Protein AF-A0A542SZQ2-F1 (afdb_monomer)

Structure (mmCIF, N/CA/C/O backbone):
data_AF-A0A542SZQ2-F1
#
_entry.id   AF-A0A542SZQ2-F1
#
loop_
_atom_site.group_PDB
_atom_site.id
_atom_site.type_symbol
_atom_site.label_atom_id
_atom_site.label_alt_id
_atom_site.label_comp_id
_atom_site.label_asym_id
_atom_site.label_entity_id
_atom_site.label_seq_id
_atom_site.pdbx_PDB_ins_code
_atom_site.Cartn_x
_atom_site.Cartn_y
_atom_site.Cartn_z
_atom_site.occupancy
_atom_site.B_iso_or_equiv
_atom_site.auth_seq_id
_atom_site.auth_comp_id
_atom_site.auth_asym_id
_atom_site.auth_atom_id
_atom_site.pdbx_PDB_model_num
ATOM 1 N N . MET A 1 1 ? 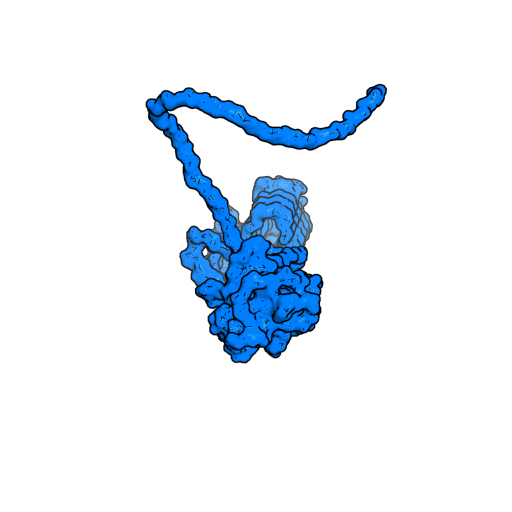-44.880 -13.845 -55.051 1.00 38.53 1 MET A N 1
ATOM 2 C CA . MET A 1 1 ? -44.495 -14.170 -56.440 1.00 38.53 1 MET A CA 1
ATOM 3 C C . MET A 1 1 ? -43.151 -13.508 -56.718 1.00 38.53 1 MET A C 1
ATOM 5 O O . MET A 1 1 ? -43.032 -12.314 -56.490 1.00 38.53 1 MET A O 1
ATOM 9 N N . LEU A 1 2 ? -42.146 -14.308 -57.087 1.00 32.78 2 LEU A N 1
ATOM 10 C CA . LEU A 1 2 ? -40.826 -13.904 -57.617 1.00 32.78 2 LEU A CA 1
ATOM 11 C C . LEU A 1 2 ? -40.968 -13.056 -58.918 1.00 32.78 2 LEU A C 1
ATOM 13 O O . LEU A 1 2 ? -42.071 -13.092 -59.466 1.00 32.78 2 LEU A O 1
ATOM 17 N N . PRO A 1 3 ? -39.916 -12.400 -59.487 1.00 48.53 3 PRO A N 1
ATOM 18 C CA . PRO A 1 3 ? -38.486 -12.743 -59.366 1.00 48.53 3 PRO A CA 1
ATOM 19 C C . PRO A 1 3 ? -37.447 -11.593 -59.285 1.00 48.53 3 PRO A C 1
ATOM 21 O O . PRO A 1 3 ? -37.710 -10.418 -59.518 1.00 48.53 3 PRO A O 1
ATOM 24 N N . LEU A 1 4 ? -36.215 -12.030 -58.990 1.00 40.31 4 LEU A N 1
ATOM 25 C CA . LEU A 1 4 ? -34.919 -11.368 -59.177 1.00 40.31 4 LEU A CA 1
ATOM 26 C C . LEU A 1 4 ? -34.579 -11.088 -60.660 1.00 40.31 4 LEU A C 1
ATOM 28 O O . LEU A 1 4 ? -34.921 -11.901 -61.512 1.00 40.31 4 LEU A O 1
ATOM 32 N N . SER A 1 5 ? -33.722 -10.088 -60.925 1.00 35.62 5 SER A N 1
ATOM 33 C CA . SER A 1 5 ? -32.544 -10.187 -61.831 1.00 35.62 5 SER A CA 1
ATOM 34 C C . SER A 1 5 ? -31.713 -8.888 -61.745 1.00 35.62 5 SER A C 1
ATOM 36 O O . SER A 1 5 ? -32.246 -7.817 -61.989 1.00 35.62 5 SER A O 1
ATOM 38 N N . ARG A 1 6 ? -30.503 -8.849 -61.167 1.00 37.34 6 ARG A N 1
ATOM 39 C CA . ARG A 1 6 ? -29.156 -9.174 -61.703 1.00 37.34 6 ARG A CA 1
ATOM 40 C C . ARG A 1 6 ? -28.668 -8.352 -62.921 1.00 37.34 6 ARG A C 1
ATOM 42 O O . ARG A 1 6 ? -29.218 -8.481 -64.006 1.00 37.34 6 ARG A O 1
ATOM 49 N N . ARG A 1 7 ? -27.478 -7.751 -62.699 1.00 35.38 7 ARG A N 1
ATOM 50 C CA . ARG A 1 7 ? -26.350 -7.391 -63.603 1.00 35.38 7 ARG A CA 1
ATOM 51 C C . ARG A 1 7 ? -26.268 -5.947 -64.139 1.00 35.38 7 ARG A C 1
ATOM 53 O O . ARG A 1 7 ? -27.170 -5.472 -64.810 1.00 35.38 7 ARG A O 1
ATOM 60 N N . GLY A 1 8 ? -25.122 -5.306 -63.855 1.00 35.41 8 GLY A N 1
ATOM 61 C CA . GLY A 1 8 ? -24.629 -4.077 -64.505 1.00 35.41 8 GLY A CA 1
ATOM 62 C C . GLY A 1 8 ? -24.222 -4.304 -65.971 1.00 35.41 8 GLY A C 1
ATOM 63 O O . GLY A 1 8 ? -24.360 -5.430 -66.458 1.00 35.41 8 GLY A O 1
ATOM 64 N N . PRO A 1 9 ? -23.702 -3.280 -66.678 1.00 43.28 9 PRO A N 1
ATOM 65 C CA . PRO A 1 9 ? -22.270 -2.990 -66.570 1.00 43.28 9 PRO A CA 1
ATOM 66 C C . PRO A 1 9 ? -21.851 -1.508 -66.753 1.00 43.28 9 PRO A C 1
ATOM 68 O O . PRO A 1 9 ? -22.635 -0.594 -66.972 1.00 43.28 9 PRO A O 1
ATOM 71 N N . THR A 1 10 ? -20.541 -1.371 -66.611 1.00 35.06 10 THR A N 1
ATOM 72 C CA . THR A 1 10 ? -19.540 -0.319 -66.795 1.00 35.06 10 THR A CA 1
ATOM 73 C C . THR A 1 10 ? -19.637 0.632 -68.009 1.00 35.06 10 THR A C 1
ATOM 75 O O . THR A 1 10 ? -19.842 0.193 -69.134 1.00 35.06 10 THR A O 1
ATOM 78 N N . ALA A 1 11 ? -19.219 1.883 -67.742 1.00 32.72 11 ALA A N 1
ATOM 79 C CA . ALA A 1 11 ? -18.136 2.638 -68.409 1.00 32.72 11 ALA A CA 1
ATOM 80 C C . ALA A 1 11 ? -18.440 3.810 -69.378 1.00 32.72 11 ALA A C 1
ATOM 82 O O . ALA A 1 11 ? -19.375 3.787 -70.168 1.00 32.72 11 ALA A O 1
ATOM 83 N N . VAL A 1 12 ? -17.459 4.738 -69.352 1.00 31.06 12 VAL A N 1
ATOM 84 C CA . VAL A 1 12 ? -17.029 5.736 -70.364 1.00 31.06 12 VAL A CA 1
ATOM 85 C C . VAL A 1 12 ? -17.805 7.074 -70.299 1.00 31.06 12 VAL A C 1
ATOM 87 O O . VAL A 1 12 ? -18.996 7.113 -70.561 1.00 31.06 12 VAL A O 1
ATOM 90 N N . ALA A 1 13 ? -17.263 8.167 -69.723 1.00 28.91 13 ALA A N 1
ATOM 91 C CA . ALA A 1 13 ? -16.266 9.116 -70.280 1.00 28.91 13 ALA A CA 1
ATOM 92 C C . ALA A 1 13 ? -16.723 9.696 -71.649 1.00 28.91 13 ALA A C 1
ATOM 94 O O . ALA A 1 13 ? -17.223 8.958 -72.474 1.00 28.91 13 ALA A O 1
ATOM 95 N N . LEU A 1 14 ? -16.627 10.968 -72.038 1.00 26.72 14 LEU A N 1
ATOM 96 C CA . LEU A 1 14 ? -15.780 12.102 -71.688 1.00 26.72 14 LEU A CA 1
ATOM 97 C C . LEU A 1 14 ? -16.407 13.353 -72.394 1.00 26.72 14 LEU A C 1
ATOM 99 O O . LEU A 1 14 ? -16.914 13.217 -73.500 1.00 26.72 14 LEU A O 1
ATOM 103 N N . VAL A 1 15 ? -16.297 14.544 -71.781 1.00 27.64 15 VAL A N 1
ATOM 104 C CA . VAL A 1 15 ? -15.906 15.857 -72.385 1.00 27.64 15 VAL A CA 1
ATOM 105 C C . VAL A 1 15 ? -16.758 16.535 -73.491 1.00 27.64 15 VAL A C 1
ATOM 107 O O . VAL A 1 15 ? -16.860 16.035 -74.602 1.00 27.64 15 VAL A O 1
ATOM 110 N N . ALA A 1 16 ? -17.220 17.779 -73.244 1.00 28.81 16 ALA A N 1
ATOM 111 C CA . ALA A 1 16 ? -16.615 19.029 -73.777 1.00 28.81 16 ALA A CA 1
ATOM 112 C C . ALA A 1 16 ? -17.532 20.279 -73.758 1.00 28.81 16 ALA A C 1
ATOM 114 O O . ALA A 1 16 ? -18.736 20.175 -73.950 1.00 28.81 16 ALA A O 1
ATOM 115 N N . ALA A 1 17 ? -16.855 21.440 -73.712 1.00 30.30 17 ALA A N 1
ATOM 116 C CA . ALA A 1 17 ? -17.241 22.812 -74.100 1.00 30.30 17 ALA A CA 1
ATOM 117 C C . ALA A 1 17 ? -18.127 23.604 -73.108 1.00 30.30 17 ALA A C 1
ATOM 119 O O . ALA A 1 17 ? -19.258 23.221 -72.858 1.00 30.30 17 ALA A O 1
ATOM 120 N N . ALA A 1 18 ? -17.687 24.656 -72.399 1.00 31.22 18 ALA A N 1
ATOM 121 C CA . ALA A 1 18 ? -16.838 25.842 -72.650 1.00 31.22 18 ALA A CA 1
ATOM 122 C C . ALA A 1 18 ? -17.610 27.115 -73.069 1.00 31.22 18 ALA A C 1
ATOM 124 O O . ALA A 1 18 ? -18.547 27.052 -73.857 1.00 31.22 18 ALA A O 1
ATOM 125 N N . ALA A 1 19 ? -17.077 28.248 -72.574 1.00 31.77 19 ALA A N 1
ATOM 126 C CA . ALA A 1 19 ? -17.430 29.669 -72.754 1.00 31.77 19 ALA A CA 1
ATOM 127 C C . ALA A 1 19 ? -18.549 30.232 -71.850 1.00 31.77 19 ALA A C 1
ATOM 129 O O . ALA A 1 19 ? -19.549 29.571 -71.624 1.00 31.77 19 ALA A O 1
ATOM 130 N N . ALA A 1 20 ? -18.542 31.479 -71.370 1.00 33.00 20 ALA A N 1
ATOM 131 C CA . ALA A 1 20 ? -17.545 32.519 -71.076 1.00 33.00 20 ALA A CA 1
ATOM 132 C C . ALA A 1 20 ? -18.355 33.719 -70.523 1.00 33.00 20 ALA A C 1
ATOM 134 O O . ALA A 1 20 ? -19.389 34.020 -71.109 1.00 33.00 20 ALA A O 1
ATOM 135 N N . ALA A 1 21 ? -17.909 34.398 -69.455 1.00 31.83 21 ALA A N 1
ATOM 136 C CA . ALA A 1 21 ? -18.008 35.863 -69.262 1.00 31.83 21 ALA A CA 1
ATOM 137 C C . ALA A 1 21 ? -17.678 36.280 -67.814 1.00 31.83 21 ALA A C 1
ATOM 139 O O . ALA A 1 21 ? -18.213 35.739 -66.851 1.00 31.83 21 ALA A O 1
ATOM 140 N N . LEU A 1 22 ? -16.787 37.266 -67.701 1.00 39.47 22 LEU A N 1
ATOM 141 C CA . LEU A 1 22 ? -16.315 37.917 -66.478 1.00 39.47 22 LEU A CA 1
ATOM 142 C C . LEU A 1 22 ? -17.396 38.791 -65.828 1.00 39.47 22 LEU A C 1
ATOM 144 O O . LEU A 1 22 ? -18.044 39.553 -66.535 1.00 39.47 22 LEU A O 1
ATOM 148 N N . LEU A 1 23 ? -17.433 38.821 -64.491 1.00 32.06 23 LEU A N 1
ATOM 149 C CA . LEU A 1 23 ? -17.648 40.041 -63.701 1.00 32.06 23 LEU A CA 1
ATOM 150 C C . LEU A 1 23 ? -17.108 39.837 -62.278 1.00 32.06 23 LEU A C 1
ATOM 152 O O . LEU A 1 23 ? -17.519 38.946 -61.541 1.00 32.06 23 LEU A O 1
ATOM 156 N N . THR A 1 24 ? -16.135 40.666 -61.920 1.00 41.41 24 THR A N 1
ATOM 157 C CA . THR A 1 24 ? -15.522 40.772 -60.597 1.00 41.41 24 THR A CA 1
ATOM 158 C C . THR A 1 24 ? -16.375 41.649 -59.683 1.00 41.41 24 THR A C 1
ATOM 160 O O . THR A 1 24 ? -16.621 42.784 -60.072 1.00 41.41 24 THR A O 1
ATOM 163 N N . THR A 1 25 ? -16.705 41.195 -58.465 1.00 33.03 25 THR A N 1
ATOM 164 C CA . THR A 1 25 ? -16.676 42.019 -57.232 1.00 33.03 25 THR A CA 1
ATOM 165 C C . THR A 1 25 ? -16.873 41.183 -55.958 1.00 33.03 25 THR A C 1
ATOM 167 O O . THR A 1 25 ? -17.886 40.510 -55.811 1.00 33.03 25 THR A O 1
ATOM 170 N N . ALA A 1 26 ? -15.924 41.383 -55.034 1.00 37.91 26 ALA A N 1
ATOM 171 C CA . ALA A 1 26 ? -15.974 41.323 -53.565 1.00 37.91 26 ALA A CA 1
ATOM 172 C C . ALA A 1 26 ? -16.156 39.966 -52.830 1.00 37.91 26 ALA A C 1
ATOM 174 O O . ALA A 1 26 ? -17.085 39.214 -53.113 1.00 37.91 26 ALA A O 1
ATOM 175 N N . PRO A 1 27 ? -15.299 39.671 -51.826 1.00 35.81 27 PRO A N 1
ATOM 176 C CA . PRO A 1 27 ? -15.350 38.432 -51.062 1.00 35.81 27 PRO A CA 1
ATOM 177 C C . PRO A 1 27 ? -16.394 38.514 -49.941 1.00 35.81 27 PRO A C 1
ATOM 179 O O . PRO A 1 27 ? -16.379 39.424 -49.114 1.00 35.81 27 PRO A O 1
ATOM 182 N N . THR A 1 28 ? -17.264 37.513 -49.859 1.00 38.88 28 THR A N 1
ATOM 183 C CA . THR A 1 28 ? -17.921 37.135 -48.602 1.00 38.88 28 THR A CA 1
ATOM 184 C C . THR A 1 28 ? -16.865 36.613 -47.624 1.00 38.88 28 THR A C 1
ATOM 186 O O . THR A 1 28 ? -16.056 35.772 -48.029 1.00 38.88 28 THR A O 1
ATOM 189 N N . PRO A 1 29 ? -16.848 37.046 -46.350 1.00 33.41 29 PRO A N 1
ATOM 190 C CA . PRO A 1 29 ? -15.938 36.480 -45.372 1.00 33.41 29 PRO A CA 1
ATOM 191 C C . PRO A 1 29 ? -16.381 35.042 -45.090 1.00 33.41 29 PRO A C 1
ATOM 193 O O . PRO A 1 29 ? -17.404 34.798 -44.452 1.00 33.41 29 PRO A O 1
ATOM 196 N N . LEU A 1 30 ? -15.608 34.078 -45.586 1.00 38.09 30 LEU A N 1
ATOM 197 C CA . LEU A 1 30 ? -15.582 32.746 -45.001 1.00 38.09 30 LEU A CA 1
ATOM 198 C C . LEU A 1 30 ? -15.093 32.929 -43.567 1.00 38.09 30 LEU A C 1
ATOM 200 O O . LEU A 1 30 ? -13.954 33.340 -43.343 1.00 38.09 30 LEU A O 1
ATOM 204 N N . LEU A 1 31 ? -15.979 32.663 -42.606 1.00 39.75 31 LEU A N 1
ATOM 205 C CA . LEU A 1 31 ? -15.589 32.392 -41.230 1.00 39.75 31 LEU A CA 1
ATOM 206 C C . LEU A 1 31 ? -14.434 31.396 -41.293 1.00 39.75 31 LEU A C 1
ATOM 208 O O . LEU A 1 31 ? -14.594 30.289 -41.811 1.00 39.75 31 LEU A O 1
ATOM 212 N N . GLY A 1 32 ? -13.258 31.845 -40.856 1.00 31.97 32 GLY A N 1
ATOM 213 C CA . GLY A 1 32 ? -12.065 31.025 -40.846 1.00 31.97 32 GLY A CA 1
ATOM 214 C C . GLY A 1 32 ? -12.379 29.725 -40.125 1.00 31.97 32 GLY A C 1
ATOM 215 O O . GLY A 1 32 ? -12.781 29.737 -38.962 1.00 31.97 32 GLY A O 1
ATOM 216 N N . ALA A 1 33 ? -12.188 28.606 -40.819 1.00 41.66 33 ALA A N 1
ATOM 217 C CA . ALA A 1 33 ? -11.873 27.373 -40.134 1.00 41.66 33 ALA A CA 1
ATOM 218 C C . ALA A 1 33 ? -10.630 27.693 -39.301 1.00 41.66 33 ALA A C 1
ATOM 220 O O . ALA A 1 33 ? -9.541 27.895 -39.844 1.00 41.66 33 ALA A O 1
ATOM 221 N N . GLY A 1 34 ? -10.822 27.848 -37.988 1.00 39.03 34 GLY A N 1
ATOM 222 C CA . GLY A 1 34 ? -9.713 27.895 -37.051 1.00 39.03 34 GLY A CA 1
ATOM 223 C C . GLY A 1 34 ? -8.808 26.691 -37.310 1.00 39.03 34 GLY A C 1
ATOM 224 O O . GLY A 1 34 ? -9.294 25.681 -37.834 1.00 39.03 34 GLY A O 1
ATOM 225 N N . PRO A 1 35 ? -7.506 26.784 -36.993 1.00 37.25 35 PRO A N 1
ATOM 226 C CA . PRO A 1 35 ? -6.609 25.655 -37.164 1.00 37.25 35 PRO A CA 1
ATOM 227 C C . PRO A 1 35 ? -7.283 24.440 -36.536 1.00 37.25 35 PRO A C 1
ATOM 229 O O . PRO A 1 35 ? -7.657 24.467 -35.356 1.00 37.25 35 PRO A O 1
ATOM 232 N N . ALA A 1 36 ? -7.519 23.418 -37.365 1.00 38.00 36 ALA A N 1
ATOM 233 C CA . ALA A 1 36 ? -7.912 22.114 -36.880 1.00 38.00 36 ALA A CA 1
ATOM 234 C C . ALA A 1 36 ? -6.909 21.800 -35.778 1.00 38.00 36 ALA A C 1
ATOM 236 O O . ALA A 1 36 ? -5.706 21.746 -36.041 1.00 38.00 36 ALA A O 1
ATOM 237 N N . HIS A 1 37 ? -7.390 21.726 -34.537 1.00 33.22 37 HIS A N 1
ATOM 238 C CA . HIS A 1 37 ? -6.570 21.242 -33.449 1.00 33.22 37 HIS A CA 1
ATOM 239 C C . HIS A 1 37 ? -6.187 19.838 -33.883 1.00 33.22 37 HIS A C 1
ATOM 241 O O . HIS A 1 37 ? -7.025 18.936 -33.885 1.00 33.22 37 HIS A O 1
ATOM 247 N N . ALA A 1 38 ? -4.951 19.692 -34.363 1.00 33.44 38 ALA A N 1
ATOM 248 C CA . ALA A 1 38 ? -4.333 18.400 -34.504 1.00 33.44 38 ALA A CA 1
ATOM 249 C C . ALA A 1 38 ? -4.513 17.763 -33.133 1.00 33.44 38 ALA A C 1
ATOM 251 O O . ALA A 1 38 ? -3.979 18.268 -32.144 1.00 33.44 38 ALA A O 1
ATOM 252 N N . ALA A 1 39 ? -5.363 16.740 -33.063 1.00 32.38 39 ALA A N 1
ATOM 253 C CA . ALA A 1 39 ? -5.436 15.903 -31.891 1.00 32.38 39 ALA A CA 1
ATOM 254 C C . ALA A 1 39 ? -4.001 15.437 -31.672 1.00 32.38 39 ALA A C 1
ATOM 256 O O . ALA A 1 39 ? -3.447 14.709 -32.497 1.00 32.38 39 ALA A O 1
ATOM 257 N N . THR A 1 40 ? -3.356 15.960 -30.635 1.00 30.31 40 THR A N 1
ATOM 258 C CA . THR A 1 40 ? -2.051 15.484 -30.219 1.00 30.31 40 THR A CA 1
ATOM 259 C C . THR A 1 40 ? -2.263 14.020 -29.887 1.00 30.31 40 THR A C 1
ATOM 261 O O . THR A 1 40 ? -2.892 13.707 -28.876 1.00 30.31 40 THR A O 1
ATOM 264 N N . ALA A 1 41 ? -1.812 13.124 -30.766 1.00 37.47 41 ALA A N 1
ATOM 265 C CA . ALA A 1 41 ? -1.606 11.740 -30.393 1.00 37.47 41 ALA A CA 1
ATOM 266 C C . ALA A 1 41 ? -0.649 11.796 -29.205 1.00 37.47 41 ALA A C 1
ATOM 268 O O . ALA A 1 41 ? 0.507 12.196 -29.339 1.00 37.47 41 ALA A O 1
ATOM 269 N N . GLN A 1 42 ? -1.193 11.537 -28.024 1.00 32.91 42 GLN A N 1
ATOM 270 C CA . GLN A 1 42 ? -0.446 11.491 -26.785 1.00 32.91 42 GLN A CA 1
ATOM 271 C C . GLN A 1 42 ? 0.693 10.490 -27.003 1.00 32.91 42 GLN A C 1
ATOM 273 O O . GLN A 1 42 ? 0.438 9.356 -27.409 1.00 32.91 42 GLN A O 1
ATOM 278 N N . ALA A 1 43 ? 1.945 10.930 -26.848 1.00 35.16 43 ALA A N 1
ATOM 279 C CA . ALA A 1 43 ? 3.089 10.037 -26.957 1.00 35.16 43 ALA A CA 1
ATOM 280 C C . ALA A 1 43 ? 2.883 8.909 -25.942 1.00 35.16 43 ALA A C 1
ATOM 282 O O . ALA A 1 43 ? 2.718 9.184 -24.752 1.00 35.16 43 ALA A O 1
ATOM 283 N N . ALA A 1 44 ? 2.822 7.661 -26.405 1.00 49.00 44 ALA A N 1
ATOM 284 C CA . ALA A 1 44 ? 2.796 6.536 -25.489 1.00 49.00 44 ALA A CA 1
ATOM 285 C C . ALA A 1 44 ? 4.139 6.544 -24.749 1.00 49.00 44 ALA A C 1
ATOM 287 O O . ALA A 1 44 ? 5.188 6.338 -25.358 1.00 49.00 44 ALA A O 1
ATOM 288 N N . ALA A 1 45 ? 4.115 6.864 -23.457 1.00 71.62 45 ALA A N 1
ATOM 289 C CA . ALA A 1 45 ? 5.248 6.604 -22.584 1.00 71.62 45 ALA A CA 1
ATOM 290 C C . ALA A 1 45 ? 5.440 5.083 -22.478 1.00 71.62 45 ALA A C 1
ATOM 292 O O . ALA A 1 45 ? 4.483 4.322 -22.659 1.00 71.62 45 ALA A O 1
ATOM 293 N N . LEU A 1 46 ? 6.665 4.634 -22.192 1.00 83.44 46 LEU A 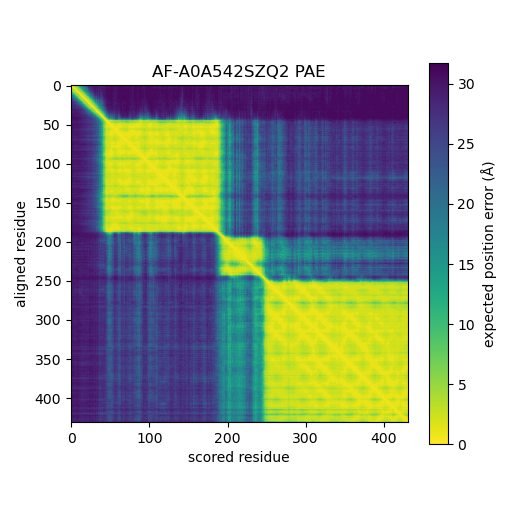N 1
ATOM 294 C CA . LEU A 1 46 ? 6.884 3.230 -21.841 1.00 83.44 46 LEU A CA 1
ATOM 295 C C . LEU A 1 46 ? 5.979 2.847 -20.651 1.00 83.44 46 LEU A C 1
ATOM 297 O O . LEU A 1 46 ? 5.692 3.704 -19.809 1.00 83.44 46 LEU A O 1
ATOM 301 N N . PRO A 1 47 ? 5.516 1.589 -20.565 1.00 80.56 47 PRO A N 1
ATOM 302 C CA . PRO A 1 47 ? 4.666 1.152 -19.462 1.00 80.56 47 PRO A CA 1
ATOM 303 C C . PRO A 1 47 ? 5.368 1.290 -18.104 1.00 80.56 47 PRO A C 1
ATOM 305 O O . PRO A 1 47 ? 6.570 1.069 -17.996 1.00 80.56 47 PRO A O 1
ATOM 308 N N . THR A 1 48 ? 4.599 1.603 -17.059 1.00 72.62 48 THR A N 1
ATOM 309 C CA . THR A 1 48 ? 5.081 1.718 -15.668 1.00 72.62 48 THR A CA 1
ATOM 310 C C . THR A 1 48 ? 5.204 0.372 -14.944 1.00 72.62 48 THR A C 1
ATOM 312 O O . THR A 1 48 ? 5.706 0.326 -13.826 1.00 72.62 48 THR A O 1
ATOM 315 N N . GLY A 1 49 ? 4.746 -0.718 -15.566 1.00 79.50 49 GLY A N 1
ATOM 316 C CA . GLY A 1 49 ? 4.870 -2.092 -15.076 1.00 79.50 49 GLY A CA 1
ATOM 317 C C . GLY A 1 49 ? 5.660 -2.976 -16.041 1.00 79.50 49 GLY A C 1
ATOM 318 O O . GLY A 1 49 ? 6.255 -2.492 -17.004 1.00 79.50 49 GLY A O 1
ATOM 319 N N . PHE A 1 50 ? 5.645 -4.289 -15.804 1.00 87.56 50 PHE A N 1
ATOM 320 C CA . PHE A 1 50 ? 6.293 -5.230 -16.714 1.00 87.56 50 PHE A CA 1
ATOM 321 C C . PHE A 1 50 ? 5.634 -5.219 -18.092 1.00 87.56 50 PHE A C 1
ATOM 323 O O . PHE A 1 50 ? 4.410 -5.182 -18.231 1.00 87.56 50 PHE A O 1
ATOM 330 N N . ALA A 1 51 ? 6.462 -5.309 -19.120 1.00 92.44 51 ALA A N 1
ATOM 331 C CA . ALA A 1 51 ? 6.040 -5.403 -20.500 1.00 92.44 51 ALA A CA 1
ATOM 332 C C . ALA A 1 51 ? 6.802 -6.515 -21.212 1.00 92.44 51 ALA A C 1
ATOM 334 O O . ALA A 1 51 ? 7.931 -6.866 -20.868 1.00 92.44 51 ALA A O 1
ATOM 335 N N . THR A 1 52 ? 6.179 -7.040 -22.250 1.00 95.62 52 THR A N 1
ATOM 336 C CA . THR A 1 52 ? 6.827 -7.898 -23.224 1.00 95.62 52 THR A CA 1
ATOM 337 C C . THR A 1 52 ? 7.317 -7.042 -24.388 1.00 95.62 52 THR A C 1
ATOM 339 O O . THR A 1 52 ? 6.590 -6.189 -24.894 1.00 95.62 52 THR A O 1
ATOM 342 N N . VAL A 1 53 ? 8.558 -7.270 -24.819 1.00 98.00 53 VAL A N 1
ATOM 343 C CA . VAL A 1 53 ? 9.198 -6.532 -25.917 1.00 98.00 53 VAL A CA 1
ATOM 344 C C . VAL A 1 53 ? 9.252 -7.441 -27.140 1.00 98.00 53 VAL A C 1
ATOM 346 O O . VAL A 1 53 ? 10.020 -8.399 -27.165 1.00 98.00 53 VAL A O 1
ATOM 349 N N . VAL A 1 54 ? 8.408 -7.179 -28.137 1.00 98.00 54 VAL A N 1
ATOM 350 C CA . VAL A 1 54 ? 8.216 -8.042 -29.312 1.00 98.00 54 VAL A CA 1
ATOM 351 C C . VAL A 1 54 ? 8.888 -7.424 -30.529 1.00 98.00 54 VAL A C 1
ATOM 353 O O . VAL A 1 54 ? 8.518 -6.332 -30.952 1.00 98.00 54 VAL A O 1
ATOM 356 N N . ASN A 1 55 ? 9.855 -8.114 -31.126 1.00 98.12 55 ASN A N 1
ATOM 357 C CA . ASN A 1 55 ? 10.526 -7.651 -32.334 1.00 98.12 55 ASN A CA 1
ATOM 358 C C . ASN A 1 55 ? 9.566 -7.641 -33.538 1.00 98.12 55 ASN A C 1
ATOM 360 O O . ASN A 1 55 ? 8.852 -8.613 -33.791 1.00 98.12 55 ASN A O 1
ATOM 364 N N . ALA A 1 56 ? 9.557 -6.548 -34.300 1.00 94.88 56 ALA A N 1
ATOM 365 C CA . ALA A 1 56 ? 8.630 -6.348 -35.409 1.00 94.88 56 ALA A CA 1
ATOM 366 C C . ALA A 1 56 ? 8.978 -7.172 -36.660 1.00 94.88 56 ALA A C 1
ATOM 368 O O . ALA A 1 56 ? 8.084 -7.417 -37.469 1.00 94.88 56 ALA A O 1
ATOM 369 N N . ALA A 1 57 ? 10.237 -7.590 -36.844 1.00 94.19 57 ALA A N 1
ATOM 370 C CA . ALA A 1 57 ? 10.628 -8.450 -37.963 1.00 94.19 57 ALA A CA 1
ATOM 371 C C . ALA A 1 57 ? 10.227 -9.909 -37.722 1.00 94.19 57 ALA A C 1
ATOM 373 O O . ALA A 1 57 ? 9.671 -10.551 -38.613 1.00 94.19 57 ALA A O 1
ATOM 374 N N . SER A 1 58 ? 10.497 -10.431 -36.524 1.00 96.88 58 SER A N 1
ATOM 375 C CA . SER A 1 58 ? 10.341 -11.859 -36.236 1.00 96.88 58 SER A CA 1
ATOM 376 C C . SER A 1 58 ? 9.050 -12.227 -35.501 1.00 96.88 58 SER A C 1
ATOM 378 O O . SER A 1 58 ? 8.689 -13.407 -35.469 1.00 96.88 58 SER A O 1
ATOM 380 N N . GLY A 1 59 ? 8.372 -11.252 -34.885 1.00 96.50 59 GLY A N 1
ATOM 381 C CA . GLY A 1 59 ? 7.225 -11.476 -34.000 1.00 96.50 59 GLY A CA 1
ATOM 382 C C . GLY A 1 59 ? 7.582 -12.179 -32.685 1.00 96.50 59 GLY A C 1
ATOM 383 O O . GLY A 1 59 ? 6.683 -12.600 -31.959 1.00 96.50 59 GLY A O 1
ATOM 384 N N . LYS A 1 60 ? 8.878 -12.343 -32.387 1.00 98.06 60 LYS A N 1
ATOM 385 C CA . LYS A 1 60 ? 9.380 -13.000 -31.176 1.00 98.06 60 LYS A CA 1
ATOM 386 C C . LYS A 1 60 ? 9.718 -12.004 -30.084 1.00 98.06 60 LYS A C 1
ATOM 388 O O . LYS A 1 60 ? 9.930 -10.819 -30.331 1.00 98.06 60 LYS A O 1
ATOM 393 N N . CYS A 1 61 ? 9.782 -12.522 -28.871 1.00 98.44 61 CYS A N 1
ATOM 394 C CA . CYS A 1 61 ? 9.986 -11.748 -27.669 1.00 98.44 61 CYS A CA 1
ATOM 395 C C . CYS A 1 61 ? 11.470 -11.655 -27.309 1.00 98.44 61 CYS A C 1
ATOM 397 O O . CYS A 1 61 ? 12.217 -12.619 -27.488 1.00 98.44 61 CYS A O 1
ATOM 399 N N . LEU A 1 62 ? 11.868 -10.501 -26.773 1.00 98.75 62 LEU A N 1
ATOM 400 C CA . LEU A 1 62 ? 13.113 -10.317 -26.033 1.00 98.75 62 LEU A CA 1
ATOM 401 C C . LEU A 1 62 ? 13.091 -11.237 -24.805 1.00 98.75 62 LEU A C 1
ATOM 403 O O . LEU A 1 62 ? 12.158 -11.165 -24.003 1.00 98.75 62 LEU A O 1
ATOM 407 N N . ASP A 1 63 ? 14.093 -12.099 -24.675 1.00 98.69 63 ASP A N 1
ATOM 408 C CA . ASP A 1 63 ? 14.101 -13.244 -23.763 1.00 98.69 63 ASP A CA 1
ATOM 409 C C . ASP A 1 63 ? 15.453 -13.352 -23.043 1.00 98.69 63 ASP A C 1
ATOM 411 O O . ASP A 1 63 ? 16.510 -13.386 -23.677 1.00 98.69 63 ASP A O 1
ATOM 415 N N . ALA A 1 64 ? 15.429 -13.409 -21.712 1.00 98.31 64 ALA A N 1
ATOM 416 C CA . ALA A 1 64 ? 16.586 -13.784 -20.912 1.00 98.31 64 ALA A CA 1
ATOM 417 C C . ALA A 1 64 ? 16.779 -15.300 -21.008 1.00 98.31 64 ALA A C 1
ATOM 419 O O . ALA A 1 64 ? 15.968 -16.073 -20.483 1.00 98.31 64 ALA A O 1
ATOM 420 N N . LYS A 1 65 ? 17.854 -15.736 -21.674 1.00 97.38 65 LYS A N 1
ATOM 421 C CA . LYS A 1 65 ? 18.057 -17.148 -22.011 1.00 97.38 65 LYS A CA 1
ATOM 422 C C . LYS A 1 65 ? 17.904 -18.056 -20.790 1.00 97.38 65 LYS A C 1
ATOM 424 O O . LYS A 1 65 ? 18.595 -17.901 -19.785 1.00 97.38 65 LYS A O 1
ATOM 429 N N . ALA A 1 66 ? 17.019 -19.046 -20.923 1.00 88.56 66 ALA A N 1
ATOM 430 C CA . ALA A 1 66 ? 16.709 -20.031 -19.885 1.00 88.56 66 ALA A CA 1
ATOM 431 C C . ALA A 1 66 ? 16.240 -19.418 -18.549 1.00 88.56 66 ALA A C 1
ATOM 433 O O . ALA A 1 66 ? 16.430 -20.030 -17.500 1.00 88.56 66 ALA A O 1
ATOM 434 N N . ALA A 1 67 ? 15.638 -18.222 -18.586 1.00 86.06 67 ALA A N 1
ATOM 435 C CA . ALA A 1 67 ? 15.202 -17.470 -17.409 1.00 86.06 67 ALA A CA 1
ATOM 436 C C . ALA A 1 67 ? 16.334 -17.131 -16.414 1.00 86.06 67 ALA A C 1
ATOM 438 O O . ALA A 1 67 ? 16.049 -16.771 -15.272 1.00 86.06 67 ALA A O 1
ATOM 439 N N . ALA A 1 68 ? 17.602 -17.241 -16.824 1.00 89.12 68 ALA A N 1
ATOM 440 C CA . ALA A 1 68 ? 18.747 -17.037 -15.946 1.00 89.12 68 ALA A CA 1
ATOM 441 C C . ALA A 1 68 ? 18.954 -15.555 -15.583 1.00 89.12 68 ALA A C 1
ATOM 443 O O . ALA A 1 68 ? 18.538 -14.651 -16.305 1.00 89.12 68 ALA A O 1
ATOM 444 N N . THR A 1 69 ? 19.622 -15.322 -14.453 1.00 91.81 69 THR A N 1
ATOM 445 C CA . THR A 1 69 ? 19.904 -13.987 -13.888 1.00 91.81 69 THR A CA 1
ATOM 446 C C . THR A 1 69 ? 21.400 -13.737 -13.682 1.00 91.81 69 THR A C 1
ATOM 448 O O . THR A 1 69 ? 21.799 -12.734 -13.104 1.00 91.81 69 THR A O 1
ATOM 451 N N . ALA A 1 70 ? 22.261 -14.651 -14.132 1.00 94.06 70 ALA A N 1
ATOM 452 C CA . ALA A 1 70 ? 23.701 -14.474 -14.005 1.00 94.06 70 ALA A CA 1
ATOM 453 C C . ALA A 1 70 ? 24.216 -13.435 -15.014 1.00 94.06 70 ALA A C 1
ATOM 455 O O . ALA A 1 70 ? 23.766 -13.407 -16.163 1.00 94.06 70 ALA A O 1
ATOM 456 N N . ASN A 1 71 ? 25.217 -12.652 -14.612 1.00 98.38 71 ASN A N 1
ATOM 457 C CA . ASN A 1 71 ? 25.966 -11.785 -15.520 1.00 98.38 71 ASN A CA 1
ATOM 458 C C . ASN A 1 71 ? 26.484 -12.590 -16.722 1.00 98.38 71 ASN A C 1
ATOM 460 O O . ASN A 1 71 ? 27.045 -13.675 -16.555 1.00 98.38 71 ASN A O 1
ATOM 464 N N . GLY A 1 72 ? 26.284 -12.066 -17.930 1.00 98.31 72 GLY A N 1
ATOM 465 C CA . GLY A 1 72 ? 26.603 -12.762 -19.177 1.00 98.31 72 GLY A CA 1
ATOM 466 C C . GLY A 1 72 ? 25.471 -13.634 -19.730 1.00 98.31 72 GLY A C 1
ATOM 467 O O . GLY A 1 72 ? 25.646 -14.262 -20.775 1.00 98.31 72 GLY A O 1
ATOM 468 N N . THR A 1 73 ? 24.302 -13.687 -19.078 1.00 98.69 73 THR A N 1
ATOM 469 C CA . THR A 1 73 ? 23.127 -14.374 -19.642 1.00 98.69 73 THR A CA 1
ATOM 470 C C . THR A 1 73 ? 22.733 -13.707 -20.955 1.00 98.69 73 THR A C 1
ATOM 472 O O . THR A 1 73 ? 22.407 -12.525 -20.980 1.00 98.69 73 THR A O 1
ATOM 475 N N . ALA A 1 74 ? 22.748 -14.459 -22.055 1.00 98.81 74 ALA A N 1
ATOM 476 C CA . ALA A 1 74 ? 22.377 -13.933 -23.363 1.00 98.81 74 ALA A CA 1
ATOM 477 C C . ALA A 1 74 ? 20.936 -13.401 -23.363 1.00 98.81 74 ALA A C 1
ATOM 479 O O . ALA A 1 74 ? 20.012 -14.097 -22.931 1.00 98.81 74 ALA A O 1
ATOM 480 N N . VAL A 1 75 ? 20.752 -12.198 -23.906 1.00 98.81 75 VAL A N 1
ATOM 481 C CA . VAL A 1 75 ? 19.432 -11.671 -24.250 1.00 98.81 75 VAL A CA 1
ATOM 482 C C . VAL A 1 75 ? 19.168 -12.055 -25.701 1.00 98.81 75 VAL A C 1
ATOM 484 O O . VAL A 1 75 ? 19.886 -11.640 -26.607 1.00 98.81 75 VAL A O 1
ATOM 487 N N . GLN A 1 76 ? 18.180 -12.909 -25.926 1.00 98.75 76 GLN A N 1
ATOM 488 C CA . GLN A 1 76 ? 17.912 -13.558 -27.209 1.00 98.75 76 GLN A CA 1
ATOM 489 C C . GLN A 1 76 ? 16.484 -13.289 -27.683 1.00 98.75 76 GLN A C 1
ATOM 491 O O . GLN A 1 76 ? 15.651 -12.827 -26.909 1.00 98.75 76 GLN A O 1
ATOM 496 N N . GLN A 1 77 ? 16.181 -13.597 -28.943 1.00 98.19 77 GLN A N 1
ATOM 497 C CA . GLN A 1 77 ? 14.798 -13.731 -29.392 1.00 98.19 77 GLN A CA 1
ATOM 498 C C . GLN A 1 77 ? 14.290 -15.156 -29.165 1.00 98.19 77 GLN A C 1
ATOM 500 O O . GLN A 1 77 ? 14.955 -16.136 -29.508 1.00 98.19 77 GLN A O 1
ATOM 505 N N . TYR A 1 78 ? 13.084 -15.284 -28.620 1.00 97.25 78 TYR A N 1
ATOM 506 C CA . TYR A 1 78 ? 12.423 -16.574 -28.429 1.00 97.25 78 TYR A CA 1
ATOM 507 C C . TYR A 1 78 ? 10.916 -16.463 -28.662 1.00 97.25 78 TYR A C 1
ATOM 509 O O . TYR A 1 78 ? 10.346 -15.372 -28.565 1.00 97.25 78 TYR A O 1
ATOM 517 N N . ALA A 1 79 ? 10.255 -17.573 -29.012 1.00 96.31 79 ALA A N 1
ATOM 518 C CA . ALA A 1 79 ? 8.804 -17.571 -29.155 1.00 96.31 79 ALA A CA 1
ATOM 519 C C . ALA A 1 79 ? 8.151 -17.016 -27.886 1.00 96.31 79 ALA A C 1
ATOM 521 O O . ALA A 1 79 ? 8.502 -17.402 -26.767 1.00 96.31 79 ALA A O 1
ATOM 522 N N . CYS A 1 80 ? 7.212 -16.091 -28.075 1.00 94.81 80 CYS A N 1
ATOM 523 C CA . CYS A 1 80 ? 6.510 -15.457 -26.973 1.00 94.81 80 CYS A CA 1
ATOM 524 C C . CYS A 1 80 ? 5.718 -16.511 -26.190 1.00 94.81 80 CYS A C 1
ATOM 526 O O . CYS A 1 80 ? 4.802 -17.130 -26.730 1.00 94.81 80 CYS A O 1
ATOM 528 N N . ASN A 1 81 ? 6.093 -16.738 -24.933 1.00 84.12 81 ASN A N 1
ATOM 529 C CA . ASN A 1 81 ? 5.601 -17.844 -24.107 1.00 84.12 81 ASN A CA 1
ATOM 530 C C . ASN A 1 81 ? 5.025 -17.385 -22.756 1.00 84.12 81 ASN A C 1
ATOM 532 O O . ASN A 1 81 ? 4.584 -18.214 -21.965 1.00 84.12 81 ASN A O 1
ATOM 536 N N . GLY A 1 82 ? 5.020 -16.074 -22.489 1.00 82.81 82 GLY A N 1
ATOM 537 C CA . GLY A 1 82 ? 4.406 -15.475 -21.301 1.00 82.81 82 GLY A CA 1
ATOM 538 C C . GLY A 1 82 ? 5.164 -15.708 -19.992 1.00 82.81 82 GLY A C 1
ATOM 539 O O . GLY A 1 82 ? 4.713 -15.249 -18.944 1.00 82.81 82 GLY A O 1
ATOM 540 N N . THR A 1 83 ? 6.314 -16.385 -20.022 1.00 84.25 83 THR A N 1
ATOM 541 C CA . THR A 1 83 ? 7.147 -16.579 -18.829 1.00 84.25 83 THR A CA 1
ATOM 542 C C . THR A 1 83 ? 7.784 -15.265 -18.384 1.00 84.25 83 THR A C 1
ATOM 544 O O . THR A 1 83 ? 7.883 -14.303 -19.145 1.00 84.25 83 THR A O 1
ATOM 547 N N . THR A 1 84 ? 8.260 -15.220 -17.143 1.00 88.38 84 THR A N 1
ATOM 548 C CA . THR A 1 84 ? 8.962 -14.054 -16.591 1.00 88.38 84 THR A CA 1
ATOM 549 C C . THR A 1 84 ? 10.295 -13.763 -17.290 1.00 88.38 84 THR A C 1
ATOM 551 O O . THR A 1 84 ? 10.772 -12.637 -17.217 1.00 88.38 84 THR A O 1
ATOM 554 N N . ALA A 1 85 ? 10.860 -14.720 -18.039 1.00 90.50 85 ALA A N 1
ATOM 555 C CA . ALA A 1 85 ? 12.057 -14.517 -18.861 1.00 90.50 85 ALA A CA 1
ATOM 556 C C . ALA A 1 85 ? 11.862 -13.496 -19.999 1.00 90.50 85 ALA A C 1
ATOM 558 O O . ALA A 1 85 ? 12.842 -13.012 -20.555 1.00 90.50 85 ALA A O 1
ATOM 559 N N . GLN A 1 86 ? 10.610 -13.181 -20.349 1.00 97.88 86 GLN A N 1
ATOM 560 C CA . GLN A 1 86 ? 10.238 -12.300 -21.463 1.00 97.88 86 GLN A CA 1
ATOM 561 C C . GLN A 1 86 ? 9.542 -11.021 -20.997 1.00 97.88 86 GLN A C 1
ATOM 563 O O . GLN A 1 86 ? 8.781 -10.395 -21.744 1.00 97.88 86 GLN A O 1
ATOM 568 N N . GLN A 1 87 ? 9.738 -10.675 -19.728 1.00 95.56 87 GLN A N 1
ATOM 569 C CA . GLN A 1 87 ? 9.053 -9.578 -19.075 1.00 95.56 87 GLN A CA 1
ATOM 570 C C . GLN A 1 87 ? 10.074 -8.619 -18.490 1.00 95.56 87 GLN A C 1
ATOM 572 O O . GLN A 1 87 ? 10.970 -9.022 -17.749 1.00 95.56 87 GLN A O 1
ATOM 577 N N . TRP A 1 88 ? 9.912 -7.353 -18.847 1.00 97.50 88 TRP A N 1
ATOM 578 C CA . TRP A 1 88 ? 10.911 -6.320 -18.643 1.00 97.50 88 TRP A CA 1
ATOM 579 C C . TRP A 1 88 ? 10.258 -5.078 -18.049 1.00 97.50 88 TRP A C 1
ATOM 581 O O . TRP A 1 88 ? 9.163 -4.708 -18.476 1.00 97.50 88 TRP A O 1
ATOM 591 N N . SER A 1 89 ? 10.896 -4.446 -17.068 1.00 95.00 89 SER A N 1
ATOM 592 C CA . SER A 1 89 ? 10.518 -3.102 -16.614 1.00 95.00 89 SER A CA 1
ATOM 593 C C . SER A 1 89 ? 11.428 -2.058 -17.250 1.00 95.00 89 SER A C 1
ATOM 595 O O . SER A 1 89 ? 12.565 -2.349 -17.615 1.00 95.00 89 SER A O 1
ATOM 597 N N . PHE A 1 90 ? 10.919 -0.836 -17.388 1.00 94.12 90 PHE A N 1
ATOM 598 C CA . PHE A 1 90 ? 11.677 0.300 -17.902 1.00 94.12 90 PHE A CA 1
ATOM 599 C C . PHE A 1 90 ? 11.814 1.338 -16.799 1.00 94.12 90 PHE A C 1
ATOM 601 O O . PHE A 1 90 ? 10.847 2.021 -16.461 1.00 94.12 90 PHE A O 1
ATOM 608 N N . THR A 1 91 ? 13.010 1.451 -16.237 1.00 89.38 91 THR A N 1
ATOM 609 C CA . THR A 1 91 ? 13.272 2.341 -15.107 1.00 89.38 91 THR A CA 1
ATOM 610 C C . THR A 1 91 ? 14.026 3.579 -15.589 1.00 89.38 91 THR A C 1
ATOM 612 O O . THR A 1 91 ? 14.952 3.477 -16.394 1.00 89.38 91 THR A O 1
ATOM 615 N N . ASP A 1 92 ? 13.609 4.767 -15.143 1.00 88.38 92 ASP A N 1
ATOM 616 C CA . ASP A 1 92 ? 14.230 6.037 -15.539 1.00 88.38 92 ASP A CA 1
ATOM 617 C C . ASP A 1 92 ? 15.686 6.118 -15.053 1.00 88.38 92 ASP A C 1
ATOM 619 O O . ASP A 1 92 ? 15.969 6.004 -13.861 1.00 88.38 92 ASP A O 1
ATOM 623 N N . ALA A 1 93 ? 16.608 6.348 -15.988 1.00 86.81 93 ALA A N 1
ATOM 624 C CA . ALA A 1 93 ? 18.026 6.593 -15.724 1.00 86.81 93 ALA A CA 1
ATOM 625 C C . ALA A 1 93 ? 18.383 8.093 -15.815 1.00 86.81 93 ALA A C 1
ATOM 627 O O . ALA A 1 93 ? 19.556 8.467 -15.713 1.00 86.81 93 ALA A O 1
ATOM 628 N N . GLY A 1 94 ? 17.383 8.958 -16.015 1.00 80.44 94 GLY A N 1
ATOM 629 C CA . GLY A 1 94 ? 17.528 10.398 -16.151 1.00 80.44 94 GLY A CA 1
ATOM 630 C C . GLY A 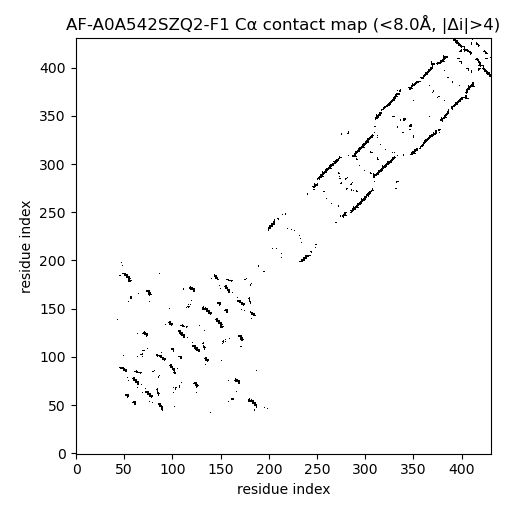1 94 ? 17.906 10.843 -17.566 1.00 80.44 94 GLY A C 1
ATOM 631 O O . GLY A 1 94 ? 18.411 10.086 -18.399 1.00 80.44 94 GLY A O 1
ATOM 632 N N . SER A 1 95 ? 17.672 12.127 -17.852 1.00 85.88 95 SER A N 1
ATOM 633 C CA . SER A 1 95 ? 18.010 12.769 -19.136 1.00 85.88 95 SER A CA 1
ATOM 634 C C . SER A 1 95 ? 17.412 12.080 -20.374 1.00 85.88 95 SER A C 1
ATOM 636 O O . SER A 1 95 ? 18.004 12.129 -21.451 1.00 85.88 95 SER A O 1
ATOM 638 N N . GLY A 1 96 ? 16.244 11.444 -20.228 1.00 85.31 96 GLY A N 1
ATOM 639 C CA . GLY A 1 96 ? 15.535 10.771 -21.322 1.00 85.31 96 GLY A CA 1
ATOM 640 C C . GLY A 1 96 ? 16.035 9.360 -21.645 1.00 85.31 96 GLY A C 1
ATOM 641 O O . GLY A 1 96 ? 15.706 8.837 -22.708 1.00 85.31 96 GLY A O 1
ATOM 642 N N . TYR A 1 97 ? 16.823 8.754 -20.755 1.00 94.12 97 TYR A N 1
ATOM 643 C CA . TYR A 1 97 ? 17.288 7.375 -20.872 1.00 94.12 97 TYR A CA 1
ATOM 644 C C . TYR A 1 97 ? 16.602 6.482 -19.847 1.00 94.12 97 TYR A C 1
ATOM 646 O O . TYR A 1 97 ? 16.258 6.927 -18.757 1.00 94.12 97 TYR A O 1
ATOM 654 N N . VAL A 1 98 ? 16.471 5.204 -20.181 1.00 95.62 98 VAL A N 1
ATOM 655 C CA . VAL A 1 98 ? 15.988 4.157 -19.282 1.00 95.62 98 VAL A CA 1
ATOM 656 C C . VAL A 1 98 ? 17.006 3.030 -19.179 1.00 95.62 98 VAL A C 1
ATOM 658 O O . VAL A 1 98 ? 17.850 2.865 -20.061 1.00 95.62 98 VAL A O 1
ATOM 661 N N . HIS A 1 99 ? 16.903 2.228 -18.131 1.00 97.56 99 HIS A N 1
ATOM 662 C CA . HIS A 1 99 ? 17.438 0.871 -18.119 1.00 97.56 99 HIS A CA 1
ATOM 663 C C . HIS A 1 99 ? 16.285 -0.135 -18.239 1.00 97.56 99 HIS A C 1
ATOM 665 O O . HIS A 1 99 ? 15.149 0.163 -17.862 1.00 97.56 99 HIS A O 1
ATOM 671 N N . ILE A 1 10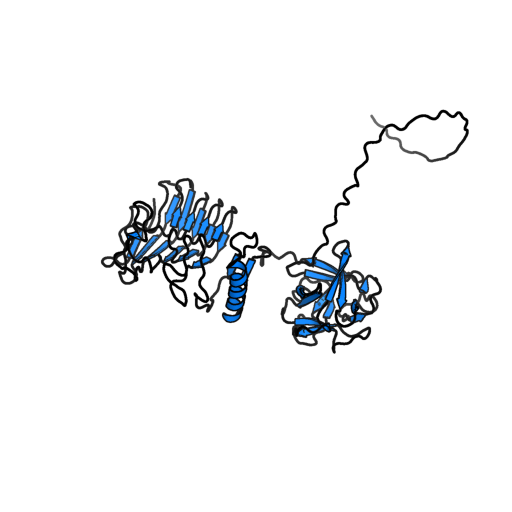0 ? 16.563 -1.268 -18.889 1.00 98.50 100 ILE A N 1
ATOM 672 C CA . ILE A 1 100 ? 15.585 -2.319 -19.193 1.00 98.50 100 ILE A CA 1
ATOM 673 C C . ILE A 1 100 ? 15.903 -3.500 -18.278 1.00 98.50 100 ILE A C 1
ATOM 675 O O . ILE A 1 100 ? 16.919 -4.168 -18.483 1.00 98.50 100 ILE A O 1
ATOM 679 N N . ASP A 1 101 ? 15.060 -3.740 -17.278 1.00 97.56 101 ASP A N 1
ATOM 680 C CA . ASP A 1 101 ? 15.368 -4.649 -16.170 1.00 97.56 101 ASP A CA 1
ATOM 681 C C . ASP A 1 101 ? 14.630 -5.975 -16.326 1.00 97.56 101 ASP A C 1
ATOM 683 O O . ASP A 1 101 ? 13.451 -6.006 -16.687 1.00 97.56 101 ASP A O 1
ATOM 687 N N . SER A 1 102 ? 15.312 -7.080 -16.036 1.00 96.06 102 SER A N 1
ATOM 688 C CA . SER A 1 102 ? 14.711 -8.413 -16.057 1.00 96.06 102 SER A CA 1
ATOM 689 C C . SER A 1 102 ? 13.704 -8.581 -14.919 1.00 96.06 102 SER A C 1
ATOM 691 O O . SER A 1 102 ? 14.015 -8.313 -13.759 1.00 96.06 102 SER A O 1
ATOM 693 N N . ARG A 1 103 ? 12.512 -9.129 -15.202 1.00 92.81 103 ARG A N 1
ATOM 694 C CA . ARG A 1 103 ? 11.544 -9.489 -14.148 1.00 92.81 103 ARG A CA 1
ATOM 695 C C . ARG A 1 103 ? 12.085 -10.528 -13.161 1.00 92.81 103 ARG A C 1
ATOM 697 O O . ARG A 1 103 ? 11.646 -10.550 -12.014 1.00 92.81 103 ARG A O 1
ATOM 704 N N . ASN A 1 104 ? 13.003 -11.396 -13.587 1.00 82.38 104 ASN A N 1
ATOM 705 C CA . ASN A 1 104 ? 13.561 -12.440 -12.718 1.00 82.38 104 ASN A CA 1
ATOM 706 C C . ASN A 1 104 ? 14.570 -11.904 -11.695 1.00 82.38 104 ASN A C 1
ATOM 708 O O . ASN A 1 104 ? 14.790 -12.552 -10.677 1.00 82.38 104 ASN A O 1
ATOM 712 N N . ASP A 1 105 ? 15.178 -10.749 -11.967 1.00 88.38 105 ASP A N 1
ATOM 713 C CA . ASP A 1 105 ? 16.029 -10.002 -11.042 1.00 88.38 105 ASP A CA 1
ATOM 714 C C . ASP A 1 105 ? 16.175 -8.576 -11.581 1.00 88.38 105 ASP A C 1
ATOM 716 O O . ASP A 1 105 ? 16.869 -8.350 -12.572 1.00 88.38 105 ASP A O 1
ATOM 720 N N . THR A 1 106 ? 15.535 -7.604 -10.930 1.00 90.69 106 THR A N 1
ATOM 721 C CA . THR A 1 106 ? 15.532 -6.206 -11.391 1.00 90.69 106 THR A CA 1
ATOM 722 C C . THR A 1 106 ? 16.886 -5.514 -11.227 1.00 90.69 106 THR A C 1
ATOM 724 O O . THR A 1 106 ? 17.046 -4.378 -11.662 1.00 90.69 106 THR A O 1
ATOM 727 N N . ASN A 1 107 ? 17.878 -6.169 -10.612 1.00 93.62 107 ASN A N 1
ATOM 728 C CA . ASN A 1 107 ? 19.258 -5.686 -10.617 1.00 93.62 107 ASN A CA 1
ATOM 729 C C . ASN A 1 107 ? 20.009 -6.085 -11.896 1.00 93.62 107 ASN A C 1
ATOM 731 O O . ASN A 1 107 ? 21.119 -5.604 -12.109 1.00 93.62 107 ASN A O 1
ATOM 735 N N . GLN A 1 108 ? 19.442 -6.966 -12.725 1.00 97.69 108 GLN A N 1
ATOM 736 C CA . GLN A 1 108 ? 20.022 -7.444 -13.977 1.00 97.69 108 GLN A CA 1
ATOM 737 C C . GLN A 1 108 ? 19.366 -6.740 -15.161 1.00 97.69 108 GLN A C 1
ATOM 739 O O . GLN A 1 108 ? 18.158 -6.857 -15.376 1.00 97.69 108 GLN A O 1
ATOM 744 N N . VAL A 1 109 ? 20.173 -6.031 -15.947 1.00 98.75 109 VAL A N 1
ATOM 745 C CA . VAL A 1 109 ? 19.682 -5.143 -17.006 1.00 98.75 109 VAL A CA 1
ATOM 746 C C . VAL A 1 109 ? 20.239 -5.514 -18.368 1.00 98.75 109 VAL A C 1
ATOM 748 O O . VAL A 1 109 ? 21.290 -6.146 -18.470 1.00 98.75 109 VAL A O 1
ATOM 751 N N . VAL A 1 110 ? 19.539 -5.093 -19.420 1.00 98.81 110 VAL A N 1
ATOM 752 C CA . VAL A 1 110 ? 19.994 -5.214 -20.809 1.00 98.81 110 VAL A CA 1
ATOM 753 C C . VAL A 1 110 ? 21.250 -4.358 -21.017 1.00 98.81 110 VAL A C 1
ATOM 755 O O . VAL A 1 110 ? 21.194 -3.126 -21.028 1.00 98.81 110 VAL A O 1
ATOM 758 N N . ASP A 1 111 ? 22.383 -5.027 -21.201 1.00 98.81 111 ASP A N 1
ATOM 759 C CA . ASP A 1 111 ? 23.734 -4.466 -21.257 1.00 98.81 111 ASP A CA 1
ATOM 760 C C . ASP A 1 111 ? 24.403 -4.826 -22.595 1.00 98.81 111 ASP A C 1
ATOM 762 O O . ASP A 1 111 ? 24.263 -5.944 -23.097 1.00 98.81 111 ASP A O 1
ATOM 766 N N . VAL A 1 112 ? 25.117 -3.868 -23.195 1.00 98.88 112 VAL A N 1
ATOM 767 C CA . VAL A 1 112 ? 26.022 -4.146 -24.322 1.00 98.88 112 VAL A CA 1
ATOM 768 C C . VAL A 1 112 ? 27.372 -4.603 -23.777 1.00 98.88 112 VAL A C 1
ATOM 770 O O . VAL A 1 112 ? 28.054 -3.828 -23.093 1.00 98.88 112 VAL A O 1
ATOM 773 N N . SER A 1 113 ? 27.776 -5.822 -24.145 1.00 98.50 113 SER A N 1
ATOM 774 C CA . SER A 1 113 ? 28.953 -6.482 -23.586 1.00 98.50 113 SER A CA 1
ATOM 775 C C . SER A 1 113 ? 30.241 -5.681 -23.789 1.00 98.50 113 SER A C 1
ATOM 777 O O . SER A 1 113 ? 30.441 -5.009 -24.807 1.00 98.50 113 SER A O 1
ATOM 779 N N . ASP A 1 114 ? 31.132 -5.766 -22.798 1.00 98.00 114 ASP A N 1
ATOM 780 C CA . ASP A 1 114 ? 32.458 -5.132 -22.790 1.00 98.00 114 ASP A CA 1
ATOM 781 C C . ASP A 1 114 ? 32.443 -3.612 -23.033 1.00 98.00 114 ASP A C 1
ATOM 783 O O . ASP A 1 114 ? 33.435 -3.037 -23.482 1.00 98.00 114 ASP A O 1
ATOM 787 N N . VAL A 1 115 ? 31.313 -2.942 -22.753 1.00 98.25 115 VAL A N 1
ATOM 788 C CA . VAL A 1 115 ? 31.117 -1.499 -23.004 1.00 98.25 115 VAL A CA 1
ATOM 789 C C . VAL A 1 115 ? 31.387 -1.145 -24.480 1.00 98.25 115 VAL A C 1
ATOM 791 O O . VAL A 1 115 ? 31.812 -0.040 -24.828 1.00 98.25 115 VAL A O 1
ATOM 794 N N . SER A 1 116 ? 31.165 -2.109 -25.375 1.00 98.69 116 SER A N 1
ATOM 795 C CA . SER A 1 116 ? 31.547 -2.004 -26.776 1.00 98.69 116 SER A CA 1
ATOM 796 C C . SER A 1 116 ? 30.733 -0.944 -27.517 1.00 98.69 116 SER A C 1
ATOM 798 O O . SER A 1 116 ? 29.546 -0.732 -27.270 1.00 98.69 116 SER A O 1
ATOM 800 N N . THR A 1 117 ? 31.362 -0.303 -28.500 1.00 98.69 117 THR A N 1
ATOM 801 C CA . THR A 1 117 ? 30.703 0.573 -29.482 1.00 98.69 117 THR A CA 1
ATOM 802 C C . THR A 1 117 ? 30.671 -0.047 -30.881 1.00 98.69 117 THR A C 1
ATOM 804 O O . THR A 1 117 ? 30.186 0.574 -31.829 1.00 98.69 117 THR A O 1
ATOM 807 N N . ALA A 1 118 ? 31.169 -1.277 -31.044 1.00 98.69 118 ALA A N 1
ATOM 808 C CA . ALA A 1 118 ? 31.208 -1.976 -32.325 1.00 98.69 118 ALA A CA 1
ATOM 809 C C . ALA A 1 118 ? 29.817 -2.473 -32.750 1.00 98.69 118 ALA A C 1
ATOM 811 O O . ALA A 1 118 ? 28.961 -2.762 -31.913 1.00 98.69 118 ALA A O 1
ATOM 812 N N . ASP A 1 119 ? 29.601 -2.569 -34.063 1.00 98.75 119 ASP A N 1
ATOM 813 C CA . ASP A 1 119 ? 28.447 -3.298 -34.597 1.00 98.75 119 ASP A CA 1
ATOM 814 C C . ASP A 1 119 ? 28.571 -4.782 -34.253 1.00 98.75 119 ASP A C 1
ATOM 816 O O . ASP A 1 119 ? 29.677 -5.324 -34.211 1.00 98.75 119 ASP A O 1
ATOM 820 N N . ASN A 1 120 ? 27.428 -5.433 -34.046 1.00 98.38 120 ASN A N 1
ATOM 821 C CA . ASN A 1 120 ? 27.323 -6.837 -33.658 1.00 98.38 120 ASN A CA 1
ATOM 822 C C . ASN A 1 120 ? 27.916 -7.160 -32.276 1.00 98.38 120 ASN A C 1
ATOM 824 O O . ASN A 1 120 ? 28.153 -8.330 -31.976 1.00 98.38 120 ASN A O 1
ATOM 828 N N . ALA A 1 121 ? 28.145 -6.153 -31.424 1.00 98.81 121 ALA A N 1
ATOM 829 C CA . ALA A 1 121 ? 28.478 -6.414 -30.029 1.00 98.81 121 ALA A CA 1
ATOM 830 C C . ALA A 1 121 ? 27.276 -7.092 -29.336 1.00 98.81 121 ALA A C 1
ATOM 832 O O . ALA A 1 121 ? 26.160 -6.568 -29.452 1.00 98.81 121 ALA A O 1
ATOM 833 N N . PRO A 1 122 ? 27.475 -8.235 -28.654 1.00 98.81 122 PRO A N 1
ATOM 834 C CA . PRO A 1 122 ? 26.396 -8.967 -28.003 1.00 98.81 122 PRO A CA 1
ATOM 835 C C . PRO A 1 122 ? 25.677 -8.158 -26.926 1.00 98.81 122 PRO A C 1
ATOM 837 O O . PRO A 1 122 ? 26.290 -7.399 -26.173 1.00 98.81 122 PRO A O 1
ATOM 840 N N . VAL A 1 123 ? 24.371 -8.388 -26.818 1.00 98.88 123 VAL A N 1
ATOM 841 C CA . VAL A 1 123 ? 23.550 -7.904 -25.710 1.00 98.88 123 VAL A CA 1
ATOM 842 C C . VAL A 1 123 ? 23.306 -9.049 -24.727 1.00 98.88 123 VAL A C 1
ATOM 844 O O . VAL A 1 123 ? 22.957 -10.173 -25.106 1.00 98.88 123 VAL A O 1
ATOM 847 N N . HIS A 1 124 ? 23.523 -8.781 -23.447 1.00 98.88 124 HIS A N 1
ATOM 848 C CA . HIS A 1 124 ? 23.394 -9.750 -22.356 1.00 98.88 124 HIS A CA 1
ATOM 849 C C . HIS A 1 124 ? 22.790 -9.096 -21.112 1.00 98.88 124 HIS A C 1
ATOM 851 O O . HIS A 1 124 ? 22.551 -7.891 -21.090 1.00 98.88 124 HIS A O 1
ATOM 857 N N . LEU A 1 125 ? 22.525 -9.895 -20.084 1.00 98.81 125 LEU A N 1
ATOM 858 C CA . LEU A 1 125 ? 22.230 -9.387 -18.754 1.00 98.81 125 LEU A CA 1
ATOM 859 C C . LEU A 1 125 ? 23.519 -9.076 -18.010 1.00 98.81 125 LEU A C 1
ATOM 861 O O . LEU A 1 125 ? 24.470 -9.867 -18.025 1.00 98.81 125 LEU A O 1
ATOM 865 N N . TRP A 1 126 ? 23.513 -7.950 -17.314 1.00 98.75 126 TRP A N 1
ATOM 866 C CA . TRP A 1 126 ? 24.559 -7.606 -16.370 1.00 98.75 126 TRP A CA 1
ATOM 867 C C . TRP A 1 126 ? 23.991 -6.831 -15.188 1.00 98.75 126 TRP A C 1
ATOM 869 O O . TRP A 1 126 ? 23.025 -6.080 -15.334 1.00 98.75 126 TRP A O 1
ATOM 879 N N . SER A 1 127 ? 24.619 -6.973 -14.020 1.00 98.44 127 SER A N 1
ATOM 880 C CA . SER A 1 127 ? 24.281 -6.179 -12.840 1.00 98.44 127 SER A CA 1
ATOM 881 C C . SER A 1 127 ? 24.345 -4.683 -13.152 1.00 98.44 127 SER A C 1
ATOM 883 O O . SER A 1 127 ? 25.353 -4.190 -13.671 1.00 98.44 127 SER A O 1
ATOM 885 N N . TYR A 1 128 ? 23.292 -3.946 -12.813 1.00 98.12 128 TYR A N 1
ATOM 886 C CA . TYR A 1 128 ? 23.245 -2.513 -13.057 1.00 98.12 128 TYR A CA 1
ATOM 887 C C . TYR A 1 128 ? 24.308 -1.783 -12.233 1.00 98.12 128 TYR A C 1
ATOM 889 O O . TYR A 1 128 ? 24.320 -1.836 -11.004 1.00 98.12 128 TYR A O 1
ATOM 897 N N . GLY A 1 129 ? 25.205 -1.086 -12.927 1.00 96.56 129 GLY A N 1
ATOM 898 C CA . GLY A 1 129 ? 26.254 -0.255 -12.338 1.00 96.56 129 GLY A CA 1
ATOM 899 C C . GLY A 1 129 ? 26.153 1.215 -12.743 1.00 96.56 129 GLY A C 1
ATOM 900 O O . GLY A 1 129 ? 27.045 1.995 -12.420 1.00 96.56 129 GLY A O 1
ATOM 901 N N . GLY A 1 130 ? 25.105 1.599 -13.483 1.00 96.25 130 GLY A N 1
ATOM 902 C CA . GLY A 1 130 ? 24.941 2.955 -14.013 1.00 96.25 130 GLY A CA 1
ATOM 903 C C . GLY A 1 130 ? 25.801 3.260 -15.244 1.00 96.25 130 GLY A C 1
ATOM 904 O O . GLY A 1 130 ? 25.930 4.426 -15.620 1.00 96.25 130 GLY A O 1
ATOM 905 N N . GLY A 1 131 ? 26.385 2.241 -15.884 1.00 97.94 131 GLY A N 1
ATOM 906 C CA . GLY A 1 131 ? 27.190 2.404 -17.096 1.00 97.94 131 GLY A CA 1
ATOM 907 C C . GLY A 1 131 ? 26.360 2.897 -18.284 1.00 97.94 131 GLY A C 1
ATOM 908 O O . GLY A 1 131 ? 25.191 2.546 -18.434 1.00 97.94 131 GLY A O 1
ATOM 909 N N . ALA A 1 132 ? 26.954 3.697 -19.175 1.00 98.44 132 ALA A N 1
ATOM 910 C CA . ALA A 1 132 ? 26.248 4.188 -20.364 1.00 98.44 132 ALA A CA 1
ATOM 911 C C . ALA A 1 132 ? 25.858 3.052 -21.332 1.00 98.44 132 ALA A C 1
ATOM 913 O O . ALA A 1 132 ? 24.883 3.174 -22.063 1.00 98.44 132 ALA A O 1
ATOM 914 N N . ASN A 1 133 ? 26.583 1.929 -21.323 1.00 98.69 133 ASN A N 1
ATOM 915 C CA . ASN A 1 133 ? 26.267 0.742 -22.121 1.00 98.69 133 ASN A CA 1
ATOM 916 C C . ASN A 1 133 ? 25.023 -0.017 -21.612 1.00 98.69 133 ASN A C 1
ATOM 918 O O . ASN A 1 133 ? 24.535 -0.896 -22.317 1.00 98.69 133 ASN A O 1
ATOM 922 N N . GLN A 1 134 ? 24.505 0.344 -20.433 1.00 98.75 134 GLN A N 1
ATOM 923 C CA . GLN A 1 134 ? 23.306 -0.218 -19.794 1.00 98.75 134 GLN A CA 1
ATOM 924 C C . GLN A 1 134 ? 22.070 0.680 -19.940 1.00 98.75 134 GLN A C 1
ATOM 926 O O . GLN A 1 134 ? 20.992 0.353 -19.448 1.00 98.75 134 GLN A O 1
ATOM 931 N N . GLN A 1 135 ? 22.231 1.846 -20.568 1.00 98.56 135 GLN A N 1
ATOM 932 C CA . GLN A 1 135 ? 21.196 2.866 -20.668 1.00 98.56 135 GLN A CA 1
ATOM 933 C C . GLN A 1 135 ? 20.769 3.033 -22.120 1.00 98.56 135 GLN A C 1
ATOM 935 O O . GLN A 1 135 ? 21.601 3.128 -23.024 1.00 98.56 135 GLN A O 1
ATOM 940 N N . TRP A 1 136 ? 19.463 3.116 -22.332 1.00 98.69 136 TRP A N 1
ATOM 941 C CA . TRP A 1 136 ? 18.837 3.115 -23.643 1.00 98.69 136 TRP A CA 1
ATOM 942 C C . TRP A 1 136 ? 17.876 4.292 -23.761 1.00 98.69 136 TRP A C 1
ATOM 944 O O . TRP A 1 136 ? 17.054 4.534 -22.883 1.00 98.69 136 TRP A O 1
ATOM 954 N N . GLN A 1 137 ? 17.965 5.036 -24.854 1.00 98.06 137 GLN A N 1
ATOM 955 C CA . GLN A 1 137 ? 16.944 5.992 -25.244 1.00 98.06 137 GLN A CA 1
ATOM 956 C C . GLN A 1 137 ? 15.853 5.235 -25.999 1.00 98.06 137 GLN A C 1
ATOM 958 O O . GLN A 1 137 ? 16.107 4.679 -27.066 1.00 98.06 137 GLN A O 1
ATOM 963 N N . ALA A 1 138 ? 14.638 5.216 -25.457 1.00 95.56 138 ALA A N 1
ATOM 964 C CA . ALA A 1 138 ? 13.482 4.670 -26.154 1.00 95.56 138 ALA A CA 1
ATOM 965 C C . ALA A 1 138 ? 12.878 5.740 -27.066 1.00 95.56 138 ALA A C 1
ATOM 967 O O . ALA A 1 138 ? 12.325 6.737 -26.599 1.00 95.56 138 ALA A O 1
ATOM 968 N N . VAL A 1 139 ? 12.987 5.536 -28.373 1.00 94.62 139 VAL A N 1
ATOM 969 C CA . VAL A 1 139 ? 12.463 6.452 -29.384 1.00 94.62 139 VAL A CA 1
ATOM 970 C C . VAL A 1 139 ? 11.173 5.865 -29.943 1.00 94.62 139 VAL A C 1
ATOM 972 O O . VAL A 1 139 ? 11.143 4.727 -30.402 1.00 94.62 139 VAL A O 1
ATOM 975 N N . HIS A 1 140 ? 10.088 6.631 -29.861 1.00 89.12 140 HIS A N 1
ATOM 976 C CA . HIS A 1 140 ? 8.755 6.175 -30.244 1.00 89.12 140 HIS A CA 1
ATOM 977 C C . HIS A 1 140 ? 8.542 6.242 -31.765 1.00 89.12 140 HIS A C 1
ATOM 979 O O . HIS A 1 140 ? 8.596 7.319 -32.358 1.00 89.12 140 HIS A O 1
ATOM 985 N N . ASP A 1 141 ? 8.196 5.103 -32.369 1.00 87.81 141 ASP A N 1
ATOM 986 C CA . ASP A 1 141 ? 7.973 4.933 -33.815 1.00 87.81 141 ASP A CA 1
ATOM 987 C C . ASP A 1 141 ? 6.482 4.934 -34.206 1.00 87.81 141 ASP A C 1
ATOM 989 O O . ASP A 1 141 ? 6.127 4.694 -35.364 1.00 87.81 141 ASP A O 1
ATOM 993 N N . GLY A 1 142 ? 5.579 5.169 -33.248 1.00 78.94 142 GLY A N 1
ATOM 994 C CA . GLY A 1 142 ? 4.133 5.145 -33.472 1.00 78.94 142 GLY A CA 1
ATOM 995 C C . GLY A 1 142 ? 3.502 3.760 -33.311 1.00 78.94 142 GLY A C 1
ATOM 996 O O . GLY A 1 142 ? 4.113 2.726 -33.594 1.00 78.94 142 GLY A O 1
ATOM 997 N N . GLY A 1 143 ? 2.238 3.745 -32.872 1.00 75.88 143 GLY A N 1
ATOM 998 C CA . GLY A 1 143 ? 1.439 2.522 -32.739 1.00 75.88 143 GLY A CA 1
ATOM 999 C C . GLY A 1 143 ? 1.967 1.538 -31.690 1.00 75.88 143 GLY A C 1
ATOM 1000 O O . GLY A 1 143 ? 1.896 0.337 -31.929 1.00 75.88 143 GLY A O 1
ATOM 1001 N N . GLY A 1 144 ? 2.536 2.044 -30.586 1.00 76.50 144 GLY A N 1
ATOM 1002 C CA . GLY A 1 144 ? 3.103 1.232 -29.496 1.00 76.50 144 GLY A CA 1
ATOM 1003 C C . GLY A 1 144 ? 4.517 0.698 -29.753 1.00 76.50 144 GLY A C 1
ATOM 1004 O O . GLY A 1 144 ? 5.086 0.026 -28.894 1.00 76.50 144 GLY A O 1
ATOM 1005 N N . ALA A 1 145 ? 5.093 1.009 -30.918 1.00 89.69 145 ALA A N 1
ATOM 1006 C CA . ALA A 1 145 ? 6.427 0.566 -31.287 1.00 89.69 145 ALA A CA 1
ATOM 1007 C C . ALA A 1 145 ? 7.513 1.574 -30.898 1.00 89.69 145 ALA A C 1
ATOM 1009 O O . ALA A 1 145 ? 7.311 2.788 -30.987 1.00 89.69 145 ALA A O 1
ATOM 1010 N N . PHE A 1 146 ? 8.683 1.046 -30.555 1.00 95.50 146 PHE A N 1
ATOM 1011 C CA . PHE A 1 146 ? 9.882 1.796 -30.205 1.00 95.50 146 PHE A CA 1
ATOM 1012 C C . PHE A 1 146 ? 11.116 1.183 -30.865 1.00 95.50 146 PHE A C 1
ATOM 1014 O O . PHE A 1 146 ? 11.156 -0.025 -31.110 1.00 95.50 146 PHE A O 1
ATOM 1021 N N . HIS A 1 147 ? 12.154 1.990 -31.040 1.00 97.94 147 HIS A N 1
ATOM 1022 C CA . HIS A 1 147 ? 13.527 1.505 -31.133 1.00 97.94 147 HIS A CA 1
ATOM 1023 C C . HIS A 1 147 ? 14.328 1.997 -29.924 1.00 97.94 147 HIS A C 1
ATOM 1025 O O . HIS A 1 147 ? 14.047 3.057 -29.359 1.00 97.94 147 HIS A O 1
ATOM 1031 N N . PHE A 1 148 ? 15.316 1.209 -29.502 1.00 98.56 148 PHE A N 1
ATOM 1032 C CA . PHE A 1 148 ? 16.125 1.486 -28.314 1.00 98.56 148 PHE A CA 1
ATOM 1033 C C . PHE A 1 148 ? 17.553 1.822 -28.723 1.00 98.56 148 PHE A C 1
ATOM 1035 O O . PHE A 1 148 ? 18.254 0.960 -29.248 1.00 98.56 148 PHE A O 1
ATOM 1042 N N . VAL A 1 149 ? 17.987 3.056 -28.467 1.00 98.75 149 VAL A N 1
ATOM 1043 C CA . VAL A 1 149 ? 19.322 3.560 -28.816 1.00 98.75 149 VAL A CA 1
ATOM 1044 C C . VAL A 1 149 ? 20.218 3.542 -27.584 1.00 98.75 149 VAL A C 1
ATOM 1046 O O . VAL A 1 149 ? 19.933 4.206 -26.592 1.00 98.75 149 VAL A O 1
ATOM 1049 N N . ASN A 1 150 ? 21.314 2.796 -27.622 1.00 98.75 150 ASN A N 1
ATOM 1050 C CA . ASN A 1 150 ? 22.257 2.710 -26.519 1.00 98.75 150 ASN A CA 1
ATOM 1051 C C . ASN A 1 150 ? 22.963 4.054 -26.288 1.00 98.75 150 ASN A C 1
ATOM 1053 O O . ASN A 1 150 ? 23.490 4.658 -27.223 1.00 98.75 150 ASN A O 1
ATOM 1057 N N . LYS A 1 151 ? 23.029 4.503 -25.033 1.00 98.44 151 LYS A N 1
ATOM 1058 C CA . LYS A 1 151 ? 23.627 5.788 -24.652 1.00 98.44 151 LYS A CA 1
ATOM 1059 C C . LYS A 1 151 ? 25.132 5.852 -24.908 1.00 98.44 151 LYS A C 1
ATOM 1061 O O . LYS A 1 151 ? 25.641 6.925 -25.214 1.00 98.44 151 LYS A O 1
ATOM 1066 N N . ASN A 1 152 ? 25.848 4.734 -24.770 1.00 98.50 152 ASN A N 1
ATOM 1067 C CA . ASN A 1 152 ? 27.300 4.691 -24.964 1.00 98.50 152 ASN A CA 1
ATOM 1068 C C . ASN A 1 152 ? 27.694 4.776 -26.443 1.00 98.50 152 ASN A C 1
ATOM 1070 O O . ASN A 1 152 ? 28.634 5.483 -26.793 1.00 98.50 152 ASN A O 1
ATOM 1074 N N . SER A 1 153 ? 26.993 4.044 -27.311 1.00 98.69 153 SER A N 1
ATOM 1075 C CA . SER A 1 153 ? 27.386 3.877 -28.716 1.00 98.69 153 SER A CA 1
ATOM 1076 C C . SER A 1 153 ? 26.544 4.675 -29.714 1.00 98.69 153 SER A C 1
ATOM 1078 O O . SER A 1 153 ? 26.980 4.864 -30.849 1.00 98.69 153 SER A O 1
ATOM 1080 N N . GLY A 1 154 ? 25.341 5.116 -29.333 1.00 98.50 154 GLY A N 1
ATOM 1081 C CA . GLY A 1 154 ? 24.357 5.689 -30.257 1.00 98.50 154 GLY A CA 1
ATOM 1082 C C . GLY A 1 154 ? 23.743 4.663 -31.220 1.00 98.50 154 GLY A C 1
ATOM 1083 O O . GLY A 1 154 ? 23.146 5.051 -32.223 1.00 98.50 154 GLY A O 1
ATOM 1084 N N . LYS A 1 155 ? 23.917 3.361 -30.956 1.00 98.81 155 LYS A N 1
ATOM 1085 C CA . LYS A 1 155 ? 23.450 2.256 -31.808 1.00 98.81 155 LYS A CA 1
ATOM 1086 C C . LYS A 1 155 ? 22.184 1.614 -31.269 1.00 98.81 155 LYS A C 1
ATOM 1088 O O . LYS A 1 155 ? 21.90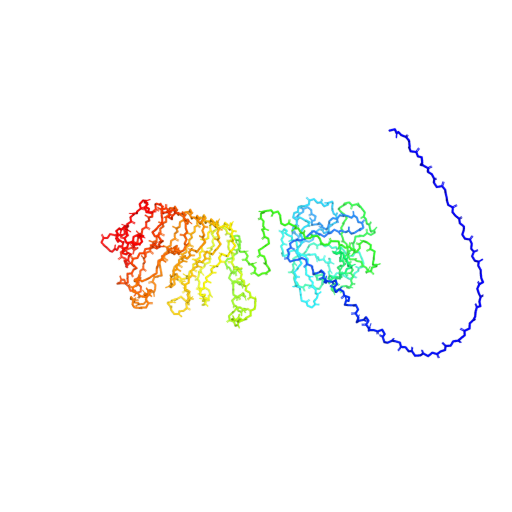3 1.689 -30.079 1.00 98.81 155 LYS A O 1
ATOM 1093 N N . CYS A 1 156 ? 21.432 0.971 -32.147 1.00 98.81 156 CYS A N 1
ATOM 1094 C CA . CYS A 1 156 ? 20.138 0.396 -31.824 1.00 98.81 156 CYS A CA 1
ATOM 1095 C C . CYS A 1 156 ? 20.268 -1.051 -31.338 1.00 98.81 156 CYS A C 1
ATOM 1097 O O . CYS A 1 156 ? 21.128 -1.784 -31.828 1.00 98.81 156 CYS A O 1
ATOM 1099 N N . LEU A 1 157 ? 19.394 -1.469 -30.417 1.00 98.88 157 LEU A N 1
ATOM 1100 C CA . LEU A 1 157 ? 19.126 -2.887 -30.158 1.00 98.88 157 LEU A CA 1
ATOM 1101 C C . LEU A 1 157 ? 18.628 -3.539 -31.457 1.00 98.88 157 LEU A C 1
ATOM 1103 O O . LEU A 1 157 ? 17.696 -3.031 -32.079 1.00 98.88 157 LEU A O 1
ATOM 1107 N N . ASP A 1 158 ? 19.253 -4.636 -31.871 1.00 98.81 158 ASP A N 1
ATOM 1108 C CA . ASP A 1 158 ? 19.104 -5.195 -33.214 1.00 98.81 158 ASP A CA 1
ATOM 1109 C C . ASP A 1 158 ? 19.001 -6.722 -33.174 1.00 98.81 158 ASP A C 1
ATOM 1111 O O . ASP A 1 158 ? 19.800 -7.404 -32.523 1.00 98.81 158 ASP A O 1
ATOM 1115 N N . ASP A 1 159 ? 17.987 -7.251 -33.861 1.00 98.31 159 ASP A N 1
ATOM 1116 C CA . ASP A 1 159 ? 17.931 -8.664 -34.221 1.00 98.31 159 ASP A CA 1
ATOM 1117 C C . ASP A 1 159 ? 18.832 -8.932 -35.442 1.00 98.31 159 ASP A C 1
ATOM 1119 O O . ASP A 1 159 ? 18.464 -8.558 -36.568 1.00 98.31 159 ASP A O 1
ATOM 1123 N N . PRO A 1 160 ? 19.986 -9.602 -35.264 1.00 97.50 160 PRO A N 1
ATOM 1124 C CA . PRO A 1 160 ? 21.003 -9.666 -36.297 1.00 97.50 160 PRO A CA 1
ATOM 1125 C C . PRO A 1 160 ? 20.464 -10.314 -37.572 1.00 97.50 160 PRO A C 1
ATOM 1127 O O . PRO A 1 160 ? 19.953 -11.436 -37.581 1.00 97.50 160 PRO A O 1
ATOM 1130 N N . SER A 1 161 ? 20.638 -9.603 -38.687 1.00 95.00 161 SER A N 1
ATOM 1131 C CA . SER A 1 161 ? 20.167 -10.019 -40.017 1.00 95.00 161 SER A CA 1
ATOM 1132 C C . SER A 1 161 ? 18.647 -10.235 -40.120 1.00 95.00 161 SER A C 1
ATOM 1134 O O . SER A 1 161 ? 18.212 -10.971 -41.006 1.00 95.00 161 SER A O 1
ATOM 1136 N N . ALA A 1 162 ? 17.845 -9.599 -39.253 1.00 94.50 162 ALA A N 1
ATOM 1137 C CA . ALA A 1 162 ? 16.385 -9.758 -39.199 1.00 94.50 162 ALA A CA 1
ATOM 1138 C C . ALA A 1 162 ? 15.958 -11.237 -39.100 1.00 94.50 162 ALA A C 1
ATOM 1140 O O . ALA A 1 162 ? 15.085 -11.712 -39.836 1.00 94.50 162 ALA A O 1
ATOM 1141 N N . SER A 1 163 ? 16.652 -11.990 -38.248 1.00 96.62 163 SER A N 1
ATOM 1142 C CA . SER A 1 163 ? 16.477 -13.428 -38.110 1.00 96.62 163 SER A CA 1
ATOM 1143 C C . SER A 1 163 ? 15.056 -13.809 -37.677 1.00 96.62 163 SER A C 1
ATOM 1145 O O . SER A 1 163 ? 14.424 -13.196 -36.828 1.00 96.62 163 SER A O 1
ATOM 1147 N N . THR A 1 164 ? 14.556 -14.927 -38.199 1.00 95.56 164 THR A N 1
ATOM 1148 C CA . THR A 1 164 ? 13.318 -15.557 -37.709 1.00 95.56 164 THR A CA 1
ATOM 1149 C C . THR A 1 164 ? 13.584 -16.861 -36.956 1.00 95.56 164 THR A C 1
ATOM 1151 O O . THR A 1 164 ? 12.639 -17.580 -36.630 1.00 95.56 164 THR A O 1
ATOM 1154 N N . ALA A 1 165 ? 14.839 -17.173 -36.634 1.00 96.69 165 ALA A N 1
ATOM 1155 C CA . ALA A 1 165 ? 15.193 -18.306 -35.785 1.00 96.69 165 ALA A CA 1
ATOM 1156 C C . ALA A 1 165 ? 14.985 -17.987 -34.293 1.00 96.69 165 ALA A C 1
ATOM 1158 O O . ALA A 1 165 ? 15.003 -16.832 -33.875 1.00 96.69 165 ALA A O 1
ATOM 1159 N N . GLU A 1 166 ? 14.769 -19.019 -33.481 1.00 96.31 166 GLU A N 1
ATOM 1160 C CA . GLU A 1 166 ? 14.793 -18.900 -32.021 1.00 96.31 166 GLU A CA 1
ATOM 1161 C C . GLU A 1 166 ? 16.225 -18.921 -31.484 1.00 96.31 166 GLU A C 1
ATOM 1163 O O . GLU A 1 166 ? 17.145 -19.413 -32.138 1.00 96.31 166 GLU A O 1
ATOM 1168 N N . SER A 1 167 ? 16.397 -18.413 -30.263 1.00 96.88 167 SER A N 1
ATOM 1169 C CA . SER A 1 167 ? 17.663 -18.406 -29.525 1.00 96.88 167 SER A CA 1
ATOM 1170 C C . SER A 1 167 ? 18.799 -17.644 -30.211 1.00 96.88 167 SER A C 1
ATOM 1172 O O . SER A 1 167 ? 19.974 -17.859 -29.910 1.00 96.88 167 SER A O 1
ATOM 1174 N N . VAL A 1 168 ? 18.451 -16.722 -31.110 1.00 98.44 168 VAL A N 1
ATOM 1175 C CA . VAL A 1 168 ? 19.396 -15.762 -31.682 1.00 98.44 168 VAL A CA 1
ATOM 1176 C C . VAL A 1 168 ? 19.595 -14.631 -30.685 1.00 98.44 168 VAL A C 1
ATOM 1178 O O . VAL A 1 168 ? 18.632 -13.983 -30.284 1.00 98.44 168 VAL A O 1
ATOM 1181 N N . GLN A 1 169 ? 20.838 -14.429 -30.253 1.00 98.75 169 GLN A N 1
ATOM 1182 C CA . GLN A 1 169 ? 21.202 -13.361 -29.328 1.00 98.75 169 GLN A CA 1
ATOM 1183 C C . GLN A 1 169 ? 21.076 -11.999 -30.018 1.00 98.75 169 GLN A C 1
ATOM 1185 O O . GLN A 1 169 ? 21.556 -11.830 -31.139 1.00 98.75 169 GLN A O 1
ATOM 1190 N N . PHE A 1 170 ? 20.446 -11.039 -29.343 1.00 98.81 170 PHE A N 1
ATOM 1191 C CA . PHE A 1 170 ? 20.399 -9.658 -29.804 1.00 98.81 170 PHE A CA 1
ATOM 1192 C C . PHE A 1 170 ? 21.789 -9.028 -29.750 1.00 98.81 170 PHE A C 1
ATOM 1194 O O . PHE A 1 170 ? 22.634 -9.375 -28.919 1.00 98.81 170 PHE A O 1
ATOM 1201 N N . VAL A 1 171 ? 22.013 -8.068 -30.633 1.00 98.88 171 VAL A N 1
ATOM 1202 C CA . VAL A 1 171 ? 23.241 -7.278 -30.687 1.00 98.88 171 VAL A CA 1
ATOM 1203 C C . VAL A 1 171 ? 22.897 -5.794 -30.659 1.00 98.88 171 VAL A C 1
ATOM 1205 O O . VAL A 1 171 ? 21.730 -5.417 -30.751 1.00 98.88 171 VAL A O 1
ATOM 1208 N N . GLN A 1 172 ? 23.906 -4.933 -30.554 1.00 98.75 172 GLN A N 1
ATOM 1209 C CA . GLN A 1 172 ? 23.751 -3.560 -31.030 1.00 98.75 172 GLN A CA 1
ATOM 1210 C C . GLN A 1 172 ? 24.198 -3.447 -32.492 1.00 98.75 172 GLN A C 1
ATOM 1212 O O . GLN A 1 172 ? 25.187 -4.065 -32.906 1.00 98.75 172 GLN A O 1
ATOM 1217 N N . TYR A 1 173 ? 23.529 -2.597 -33.261 1.00 98.75 173 TYR A N 1
ATOM 1218 C CA . TYR A 1 173 ? 23.915 -2.289 -34.634 1.00 98.75 173 TYR A CA 1
ATOM 1219 C C . TYR A 1 173 ? 23.578 -0.842 -34.987 1.00 98.75 173 TYR A C 1
ATOM 1221 O O . TYR A 1 173 ? 22.686 -0.228 -34.399 1.00 98.75 173 TYR A O 1
ATOM 1229 N N . THR A 1 174 ? 24.298 -0.278 -35.954 1.00 98.69 174 THR A N 1
ATOM 1230 C CA . THR A 1 174 ? 23.986 1.040 -36.518 1.00 98.69 174 THR A CA 1
ATOM 1231 C C . THR A 1 174 ? 22.487 1.166 -36.825 1.00 98.69 174 THR A C 1
ATOM 1233 O O . THR A 1 174 ? 21.917 0.331 -37.532 1.00 98.69 174 THR A O 1
ATOM 1236 N N . CYS A 1 175 ? 21.841 2.205 -36.286 1.00 98.38 175 CYS A N 1
ATOM 1237 C CA . CYS A 1 175 ? 20.407 2.414 -36.467 1.00 98.38 175 CYS A CA 1
ATOM 1238 C C . CYS A 1 175 ? 20.073 2.578 -37.959 1.00 98.38 175 CYS A C 1
ATOM 1240 O O . CYS A 1 175 ? 20.598 3.470 -38.625 1.00 98.38 175 CYS A O 1
ATOM 1242 N N . ASN A 1 176 ? 19.225 1.701 -38.493 1.00 96.94 176 ASN A N 1
ATOM 1243 C CA . ASN A 1 176 ? 18.944 1.570 -39.926 1.00 96.94 176 ASN A CA 1
ATOM 1244 C C . ASN A 1 176 ? 17.442 1.637 -40.265 1.00 96.94 176 ASN A C 1
ATOM 1246 O O . ASN A 1 176 ? 17.076 1.564 -41.437 1.00 96.94 176 ASN A O 1
ATOM 1250 N N . GLY A 1 177 ? 16.574 1.789 -39.257 1.00 94.19 177 GLY A N 1
ATOM 1251 C CA . GLY A 1 177 ? 15.127 1.966 -39.428 1.00 94.19 177 GLY A CA 1
ATOM 1252 C C . GLY A 1 177 ? 14.384 0.721 -39.924 1.00 94.19 177 GLY A C 1
ATOM 1253 O O . GLY A 1 177 ? 13.218 0.812 -40.309 1.00 94.19 177 GLY A O 1
ATOM 1254 N N . THR A 1 178 ? 15.041 -0.440 -39.947 1.00 97.31 178 THR A N 1
ATOM 1255 C CA . THR A 1 178 ? 14.412 -1.700 -40.354 1.00 97.31 178 THR A CA 1
ATOM 1256 C C . THR A 1 178 ? 13.577 -2.300 -39.222 1.00 97.31 178 THR A C 1
ATOM 1258 O O . THR A 1 178 ? 13.716 -1.952 -38.050 1.00 97.31 178 THR A O 1
ATOM 1261 N N . ALA A 1 179 ? 12.720 -3.266 -39.563 1.00 96.56 179 ALA A N 1
ATOM 1262 C CA . ALA A 1 179 ? 11.915 -3.984 -38.576 1.00 96.56 179 ALA A CA 1
ATOM 1263 C C . ALA A 1 179 ? 12.758 -4.790 -37.563 1.00 96.56 179 ALA A C 1
ATOM 1265 O O . ALA A 1 179 ? 12.249 -5.117 -36.496 1.00 96.56 179 ALA A O 1
ATOM 1266 N N . ALA A 1 180 ? 14.034 -5.069 -37.865 1.00 97.69 180 ALA A N 1
ATOM 1267 C CA . ALA A 1 180 ? 14.954 -5.753 -36.955 1.00 97.69 180 ALA A CA 1
ATOM 1268 C C . ALA A 1 180 ? 15.270 -4.935 -35.689 1.00 97.69 180 ALA A C 1
ATOM 1270 O O . ALA A 1 180 ? 15.617 -5.517 -34.666 1.00 97.69 180 ALA A O 1
ATOM 1271 N N . GLN A 1 181 ? 15.102 -3.610 -35.746 1.00 98.56 181 GLN A N 1
ATOM 1272 C CA . GLN A 1 181 ? 15.387 -2.672 -34.650 1.00 98.56 181 GLN A CA 1
ATOM 1273 C C . GLN A 1 181 ? 14.122 -2.066 -34.035 1.00 98.56 181 GLN A C 1
ATOM 1275 O O . GLN A 1 181 ? 14.199 -1.194 -33.171 1.00 98.56 181 GLN A O 1
ATOM 1280 N N . ARG A 1 182 ? 12.949 -2.507 -34.499 1.00 97.88 182 ARG A N 1
ATOM 1281 C CA . ARG A 1 182 ? 11.654 -1.988 -34.069 1.00 97.88 182 ARG A CA 1
ATOM 1282 C C . ARG A 1 182 ? 10.966 -3.008 -33.177 1.00 97.88 182 ARG A C 1
ATOM 1284 O O . ARG A 1 182 ? 10.839 -4.172 -33.546 1.00 97.88 182 ARG A O 1
ATOM 1291 N N . PHE A 1 183 ? 10.464 -2.558 -32.036 1.00 98.12 183 PHE A N 1
ATOM 1292 C CA . PHE A 1 183 ? 9.892 -3.415 -31.009 1.00 98.12 183 PHE A CA 1
ATOM 1293 C C . PHE A 1 183 ? 8.536 -2.897 -30.553 1.00 98.12 183 PHE A C 1
ATOM 1295 O O . PHE A 1 183 ? 8.406 -1.740 -30.165 1.00 98.12 183 PHE A O 1
ATOM 1302 N N . GLN A 1 184 ? 7.525 -3.758 -30.572 1.00 95.81 184 GLN A N 1
ATOM 1303 C CA . GLN A 1 184 ? 6.263 -3.508 -29.891 1.00 95.81 184 GLN A CA 1
ATOM 1304 C C . GLN A 1 184 ? 6.452 -3.740 -28.395 1.00 95.81 184 GLN A C 1
ATOM 1306 O O . GLN A 1 184 ? 6.841 -4.832 -27.983 1.00 95.81 184 GLN A O 1
ATOM 1311 N N . VAL A 1 185 ? 6.175 -2.719 -27.587 1.00 94.12 185 VAL A N 1
ATOM 1312 C CA . VAL A 1 185 ? 6.227 -2.826 -26.127 1.00 94.12 185 VAL A CA 1
ATOM 1313 C C . VAL A 1 185 ? 4.806 -3.043 -25.633 1.00 94.12 185 VAL A C 1
ATOM 1315 O O . VAL A 1 185 ? 4.000 -2.117 -25.576 1.00 94.12 185 VAL A O 1
ATOM 1318 N N . VAL A 1 186 ? 4.485 -4.295 -25.324 1.00 90.00 186 VAL A N 1
ATOM 1319 C CA . VAL A 1 186 ? 3.141 -4.714 -24.928 1.00 90.00 186 VAL A CA 1
ATOM 1320 C C . VAL A 1 186 ? 3.111 -4.826 -23.408 1.00 90.00 186 VAL A C 1
ATOM 1322 O O . VAL A 1 186 ? 3.798 -5.698 -22.874 1.00 90.00 186 VAL A O 1
ATOM 1325 N N . PRO A 1 187 ? 2.349 -3.980 -22.689 1.00 85.19 187 PRO A N 1
ATOM 1326 C CA . PRO A 1 187 ? 2.173 -4.143 -21.253 1.00 85.19 187 PRO A CA 1
ATOM 1327 C C . PRO A 1 187 ? 1.732 -5.572 -20.947 1.00 85.19 187 PRO A C 1
ATOM 1329 O O . PRO A 1 187 ? 0.793 -6.081 -21.565 1.00 85.19 187 PRO A O 1
ATOM 1332 N N . VAL A 1 188 ? 2.392 -6.218 -19.989 1.00 80.31 188 VAL A N 1
ATOM 1333 C CA . VAL A 1 188 ? 1.867 -7.454 -19.424 1.00 80.31 188 VAL A CA 1
ATOM 1334 C C . VAL A 1 188 ? 0.626 -7.032 -18.655 1.00 80.31 188 VAL A C 1
ATOM 1336 O O . VAL A 1 188 ? 0.727 -6.451 -17.578 1.00 80.31 188 VAL A O 1
ATOM 1339 N N . THR A 1 189 ? -0.556 -7.269 -19.229 1.00 63.25 189 THR A N 1
ATOM 1340 C CA . THR A 1 189 ? -1.802 -7.163 -18.470 1.00 63.25 189 THR A CA 1
ATOM 1341 C C . THR A 1 189 ? -1.644 -8.080 -17.272 1.00 63.25 189 THR A C 1
ATOM 1343 O O . THR A 1 189 ? -1.418 -9.279 -17.490 1.00 63.25 189 THR A O 1
ATOM 1346 N N . PRO A 1 190 ? -1.699 -7.561 -16.038 1.00 50.72 190 PRO A N 1
ATOM 1347 C CA . PRO A 1 190 ? -1.472 -8.409 -14.897 1.00 50.72 190 PRO A CA 1
ATOM 1348 C C . PRO A 1 190 ? -2.482 -9.547 -14.937 1.00 50.72 190 PRO A C 1
ATOM 1350 O O . PRO A 1 190 ? -3.689 -9.322 -15.072 1.00 50.72 190 PRO A O 1
ATOM 1353 N N . SER A 1 191 ? -1.995 -10.784 -14.833 1.00 46.09 191 SER A N 1
ATOM 1354 C CA . SER A 1 191 ? -2.853 -11.845 -14.327 1.00 46.09 191 SER A CA 1
ATOM 1355 C C . SER A 1 191 ? -3.435 -11.357 -13.002 1.00 46.09 191 SER A C 1
ATOM 1357 O O . SER A 1 191 ? -2.800 -10.571 -12.296 1.00 46.09 191 SER A O 1
ATOM 1359 N N . SER A 1 192 ? -4.628 -11.826 -12.645 1.00 48.41 192 SER A N 1
ATOM 1360 C CA . SER A 1 192 ? -5.383 -11.473 -11.430 1.00 48.41 192 SER A CA 1
ATOM 1361 C C . SER A 1 192 ? -4.647 -11.691 -10.089 1.00 48.41 192 SER A C 1
ATOM 1363 O O . SER A 1 192 ? -5.273 -11.677 -9.038 1.00 48.41 192 SER A O 1
ATOM 1365 N N . SER A 1 193 ? -3.341 -11.944 -10.122 1.00 46.34 193 SER A N 1
ATOM 1366 C CA . SER A 1 193 ? -2.426 -12.140 -9.009 1.00 46.34 193 SER A CA 1
ATOM 1367 C C . SER A 1 193 ? -1.541 -10.926 -8.693 1.00 46.34 193 SER A C 1
ATOM 1369 O O . SER A 1 193 ? -0.815 -11.003 -7.710 1.00 46.34 193 SER A O 1
ATOM 1371 N N . ASP A 1 194 ? -1.542 -9.845 -9.487 1.00 50.91 194 ASP A N 1
ATOM 1372 C CA . ASP A 1 194 ? -0.808 -8.614 -9.122 1.00 50.91 194 ASP A CA 1
ATOM 1373 C C . ASP A 1 194 ? -1.461 -7.352 -9.729 1.00 50.91 194 ASP A C 1
ATOM 1375 O O . ASP A 1 194 ? -1.056 -6.888 -10.794 1.00 50.91 194 ASP A O 1
ATOM 1379 N N . PRO A 1 195 ? -2.553 -6.835 -9.142 1.00 54.69 195 PRO A N 1
ATOM 1380 C CA . PRO A 1 195 ? -3.258 -5.680 -9.692 1.00 54.69 195 PRO A CA 1
ATOM 1381 C C . PRO A 1 195 ? -2.343 -4.447 -9.762 1.00 54.69 195 PRO A C 1
ATOM 1383 O O . PRO A 1 195 ? -1.638 -4.137 -8.806 1.00 54.69 195 PRO A O 1
ATOM 1386 N N . ASP A 1 196 ? -2.395 -3.703 -10.870 1.00 64.44 196 ASP A N 1
ATOM 1387 C CA . ASP A 1 196 ? -1.837 -2.348 -10.912 1.00 64.44 196 ASP A CA 1
ATOM 1388 C C . ASP A 1 196 ? -2.711 -1.442 -10.034 1.00 64.44 196 ASP A C 1
ATOM 1390 O O . ASP A 1 196 ? -3.868 -1.162 -10.356 1.00 64.44 196 ASP A O 1
ATOM 1394 N N . LEU A 1 197 ? -2.166 -1.029 -8.890 1.00 64.88 197 LEU A N 1
ATOM 1395 C CA . LEU A 1 197 ? -2.859 -0.197 -7.906 1.00 64.88 197 LEU A CA 1
ATOM 1396 C C . LEU A 1 197 ? -2.673 1.305 -8.169 1.00 64.88 197 LEU A C 1
ATOM 1398 O O . LEU A 1 197 ? -3.233 2.133 -7.450 1.00 64.88 197 LEU A O 1
ATOM 1402 N N . GLY A 1 198 ? -1.936 1.665 -9.221 1.00 63.22 198 GLY A N 1
ATOM 1403 C CA . GLY A 1 198 ? -1.665 3.033 -9.624 1.00 63.22 198 GLY A CA 1
ATOM 1404 C C . GLY A 1 198 ? -0.238 3.497 -9.301 1.00 63.22 198 GLY A C 1
ATOM 1405 O O . GLY A 1 198 ? 0.454 2.930 -8.456 1.00 63.22 198 GLY A O 1
ATOM 1406 N N . PRO A 1 199 ? 0.210 4.592 -9.940 1.00 66.06 199 PRO A N 1
ATOM 1407 C CA . PRO A 1 199 ? 1.624 4.987 -10.007 1.00 66.06 199 PRO A CA 1
ATOM 1408 C C . PRO A 1 199 ? 2.234 5.459 -8.680 1.00 66.06 199 PRO A C 1
ATOM 1410 O O . PRO A 1 199 ? 3.452 5.562 -8.565 1.00 66.06 199 PRO A O 1
ATOM 1413 N N . ASN A 1 200 ? 1.404 5.753 -7.678 1.00 76.38 200 ASN A N 1
ATOM 1414 C CA . ASN A 1 200 ? 1.858 6.160 -6.351 1.00 76.38 200 ASN A CA 1
ATOM 1415 C C . ASN A 1 200 ? 1.541 5.103 -5.285 1.00 76.38 200 ASN A C 1
ATOM 1417 O O . ASN A 1 200 ? 1.512 5.420 -4.099 1.00 76.38 200 ASN A O 1
ATOM 1421 N N . VAL A 1 201 ? 1.280 3.858 -5.680 1.00 76.19 201 VAL A N 1
ATOM 1422 C CA . VAL A 1 201 ? 1.099 2.761 -4.731 1.00 76.19 201 VAL A CA 1
ATOM 1423 C C . VAL A 1 201 ? 2.388 1.964 -4.629 1.00 76.19 201 VAL A C 1
ATOM 1425 O O . VAL A 1 201 ? 2.915 1.473 -5.622 1.00 76.19 201 VAL A O 1
ATOM 1428 N N . VAL A 1 202 ? 2.918 1.860 -3.416 1.00 74.44 202 VAL A N 1
ATOM 1429 C CA . VAL A 1 202 ? 4.096 1.053 -3.105 1.00 74.44 202 VAL A CA 1
ATOM 1430 C C . VAL A 1 202 ? 3.630 -0.149 -2.306 1.00 74.44 202 VAL A C 1
ATOM 1432 O O . VAL A 1 202 ? 3.032 0.020 -1.249 1.00 74.44 202 VAL A O 1
ATOM 1435 N N . VAL A 1 203 ? 3.900 -1.349 -2.816 1.00 76.31 203 VAL A N 1
ATOM 1436 C CA . VAL A 1 203 ? 3.573 -2.611 -2.151 1.00 76.31 203 VAL A CA 1
ATOM 1437 C C . VAL A 1 203 ? 4.870 -3.267 -1.686 1.00 76.31 203 VAL A C 1
ATOM 1439 O O . VAL A 1 203 ? 5.703 -3.648 -2.507 1.00 76.31 203 VAL A O 1
ATOM 1442 N N . PHE A 1 204 ? 5.050 -3.387 -0.377 1.00 73.50 204 PHE A N 1
ATOM 1443 C CA . PHE A 1 204 ? 6.151 -4.126 0.226 1.00 73.50 204 PHE A CA 1
ATOM 1444 C C . PHE A 1 204 ? 5.808 -5.613 0.329 1.00 73.50 204 PHE A C 1
ATOM 1446 O O . PHE A 1 204 ? 4.646 -5.980 0.487 1.00 73.50 204 PHE A O 1
ATOM 1453 N N . ASP A 1 205 ? 6.824 -6.462 0.209 1.00 75.31 205 ASP A N 1
ATOM 1454 C CA . ASP A 1 205 ? 6.712 -7.919 0.301 1.00 75.31 205 ASP A CA 1
ATOM 1455 C C . ASP A 1 205 ? 7.544 -8.436 1.488 1.00 75.31 205 ASP A C 1
ATOM 1457 O O . ASP A 1 205 ? 8.598 -7.848 1.751 1.00 75.31 205 ASP A O 1
ATOM 1461 N N . PRO A 1 206 ? 7.138 -9.515 2.193 1.00 61.28 206 PRO A N 1
ATOM 1462 C CA . PRO A 1 206 ? 7.876 -10.037 3.347 1.00 61.28 206 PRO A CA 1
ATOM 1463 C C . PRO A 1 206 ? 9.311 -10.481 3.030 1.00 61.28 206 PRO A C 1
ATOM 1465 O O . PRO A 1 206 ? 10.122 -10.630 3.941 1.00 61.28 206 PRO A O 1
ATOM 1468 N N . SER A 1 207 ? 9.655 -10.695 1.755 1.00 70.06 207 SER A N 1
ATOM 1469 C CA . SER A 1 207 ? 11.030 -10.969 1.335 1.00 70.06 207 SER A CA 1
ATOM 1470 C C . SER A 1 207 ? 11.928 -9.725 1.336 1.00 70.06 207 SER A C 1
ATOM 1472 O O . SER A 1 207 ? 13.144 -9.853 1.189 1.00 70.06 207 SER A O 1
ATOM 1474 N N . MET A 1 208 ? 11.359 -8.518 1.421 1.00 71.06 208 MET A N 1
ATOM 1475 C CA . MET A 1 208 ? 12.121 -7.273 1.450 1.00 71.06 208 MET A CA 1
ATOM 1476 C C . MET A 1 208 ? 12.751 -7.071 2.827 1.00 71.06 208 MET A C 1
ATOM 1478 O O . MET A 1 208 ? 12.112 -7.254 3.861 1.00 71.06 208 MET A O 1
ATOM 1482 N N . SER A 1 209 ? 14.014 -6.648 2.850 1.00 73.88 209 SER A N 1
ATOM 1483 C CA . SER A 1 209 ? 14.683 -6.328 4.107 1.00 73.88 209 SER A CA 1
ATOM 1484 C C . SER A 1 209 ? 14.063 -5.085 4.751 1.00 73.88 209 SER A C 1
ATOM 1486 O O . SER A 1 209 ? 13.633 -4.151 4.065 1.00 73.88 209 SER A O 1
ATOM 1488 N N . SER A 1 210 ? 14.097 -5.024 6.083 1.00 63.97 210 SER A N 1
ATOM 1489 C CA . SER A 1 210 ? 13.636 -3.854 6.834 1.00 63.97 210 SER A CA 1
ATOM 1490 C C . SER A 1 210 ? 14.336 -2.568 6.392 1.00 63.97 210 SER A C 1
ATOM 1492 O O . SER A 1 210 ? 13.702 -1.524 6.320 1.00 63.97 210 SER A O 1
ATOM 1494 N N . SER A 1 211 ? 15.623 -2.633 6.026 1.00 65.25 211 SER A N 1
ATOM 1495 C CA . SER A 1 211 ? 16.377 -1.470 5.543 1.00 65.25 211 SER A CA 1
ATOM 1496 C C . SER A 1 211 ? 15.916 -0.985 4.166 1.00 65.25 211 SER A C 1
ATOM 1498 O O . SER A 1 211 ? 15.869 0.223 3.935 1.00 65.25 211 SER A O 1
ATOM 1500 N N . THR A 1 212 ? 15.532 -1.890 3.262 1.00 70.38 212 THR A N 1
ATOM 1501 C CA . THR A 1 212 ? 14.968 -1.537 1.951 1.00 70.38 212 THR A CA 1
ATOM 1502 C C . THR A 1 212 ? 13.588 -0.908 2.096 1.00 70.38 212 THR A C 1
ATOM 1504 O O . THR A 1 212 ? 13.331 0.145 1.506 1.00 70.38 212 THR A O 1
ATOM 1507 N N . ILE A 1 213 ? 12.722 -1.513 2.916 1.00 68.12 213 ILE A N 1
ATOM 1508 C CA . ILE A 1 213 ? 11.401 -0.959 3.238 1.00 68.12 213 ILE A CA 1
ATOM 1509 C C . ILE A 1 213 ? 11.577 0.438 3.837 1.00 68.12 213 ILE A C 1
ATOM 1511 O O . ILE A 1 213 ? 10.979 1.401 3.356 1.00 68.12 213 ILE A O 1
ATOM 1515 N N . GLN A 1 214 ? 12.476 0.570 4.815 1.00 71.25 214 GLN A N 1
ATOM 1516 C CA . GLN A 1 214 ? 12.702 1.827 5.510 1.00 71.25 214 GLN A CA 1
ATOM 1517 C C . GLN A 1 214 ? 13.239 2.925 4.593 1.00 71.25 214 GLN A C 1
ATOM 1519 O O . GLN A 1 214 ? 12.711 4.032 4.573 1.00 71.25 214 GLN A O 1
ATOM 1524 N N . SER A 1 215 ? 14.235 2.617 3.762 1.00 73.12 215 SER A N 1
ATOM 1525 C CA . SER A 1 215 ? 14.789 3.586 2.814 1.00 73.12 215 SER A CA 1
ATOM 1526 C C . SER A 1 215 ? 13.727 4.106 1.835 1.00 73.12 215 SER A C 1
ATOM 1528 O O . SER A 1 215 ? 13.709 5.293 1.477 1.00 73.12 215 SER A O 1
ATOM 1530 N N . ARG A 1 216 ? 12.790 3.239 1.429 1.00 77.44 216 ARG A N 1
ATOM 1531 C CA . ARG A 1 216 ? 11.678 3.629 0.563 1.00 77.44 216 ARG A CA 1
ATOM 1532 C C . ARG A 1 216 ? 10.654 4.491 1.300 1.00 77.44 216 ARG A C 1
ATOM 1534 O O . ARG A 1 216 ? 10.242 5.509 0.744 1.00 77.44 216 ARG A O 1
ATOM 1541 N N . LEU A 1 217 ? 10.289 4.127 2.530 1.00 75.25 217 LEU A N 1
ATOM 1542 C CA . LEU A 1 217 ? 9.422 4.935 3.395 1.00 75.25 217 LEU A CA 1
ATOM 1543 C C . LEU A 1 217 ? 10.010 6.332 3.632 1.00 75.25 217 LEU A C 1
ATOM 1545 O O . LEU A 1 217 ? 9.305 7.321 3.444 1.00 75.25 217 LEU A O 1
ATOM 1549 N N . ASP A 1 218 ? 11.305 6.432 3.936 1.00 75.19 218 ASP A N 1
ATOM 1550 C CA . ASP A 1 218 ? 12.001 7.707 4.153 1.00 75.19 218 ASP A CA 1
ATOM 1551 C C . ASP A 1 218 ? 11.982 8.595 2.906 1.00 75.19 218 ASP A C 1
ATOM 1553 O O . ASP A 1 218 ? 11.855 9.817 2.995 1.00 75.19 218 ASP A O 1
ATOM 1557 N N . THR A 1 219 ? 12.112 7.987 1.725 1.00 78.06 219 THR A N 1
ATOM 1558 C CA . THR A 1 219 ? 12.057 8.704 0.445 1.00 78.06 219 THR A CA 1
ATOM 1559 C C . THR A 1 219 ? 10.668 9.294 0.212 1.00 78.06 219 THR A C 1
ATOM 1561 O O . THR A 1 219 ? 10.547 10.475 -0.117 1.00 78.06 219 THR A O 1
ATOM 1564 N N . ILE A 1 220 ? 9.621 8.492 0.433 1.00 78.81 220 ILE A N 1
ATOM 1565 C CA . ILE A 1 220 ? 8.229 8.946 0.335 1.00 78.81 220 ILE A CA 1
ATOM 1566 C C . ILE A 1 220 ? 7.969 10.050 1.364 1.00 78.81 220 ILE A C 1
ATOM 1568 O O . ILE A 1 220 ? 7.416 11.090 1.012 1.00 78.81 220 ILE A O 1
ATOM 1572 N N . PHE A 1 221 ? 8.414 9.866 2.611 1.00 77.69 221 PHE A N 1
ATOM 1573 C CA . PHE A 1 221 ? 8.258 10.849 3.680 1.00 77.69 221 PHE A CA 1
ATOM 1574 C C . PHE A 1 221 ? 8.893 12.191 3.312 1.00 77.69 221 PHE A C 1
ATOM 1576 O O . PHE A 1 221 ? 8.199 13.200 3.326 1.00 77.69 221 PHE A O 1
ATOM 1583 N N . LYS A 1 222 ? 10.165 12.218 2.894 1.00 79.81 222 LYS A N 1
ATOM 1584 C CA . LYS A 1 222 ? 10.861 13.462 2.508 1.00 79.81 222 LYS A CA 1
ATOM 1585 C C . LYS A 1 222 ? 10.148 14.214 1.383 1.00 79.81 222 LYS A C 1
ATOM 1587 O O . LYS A 1 222 ? 10.147 15.442 1.364 1.00 79.81 222 LYS A O 1
ATOM 1592 N N . GLN A 1 223 ? 9.535 13.487 0.449 1.00 79.69 223 GLN A N 1
ATOM 1593 C CA . GLN A 1 223 ? 8.739 14.088 -0.618 1.00 79.69 223 GLN A CA 1
ATOM 1594 C C . GLN A 1 223 ? 7.390 14.615 -0.112 1.00 79.69 223 GLN A C 1
ATOM 1596 O O . GLN A 1 223 ? 6.914 15.639 -0.595 1.00 79.69 223 GLN A O 1
ATOM 1601 N N . GLN A 1 224 ? 6.747 13.914 0.823 1.00 79.31 224 GLN A N 1
ATOM 1602 C CA . GLN A 1 224 ? 5.406 14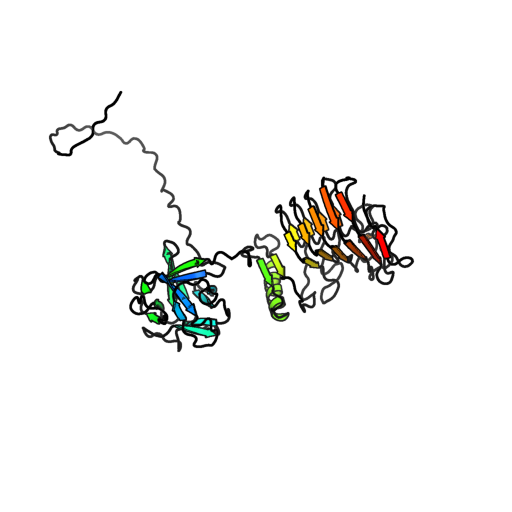.250 1.302 1.00 79.31 224 GLN A CA 1
ATOM 1603 C C . GLN A 1 224 ? 5.404 15.282 2.441 1.00 79.31 224 GLN A C 1
ATOM 1605 O O . GLN A 1 224 ? 4.452 16.052 2.539 1.00 79.31 224 GLN A O 1
ATOM 1610 N N . GLU A 1 225 ? 6.468 15.364 3.248 1.00 77.12 225 GLU A N 1
ATOM 1611 C CA . GLU A 1 225 ? 6.569 16.219 4.444 1.00 77.12 225 GLU A CA 1
ATOM 1612 C C . GLU A 1 225 ? 6.269 17.693 4.138 1.00 77.12 225 GLU A C 1
ATOM 1614 O O . GLU A 1 225 ? 5.574 18.363 4.902 1.00 77.12 225 GLU A O 1
ATOM 1619 N N . THR A 1 226 ? 6.738 18.186 2.990 1.00 79.25 226 THR A N 1
ATOM 1620 C CA . THR A 1 226 ? 6.547 19.574 2.531 1.00 79.25 226 THR A CA 1
ATOM 1621 C C . THR A 1 226 ? 5.450 19.726 1.472 1.00 79.25 226 THR A C 1
ATOM 1623 O O . THR A 1 226 ? 5.195 20.828 0.994 1.00 79.25 226 THR A O 1
ATOM 1626 N N . ASN A 1 227 ? 4.773 18.634 1.105 1.00 68.75 227 ASN A N 1
ATOM 1627 C CA . ASN A 1 227 ? 3.826 18.583 -0.008 1.00 68.75 227 ASN A CA 1
ATOM 1628 C C . ASN A 1 227 ? 2.365 18.538 0.467 1.00 68.75 227 ASN A C 1
ATOM 1630 O O . ASN A 1 227 ? 1.541 17.748 -0.015 1.00 68.75 227 ASN A O 1
ATOM 1634 N N . GLN A 1 228 ? 2.028 19.394 1.435 1.00 51.34 228 GLN A N 1
ATOM 1635 C CA . GLN A 1 228 ? 0.731 19.326 2.113 1.00 51.34 228 GLN A CA 1
ATOM 1636 C C . GLN A 1 228 ? -0.437 19.613 1.150 1.00 51.34 228 GLN A C 1
ATOM 1638 O O . GLN A 1 228 ? -1.482 18.970 1.239 1.00 51.34 228 GLN A O 1
ATOM 1643 N N . PHE A 1 229 ? -0.241 20.498 0.164 1.00 62.50 229 PHE A N 1
ATOM 1644 C CA . PHE A 1 229 ? -1.282 20.929 -0.785 1.00 62.50 229 PHE A CA 1
ATOM 1645 C C . PHE A 1 229 ? -1.114 20.413 -2.226 1.00 62.50 229 PHE A C 1
ATOM 1647 O O . PHE A 1 229 ? -1.921 20.759 -3.086 1.00 62.50 229 PHE A O 1
ATOM 1654 N N . GLY A 1 230 ? -0.091 19.605 -2.524 1.00 64.56 230 GLY A N 1
ATOM 1655 C CA . GLY A 1 230 ? 0.074 19.031 -3.863 1.00 64.56 230 GLY A CA 1
ATOM 1656 C C . GLY A 1 230 ? -0.842 17.837 -4.133 1.00 64.56 230 GLY A C 1
ATOM 1657 O O . GLY A 1 230 ? -1.441 17.263 -3.228 1.00 64.56 230 GLY A O 1
ATOM 1658 N N . SER A 1 231 ? -0.939 17.441 -5.402 1.00 64.62 231 SER A N 1
ATOM 1659 C CA . SER A 1 231 ? -1.784 16.324 -5.854 1.00 64.62 231 SER A CA 1
ATOM 1660 C C . SER A 1 231 ? -1.110 14.948 -5.768 1.00 64.62 231 SER A C 1
ATOM 1662 O O . SER A 1 231 ? -1.760 13.928 -5.988 1.00 64.62 231 SER A O 1
ATOM 1664 N N . GLN A 1 232 ? 0.187 14.893 -5.454 1.00 73.69 232 GLN A N 1
ATOM 1665 C CA . GLN A 1 232 ? 0.939 13.644 -5.322 1.00 73.69 232 GLN A CA 1
ATOM 1666 C C . GLN A 1 232 ? 0.652 13.021 -3.952 1.00 73.69 232 GLN A C 1
ATOM 1668 O O . GLN A 1 232 ? 1.060 13.570 -2.928 1.00 73.69 232 GLN A O 1
ATOM 1673 N N . ARG A 1 233 ? -0.041 11.880 -3.933 1.00 70.12 233 ARG A N 1
ATOM 1674 C CA . ARG A 1 233 ? -0.346 11.093 -2.729 1.00 70.12 233 ARG A CA 1
ATOM 1675 C C . ARG A 1 233 ? 0.131 9.672 -2.939 1.00 70.12 233 ARG A C 1
ATOM 1677 O O . ARG A 1 233 ? -0.184 9.101 -3.979 1.00 70.12 233 ARG A O 1
ATOM 1684 N N . TYR A 1 234 ? 0.861 9.134 -1.968 1.00 75.50 234 TYR A N 1
ATOM 1685 C CA . TYR A 1 234 ? 1.317 7.750 -1.993 1.00 75.50 234 TYR A CA 1
ATOM 1686 C C . TYR A 1 234 ? 0.412 6.871 -1.134 1.00 75.50 234 TYR A C 1
ATOM 1688 O O . TYR A 1 234 ? 0.057 7.264 -0.026 1.00 75.50 234 TYR A O 1
ATOM 1696 N N . ALA A 1 235 ? 0.069 5.684 -1.632 1.00 71.44 235 ALA A N 1
ATOM 1697 C CA . ALA A 1 235 ? -0.450 4.607 -0.800 1.00 71.44 235 ALA A CA 1
ATOM 1698 C C . ALA A 1 235 ? 0.691 3.629 -0.528 1.00 71.44 235 ALA A C 1
ATOM 1700 O O . ALA A 1 235 ? 1.388 3.206 -1.450 1.00 71.44 235 ALA A O 1
ATOM 1701 N N . VAL A 1 236 ? 0.894 3.287 0.736 1.00 77.31 236 VAL A N 1
ATOM 1702 C CA . VAL A 1 236 ? 1.895 2.307 1.147 1.00 77.31 236 VAL A CA 1
ATOM 1703 C C . VAL A 1 236 ? 1.157 1.082 1.654 1.00 77.31 236 VAL A C 1
ATOM 1705 O O . VAL A 1 236 ? 0.366 1.178 2.586 1.00 77.31 236 VAL A O 1
ATOM 1708 N N . LEU A 1 237 ? 1.400 -0.053 1.016 1.00 73.19 237 LEU A N 1
ATOM 1709 C CA . LEU A 1 237 ? 0.748 -1.323 1.286 1.00 73.19 237 LEU A CA 1
ATOM 1710 C C . LEU A 1 237 ? 1.810 -2.370 1.599 1.00 73.19 237 LEU A C 1
ATOM 1712 O O . LEU A 1 237 ? 2.921 -2.321 1.080 1.00 73.19 237 LEU A O 1
ATOM 1716 N N . PHE A 1 238 ? 1.452 -3.336 2.428 1.00 71.81 238 PHE A N 1
ATOM 1717 C CA . PHE A 1 238 ? 2.290 -4.480 2.755 1.00 71.81 238 PHE A CA 1
ATOM 1718 C C . PHE A 1 238 ? 1.520 -5.731 2.347 1.00 71.81 238 PHE A C 1
ATOM 1720 O O . PHE A 1 238 ? 0.348 -5.874 2.692 1.00 71.81 238 PHE A O 1
ATOM 1727 N N . LYS A 1 239 ? 2.154 -6.632 1.595 1.00 61.38 239 LYS A N 1
ATOM 1728 C CA . LYS A 1 239 ? 1.600 -7.969 1.356 1.00 61.38 239 LYS A CA 1
ATOM 1729 C C . LYS A 1 239 ? 1.494 -8.712 2.691 1.00 61.38 239 LYS A C 1
ATOM 1731 O O . LYS A 1 239 ? 2.346 -8.490 3.554 1.00 61.38 239 LYS A O 1
ATOM 1736 N N . PRO A 1 240 ? 0.517 -9.614 2.868 1.00 50.47 240 PRO A N 1
ATOM 1737 C CA . PRO A 1 240 ? 0.420 -10.412 4.084 1.00 50.47 240 PRO A CA 1
ATOM 1738 C C . PRO A 1 240 ? 1.736 -11.142 4.396 1.00 50.47 240 PRO A C 1
ATOM 1740 O O . PRO A 1 240 ? 2.308 -11.800 3.527 1.00 50.47 240 PRO A O 1
ATOM 1743 N N . GLY A 1 241 ? 2.213 -11.035 5.635 1.00 55.38 241 GLY A N 1
ATOM 1744 C CA . GLY A 1 241 ? 3.420 -11.711 6.109 1.00 55.38 241 GLY A CA 1
ATOM 1745 C C . GLY A 1 241 ? 4.090 -10.988 7.276 1.00 55.38 241 GLY A C 1
ATOM 1746 O O . GLY A 1 241 ? 3.589 -9.981 7.768 1.00 55.38 241 GLY A O 1
ATOM 1747 N N . ALA A 1 242 ? 5.211 -11.536 7.747 1.00 57.12 242 ALA A N 1
ATOM 1748 C CA . ALA A 1 242 ? 5.954 -10.981 8.872 1.00 57.12 242 ALA A CA 1
ATOM 1749 C C . ALA A 1 242 ? 6.998 -9.970 8.387 1.00 57.12 242 ALA A C 1
ATOM 1751 O O . ALA A 1 242 ? 7.826 -10.292 7.537 1.00 57.12 242 ALA A O 1
ATOM 1752 N N . TYR A 1 243 ? 6.987 -8.778 8.977 1.00 63.69 243 TYR A N 1
ATOM 1753 C CA . TYR A 1 243 ? 7.965 -7.728 8.721 1.00 63.69 243 TYR A CA 1
ATOM 1754 C C . TYR A 1 243 ? 8.681 -7.397 10.021 1.00 63.69 243 TYR A C 1
ATOM 1756 O O . TYR A 1 243 ? 8.054 -7.094 11.029 1.00 63.69 243 TYR A O 1
ATOM 1764 N N . SER A 1 244 ? 10.006 -7.418 9.993 1.00 56.84 244 SER A N 1
ATOM 1765 C CA . SER A 1 244 ? 10.854 -6.954 11.090 1.00 56.84 244 SER A CA 1
ATOM 1766 C C . SER A 1 244 ? 11.077 -5.442 10.991 1.00 56.84 244 SER A C 1
ATOM 1768 O O . SER A 1 244 ? 12.215 -4.983 10.947 1.00 56.84 244 SER A O 1
ATOM 1770 N N . ALA A 1 245 ? 10.013 -4.657 10.822 1.00 52.47 245 ALA A N 1
ATOM 1771 C CA . ALA A 1 245 ? 10.116 -3.204 10.842 1.00 52.47 245 ALA A CA 1
ATOM 1772 C C . ALA A 1 245 ? 9.901 -2.728 12.281 1.00 52.47 245 ALA A C 1
ATOM 1774 O O . ALA A 1 245 ? 8.797 -2.844 12.805 1.00 52.47 245 ALA A O 1
ATOM 1775 N N . ASP A 1 246 ? 10.947 -2.192 12.909 1.00 43.59 246 ASP A N 1
ATOM 1776 C CA . ASP A 1 246 ? 10.780 -1.391 14.118 1.00 43.59 246 ASP A CA 1
ATOM 1777 C C . ASP A 1 246 ? 10.022 -0.122 13.704 1.00 43.59 246 ASP A C 1
ATOM 1779 O O . ASP A 1 246 ? 10.550 0.737 12.990 1.00 43.59 246 ASP A O 1
ATOM 1783 N N . GLY A 1 247 ? 8.747 -0.028 14.072 1.00 42.44 247 GLY A N 1
ATOM 1784 C CA . GLY A 1 247 ? 7.960 1.176 13.843 1.00 42.44 247 GLY A CA 1
ATOM 1785 C C . GLY A 1 247 ? 8.609 2.406 14.494 1.00 42.44 247 GLY A C 1
ATOM 1786 O O . GLY A 1 247 ? 9.273 2.305 15.523 1.00 42.44 247 GLY A O 1
ATOM 1787 N N . GLY A 1 248 ? 8.442 3.588 13.887 1.00 50.56 248 GLY A N 1
ATOM 1788 C CA . GLY A 1 248 ? 8.991 4.849 14.423 1.00 50.56 248 GLY A CA 1
ATOM 1789 C C . GLY A 1 248 ? 10.298 5.332 13.783 1.00 50.56 248 GLY A C 1
ATOM 1790 O O . GLY A 1 248 ? 11.070 6.063 14.400 1.00 50.56 248 GLY A O 1
ATOM 1791 N N . ALA A 1 249 ? 10.567 4.968 12.531 1.00 52.31 249 ALA A N 1
ATOM 1792 C CA . ALA A 1 249 ? 11.760 5.424 11.813 1.00 52.31 249 ALA A CA 1
ATOM 1793 C C . ALA A 1 249 ? 11.797 6.932 11.475 1.00 52.31 249 ALA A C 1
ATOM 1795 O O . ALA A 1 249 ? 12.825 7.460 11.053 1.00 52.31 249 ALA A O 1
ATOM 1796 N N . GLY A 1 250 ? 10.688 7.633 11.711 1.00 52.94 250 GLY A N 1
ATOM 1797 C CA . GLY A 1 250 ? 10.544 9.081 11.632 1.00 52.94 250 GLY A CA 1
ATOM 1798 C C . GLY A 1 250 ? 9.185 9.511 12.187 1.00 52.94 250 GLY A C 1
ATOM 1799 O O . GLY A 1 250 ? 8.286 8.685 12.362 1.00 52.94 250 GLY A O 1
ATOM 1800 N N . VAL A 1 251 ? 9.014 10.803 12.476 1.00 64.75 251 VAL A N 1
ATOM 1801 C CA . VAL A 1 251 ? 7.734 11.329 12.975 1.00 64.75 251 VAL A CA 1
ATOM 1802 C C . VAL A 1 251 ? 6.719 11.377 11.827 1.00 64.75 251 VAL A C 1
ATOM 1804 O O . VAL A 1 251 ? 6.737 12.293 11.010 1.00 64.75 251 VAL A O 1
ATOM 1807 N N . GLY A 1 252 ? 5.824 10.389 11.769 1.00 68.94 252 GLY A N 1
ATOM 1808 C CA . GLY A 1 252 ? 4.687 10.354 10.846 1.00 68.94 252 GLY A CA 1
ATOM 1809 C C . GLY A 1 252 ? 3.420 10.937 11.473 1.00 68.94 252 GLY A C 1
ATOM 1810 O O . GLY A 1 252 ? 3.127 10.674 12.638 1.00 68.94 252 GLY A O 1
ATOM 1811 N N . LYS A 1 253 ? 2.656 11.722 10.705 1.00 80.88 253 LYS A N 1
ATOM 1812 C CA . LYS A 1 253 ? 1.356 12.276 11.117 1.00 80.88 253 LYS A CA 1
ATOM 1813 C C . LYS A 1 253 ? 0.318 12.054 10.023 1.00 80.88 253 LYS A C 1
ATOM 1815 O O . LYS A 1 253 ? 0.631 12.242 8.850 1.00 80.88 253 LYS A O 1
ATOM 1820 N N . ALA A 1 254 ? -0.914 11.719 10.394 1.00 78.81 254 ALA A N 1
ATOM 1821 C CA . ALA A 1 254 ? -2.014 11.543 9.445 1.00 78.81 254 ALA A CA 1
ATOM 1822 C C . ALA A 1 254 ? -3.354 11.924 10.080 1.00 78.81 254 ALA A C 1
ATOM 1824 O O . ALA A 1 254 ? -3.636 11.533 11.197 1.00 78.81 254 ALA A O 1
ATOM 1825 N N . VAL A 1 255 ? -4.236 12.638 9.383 1.00 85.50 255 VAL A N 1
ATOM 1826 C CA . VAL A 1 255 ? -5.612 12.802 9.900 1.00 85.50 255 VAL A CA 1
ATOM 1827 C C . VAL A 1 255 ? -6.381 11.484 9.747 1.00 85.50 255 VAL A C 1
ATOM 1829 O O . VAL A 1 255 ? -7.032 11.010 10.670 1.00 85.50 255 VAL A O 1
ATOM 1832 N N . THR A 1 256 ? -6.260 10.838 8.593 1.00 85.44 256 THR A N 1
ATOM 1833 C CA . THR A 1 256 ? -6.829 9.511 8.356 1.00 85.44 256 THR A CA 1
ATOM 1834 C C . THR A 1 256 ? -5.819 8.669 7.600 1.00 85.44 256 THR A C 1
ATOM 1836 O O . THR A 1 256 ? -5.278 9.149 6.602 1.00 85.44 256 THR A O 1
ATOM 1839 N N . SER A 1 257 ? -5.554 7.446 8.060 1.00 83.81 257 SER A N 1
ATOM 1840 C CA . SER A 1 257 ? -4.544 6.584 7.431 1.00 83.81 257 SER A CA 1
ATOM 1841 C C . SER A 1 257 ? -5.054 5.897 6.166 1.00 83.81 257 SER A C 1
ATOM 1843 O O . SER A 1 257 ? -4.333 5.845 5.171 1.00 83.81 257 SER A O 1
ATOM 1845 N N . LEU A 1 258 ? -6.298 5.409 6.163 1.00 88.25 258 LEU A N 1
ATOM 1846 C CA . LEU A 1 258 ? -6.902 4.771 4.996 1.00 88.25 258 LEU A CA 1
ATOM 1847 C C . LEU A 1 258 ? -8.375 5.148 4.826 1.00 88.25 258 LEU A C 1
ATOM 1849 O O . LEU A 1 258 ? -9.159 5.093 5.770 1.00 88.25 258 LEU A O 1
ATOM 1853 N N . VAL A 1 259 ? -8.762 5.468 3.587 1.00 86.44 259 VAL A N 1
ATOM 1854 C CA . VAL A 1 259 ? -10.157 5.707 3.200 1.00 86.44 259 VAL A CA 1
ATOM 1855 C C . VAL A 1 259 ? -10.547 4.786 2.046 1.00 86.44 259 VAL A C 1
ATOM 1857 O O . VAL A 1 259 ? -9.968 4.855 0.961 1.00 86.44 259 VAL A O 1
ATOM 1860 N N . VAL A 1 260 ? -11.570 3.960 2.256 1.00 85.06 260 VAL A N 1
ATOM 1861 C CA . VAL A 1 260 ? -12.144 3.059 1.250 1.00 85.06 260 VAL A CA 1
ATOM 1862 C C . VAL A 1 260 ? -13.435 3.667 0.710 1.00 85.06 260 VAL A C 1
ATOM 1864 O O . VAL A 1 260 ? -14.493 3.565 1.326 1.00 85.06 260 VAL A O 1
ATOM 1867 N N . ASN A 1 261 ? -13.355 4.312 -0.455 1.00 78.31 261 ASN A N 1
ATOM 1868 C CA . ASN A 1 261 ? -14.524 4.915 -1.115 1.00 78.31 261 ASN A CA 1
ATOM 1869 C C . ASN A 1 261 ? -15.238 3.963 -2.081 1.00 78.31 261 ASN A C 1
ATOM 1871 O O . ASN A 1 261 ? -16.436 4.095 -2.320 1.00 78.31 261 ASN A O 1
ATOM 1875 N N . SER A 1 262 ? -14.498 3.026 -2.666 1.00 74.19 262 SER A N 1
ATOM 1876 C CA . SER A 1 262 ? -15.030 2.119 -3.677 1.00 74.19 262 SER A CA 1
ATOM 1877 C C . SER A 1 262 ? -15.943 1.068 -3.053 1.00 74.19 262 SER A C 1
ATOM 1879 O O . SER A 1 262 ? -15.646 0.522 -1.992 1.00 74.19 262 SER A O 1
ATOM 1881 N N . ARG A 1 263 ? -17.041 0.759 -3.746 1.00 85.12 263 ARG A N 1
ATOM 1882 C CA . ARG A 1 263 ? -17.930 -0.349 -3.379 1.00 85.12 263 ARG A CA 1
ATOM 1883 C C . ARG A 1 263 ? -17.248 -1.696 -3.620 1.00 85.12 263 ARG A C 1
ATOM 1885 O O . ARG A 1 263 ? -16.389 -1.787 -4.495 1.00 85.12 263 ARG A O 1
ATOM 1892 N N . ASN A 1 264 ? -17.694 -2.743 -2.928 1.00 73.75 264 ASN A N 1
ATOM 1893 C CA . ASN A 1 264 ? -17.240 -4.133 -3.108 1.00 73.75 264 ASN A CA 1
ATOM 1894 C C . ASN A 1 264 ? -15.735 -4.364 -2.880 1.00 73.75 264 ASN A C 1
ATOM 1896 O O . ASN A 1 264 ? -15.190 -5.372 -3.331 1.00 73.75 264 ASN A O 1
ATOM 1900 N N . VAL A 1 265 ? -15.045 -3.440 -2.208 1.00 81.00 265 VAL A N 1
ATOM 1901 C CA . VAL A 1 265 ? -13.638 -3.640 -1.849 1.00 81.00 265 VAL A CA 1
ATOM 1902 C C . VAL A 1 265 ? -13.532 -4.794 -0.861 1.00 81.00 265 VAL A C 1
ATOM 1904 O O . VAL A 1 265 ? -14.340 -4.914 0.060 1.00 81.00 265 VAL A O 1
ATOM 1907 N N . ILE A 1 266 ? -12.516 -5.628 -1.057 1.00 81.06 266 ILE A N 1
ATOM 1908 C CA . ILE A 1 266 ? -12.118 -6.652 -0.100 1.00 81.06 266 ILE A CA 1
ATOM 1909 C C . ILE A 1 266 ? -10.820 -6.181 0.545 1.00 81.06 266 ILE A C 1
ATOM 1911 O O . ILE A 1 266 ? -9.821 -6.005 -0.151 1.00 81.06 266 ILE A O 1
ATOM 1915 N N . GLY A 1 267 ? -10.845 -5.963 1.855 1.00 81.94 267 GLY A N 1
ATOM 1916 C CA . GLY A 1 267 ? -9.634 -5.968 2.661 1.00 81.94 267 GLY A CA 1
ATOM 1917 C C . GLY A 1 267 ? -9.404 -7.377 3.183 1.00 81.94 267 GLY A C 1
ATOM 1918 O O . GLY A 1 267 ? -10.323 -8.007 3.703 1.00 81.94 267 GLY A O 1
ATOM 1919 N N . ASP A 1 268 ? -8.193 -7.881 3.012 1.00 82.06 268 ASP A N 1
ATOM 1920 C CA . ASP A 1 268 ? -7.783 -9.191 3.502 1.00 82.06 268 ASP A CA 1
ATOM 1921 C C . ASP A 1 268 ? -6.426 -9.031 4.177 1.00 82.06 268 ASP A C 1
ATOM 1923 O O . ASP A 1 268 ? -5.450 -8.650 3.531 1.00 82.06 268 ASP A O 1
ATOM 1927 N N . HIS A 1 269 ? -6.405 -9.265 5.486 1.00 80.88 269 HIS A N 1
ATOM 1928 C CA . HIS A 1 269 ? -5.246 -9.155 6.356 1.00 80.88 269 HIS A CA 1
ATOM 1929 C C . HIS A 1 269 ? -4.625 -7.751 6.355 1.00 80.88 269 HIS A C 1
ATOM 1931 O O . HIS A 1 269 ? -3.556 -7.509 5.795 1.00 80.88 269 HIS A O 1
ATOM 1937 N N . MET A 1 270 ? -5.291 -6.811 7.024 1.00 83.69 270 MET A N 1
ATOM 1938 C CA . MET A 1 270 ? -4.856 -5.415 7.078 1.00 83.69 270 MET A CA 1
ATOM 1939 C C . MET A 1 270 ? -4.462 -5.014 8.489 1.00 83.69 270 MET A C 1
ATOM 1941 O O . MET A 1 270 ? -5.285 -5.126 9.391 1.00 83.69 270 MET A O 1
ATOM 1945 N N . TRP A 1 271 ? -3.252 -4.475 8.651 1.00 87.75 271 TRP A N 1
ATOM 1946 C CA . TRP A 1 271 ? -2.816 -3.846 9.894 1.00 87.75 271 TRP A CA 1
ATOM 1947 C C . TRP A 1 271 ? -2.553 -2.357 9.682 1.00 87.75 271 TRP A C 1
ATOM 1949 O O . TRP A 1 271 ? -1.680 -1.968 8.906 1.00 87.75 271 TRP A O 1
ATOM 1959 N N . ILE A 1 272 ? -3.361 -1.522 10.329 1.00 90.50 272 ILE A N 1
ATOM 1960 C CA . ILE A 1 272 ? -3.301 -0.064 10.247 1.00 90.50 272 ILE A CA 1
ATOM 1961 C C . ILE A 1 272 ? -2.929 0.435 11.637 1.00 90.50 272 ILE A C 1
ATOM 1963 O O . ILE A 1 272 ? -3.736 0.381 12.557 1.00 90.50 272 ILE A O 1
ATOM 1967 N N . TRP A 1 273 ? -1.701 0.909 11.798 1.00 94.19 273 TRP A N 1
ATOM 1968 C CA . TRP A 1 273 ? -1.109 1.090 13.119 1.00 94.19 273 TRP A CA 1
ATOM 1969 C C . TRP A 1 273 ? -0.551 2.503 13.279 1.00 94.19 273 TRP A C 1
ATOM 1971 O O . TRP A 1 273 ? 0.284 2.951 12.485 1.00 94.19 273 TRP A O 1
ATOM 1981 N N . ARG A 1 274 ? -1.019 3.224 14.305 1.00 94.06 274 ARG A N 1
ATOM 1982 C CA . ARG A 1 274 ? -0.313 4.394 14.834 1.00 94.06 274 ARG A CA 1
ATOM 1983 C C . ARG A 1 274 ? 0.721 3.887 15.832 1.00 94.06 274 ARG A C 1
ATOM 1985 O O . ARG A 1 274 ? 0.364 3.207 16.776 1.00 94.06 274 ARG A O 1
ATOM 1992 N N . ALA A 1 275 ? 1.981 4.272 15.658 1.00 87.50 275 ALA A N 1
ATOM 1993 C CA . ALA A 1 275 ? 3.040 3.733 16.500 1.00 87.50 275 ALA A CA 1
ATOM 1994 C C . ALA A 1 275 ? 2.838 3.996 18.005 1.00 87.50 275 ALA A C 1
ATOM 1996 O O . ALA A 1 275 ? 2.614 5.144 18.392 1.00 87.50 275 ALA A O 1
ATOM 1997 N N . ASP A 1 276 ? 2.960 2.959 18.834 1.00 88.94 276 ASP A N 1
ATOM 1998 C CA . ASP A 1 276 ? 2.963 3.030 20.307 1.00 88.94 276 ASP A CA 1
ATOM 1999 C C . ASP A 1 276 ? 4.382 2.954 20.912 1.00 88.94 276 ASP A C 1
ATOM 2001 O O . ASP A 1 276 ? 4.594 3.322 22.069 1.00 88.94 276 ASP A O 1
ATOM 2005 N N . HIS A 1 277 ? 5.379 2.579 20.105 1.00 88.81 277 HIS A N 1
ATOM 2006 C CA . HIS A 1 277 ? 6.786 2.497 20.493 1.00 88.81 277 HIS A CA 1
ATOM 2007 C C . HIS A 1 277 ? 7.731 2.928 19.361 1.00 88.81 277 HIS A C 1
ATOM 2009 O O . HIS A 1 277 ? 7.342 3.046 18.201 1.00 88.81 277 HIS A O 1
ATOM 2015 N N . GLY A 1 278 ? 8.998 3.160 19.716 1.00 82.50 278 GLY A N 1
ATOM 2016 C CA . GLY A 1 278 ? 10.039 3.625 18.797 1.00 82.50 278 GLY A CA 1
ATOM 2017 C C . GLY A 1 278 ? 10.369 5.111 18.954 1.00 82.50 278 GLY A C 1
ATOM 2018 O O . GLY A 1 278 ? 9.898 5.795 19.865 1.00 82.50 278 GLY A O 1
ATOM 2019 N N . SER A 1 279 ? 11.238 5.617 18.079 1.00 79.62 279 SER A N 1
ATOM 2020 C CA . SER A 1 279 ? 11.645 7.026 18.102 1.00 79.62 279 SER A CA 1
ATOM 2021 C C . SER A 1 279 ? 10.518 7.929 17.592 1.00 79.62 279 SER A C 1
ATOM 2023 O O . SER A 1 279 ? 9.816 7.595 16.643 1.00 79.62 279 SER A O 1
ATOM 2025 N N . GLY A 1 280 ? 10.336 9.100 18.208 1.00 79.50 280 GLY A N 1
ATOM 2026 C CA . GLY A 1 280 ? 9.336 10.072 17.751 1.00 79.50 280 GLY A CA 1
ATOM 2027 C C . GLY A 1 280 ? 7.877 9.676 18.012 1.00 79.50 280 GLY A C 1
ATOM 2028 O O . GLY A 1 280 ? 6.980 10.263 17.403 1.00 79.50 280 GLY A O 1
ATOM 2029 N N . VAL A 1 281 ? 7.623 8.730 18.918 1.00 88.31 281 VAL A N 1
ATOM 2030 C CA . VAL A 1 281 ? 6.274 8.340 19.347 1.00 88.31 281 VAL A CA 1
ATOM 2031 C C . VAL A 1 281 ? 5.811 9.136 20.562 1.00 88.31 281 VAL A C 1
ATOM 2033 O O . VAL A 1 281 ? 6.576 9.400 21.487 1.00 88.31 281 VAL A O 1
ATOM 2036 N N . GLY A 1 282 ? 4.540 9.532 20.544 1.00 90.69 282 GLY A N 1
ATOM 2037 C CA . GLY A 1 282 ? 3.850 10.142 21.672 1.00 90.69 282 GLY A CA 1
ATOM 2038 C C . GLY A 1 282 ? 2.656 10.979 21.229 1.00 90.69 282 GLY A C 1
ATOM 2039 O O . GLY A 1 282 ? 2.554 11.373 20.064 1.00 90.69 282 GLY A O 1
ATOM 2040 N N . TRP A 1 283 ? 1.789 11.314 22.184 1.00 96.44 283 TRP A N 1
ATOM 2041 C CA . TRP A 1 283 ? 0.488 11.952 21.949 1.00 96.44 283 TRP A CA 1
ATOM 2042 C C . TRP A 1 283 ? 0.527 13.199 21.053 1.00 96.44 283 TRP A C 1
ATOM 2044 O O . TRP A 1 283 ? -0.395 13.458 20.287 1.00 96.44 283 TRP A O 1
ATOM 2054 N N . THR A 1 284 ? 1.596 13.991 21.124 1.00 94.50 284 THR A N 1
ATOM 2055 C CA . THR A 1 284 ? 1.779 15.208 20.311 1.00 94.50 284 THR A CA 1
ATOM 2056 C C . THR A 1 284 ? 2.801 15.043 19.184 1.00 94.50 284 THR A C 1
ATOM 2058 O O . THR A 1 284 ? 2.968 15.948 18.360 1.00 94.50 284 THR A O 1
ATOM 2061 N N . SER A 1 285 ? 3.484 13.899 19.137 1.00 89.00 285 SER A N 1
ATOM 2062 C CA . SER A 1 285 ? 4.580 13.629 18.213 1.00 89.00 285 SER A CA 1
ATOM 2063 C C . SER A 1 285 ? 4.073 12.967 16.935 1.00 89.00 285 SER A C 1
ATOM 2065 O O . SER A 1 285 ? 4.024 13.623 15.898 1.00 89.00 285 SER A O 1
ATOM 2067 N N . ASN A 1 286 ? 3.613 11.717 16.995 1.00 87.50 286 ASN A N 1
ATOM 2068 C CA . ASN A 1 286 ? 3.115 10.956 15.844 1.00 87.50 286 ASN A CA 1
ATOM 2069 C C . ASN A 1 286 ? 1.580 11.012 15.756 1.00 87.50 286 ASN A C 1
ATOM 2071 O O . ASN A 1 286 ? 0.889 9.994 15.805 1.00 87.50 286 ASN A O 1
ATOM 2075 N N . THR A 1 287 ? 1.030 12.227 15.717 1.00 92.38 287 THR A N 1
ATOM 2076 C CA . THR A 1 287 ? -0.422 12.445 15.777 1.00 92.38 287 THR A CA 1
ATOM 2077 C C . THR A 1 287 ? -1.132 11.755 14.618 1.00 92.38 287 THR A C 1
ATOM 2079 O O . THR A 1 287 ? -0.848 12.074 13.455 1.00 92.38 287 THR A O 1
ATOM 2082 N N . ALA A 1 288 ? -2.076 10.867 14.933 1.00 92.19 288 ALA A N 1
ATOM 2083 C CA . ALA A 1 288 ? -2.988 10.337 13.938 1.00 92.19 288 ALA A CA 1
ATOM 2084 C C . ALA A 1 288 ? -4.41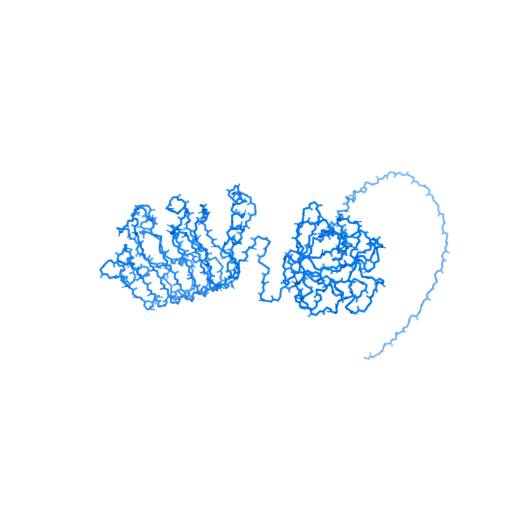2 10.173 14.461 1.00 92.19 288 ALA A C 1
ATOM 2086 O O . ALA A 1 288 ? -4.629 9.457 15.434 1.00 92.19 288 ALA A O 1
ATOM 2087 N N . ASP A 1 289 ? -5.370 10.832 13.809 1.00 94.94 289 ASP A N 1
ATOM 2088 C CA . ASP A 1 289 ? -6.747 10.924 14.304 1.00 94.94 289 ASP A CA 1
ATOM 2089 C C . ASP A 1 289 ? -7.509 9.610 14.088 1.00 94.94 289 ASP A C 1
ATOM 2091 O O . ASP A 1 289 ? -8.000 9.038 15.056 1.00 94.94 289 ASP A O 1
ATOM 2095 N N . THR A 1 290 ? -7.590 9.112 12.850 1.00 96.62 290 THR A N 1
ATOM 2096 C CA . THR A 1 290 ? -8.394 7.927 12.503 1.00 96.62 290 THR A CA 1
ATOM 2097 C C . THR A 1 290 ? -7.624 6.922 11.658 1.00 96.62 290 THR A C 1
ATOM 2099 O O . THR A 1 290 ? -6.903 7.295 10.733 1.00 96.62 290 THR A O 1
ATOM 2102 N N . GLY A 1 291 ? -7.801 5.633 11.943 1.00 95.25 291 GLY A N 1
ATOM 2103 C CA . GLY A 1 291 ? -7.151 4.565 11.189 1.00 95.25 291 GLY A CA 1
ATOM 2104 C C . GLY A 1 291 ? -7.811 4.341 9.837 1.00 95.25 291 GLY A C 1
ATOM 2105 O O . GLY A 1 291 ? -7.230 4.637 8.792 1.00 95.25 291 GLY A O 1
ATOM 2106 N N . LEU A 1 292 ? -9.044 3.844 9.860 1.00 98.31 292 LEU A N 1
ATOM 2107 C CA . LEU A 1 292 ? -9.790 3.427 8.679 1.00 98.31 292 LEU A CA 1
ATOM 2108 C C . LEU A 1 292 ? -11.143 4.132 8.589 1.00 98.31 292 LEU A C 1
ATOM 2110 O O . LEU A 1 292 ? -11.910 4.137 9.546 1.00 98.31 292 LEU A O 1
ATOM 2114 N N . VAL A 1 293 ? -11.473 4.645 7.405 1.00 98.06 293 VAL A N 1
ATOM 2115 C CA . VAL A 1 293 ? -12.823 5.103 7.053 1.00 98.06 293 VAL A CA 1
ATOM 2116 C C . VAL A 1 293 ? -13.337 4.313 5.852 1.00 98.06 293 VAL A C 1
ATOM 2118 O O . VAL A 1 293 ? -12.710 4.315 4.793 1.00 98.06 293 VAL A O 1
ATOM 2121 N N . VAL A 1 294 ? -14.494 3.664 5.980 1.00 98.31 294 VAL A N 1
ATOM 2122 C CA . VAL A 1 294 ? -15.138 2.900 4.900 1.00 98.31 294 V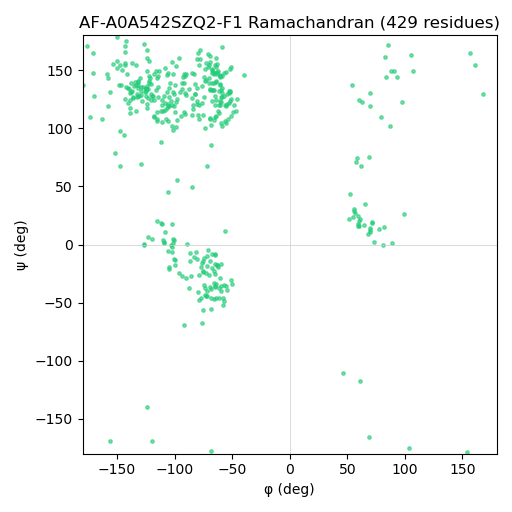AL A CA 1
ATOM 2123 C C . VAL A 1 294 ? -16.411 3.606 4.444 1.00 98.31 294 VAL A C 1
ATOM 2125 O O . VAL A 1 294 ? -17.434 3.553 5.115 1.00 98.31 294 VAL A O 1
ATOM 2128 N N . ASN A 1 295 ? -16.361 4.249 3.278 1.00 95.44 295 ASN A N 1
ATOM 2129 C CA . ASN A 1 295 ? -17.508 4.919 2.655 1.00 95.44 295 ASN A CA 1
ATOM 2130 C C . ASN A 1 295 ? -18.214 4.050 1.607 1.00 95.44 295 ASN A C 1
ATOM 2132 O O . ASN A 1 295 ? -19.382 4.278 1.304 1.00 95.44 295 ASN A O 1
ATOM 2136 N N . GLY A 1 296 ? -17.503 3.088 1.016 1.00 82.69 296 GLY A N 1
ATOM 2137 C CA . GLY A 1 296 ? -18.052 2.212 -0.013 1.00 82.69 296 GLY A CA 1
ATOM 2138 C C . GLY A 1 296 ? -19.083 1.225 0.534 1.00 82.69 296 GLY A C 1
ATOM 2139 O O . GLY A 1 296 ? -18.881 0.622 1.586 1.00 82.69 296 GLY A O 1
ATOM 2140 N N . ASP A 1 297 ? -20.164 1.019 -0.217 1.00 92.88 297 ASP A N 1
ATOM 2141 C CA . ASP A 1 297 ? -21.123 -0.058 0.047 1.00 92.88 297 ASP A CA 1
ATOM 2142 C C . ASP A 1 297 ? -20.515 -1.441 -0.271 1.00 92.88 297 ASP A C 1
ATOM 2144 O O . ASP A 1 297 ? -19.625 -1.573 -1.114 1.00 92.88 297 ASP A O 1
ATOM 2148 N N . ASP A 1 298 ? -21.022 -2.486 0.377 1.00 91.88 298 ASP A N 1
ATOM 2149 C CA . ASP A 1 298 ? -20.689 -3.899 0.151 1.00 91.88 298 ASP A CA 1
ATOM 2150 C C . ASP A 1 298 ? -19.208 -4.264 0.362 1.00 91.88 298 ASP A C 1
ATOM 2152 O O . ASP A 1 298 ? -18.731 -5.303 -0.105 1.00 91.88 298 ASP A O 1
ATOM 2156 N N . VAL A 1 299 ? -18.472 -3.433 1.101 1.00 95.94 299 VAL A N 1
ATOM 2157 C CA . VAL A 1 299 ? -17.079 -3.690 1.485 1.00 95.94 299 VAL A CA 1
ATOM 2158 C C . VAL A 1 299 ? -17.002 -4.865 2.462 1.00 95.94 299 VAL A C 1
ATOM 2160 O O . VAL A 1 299 ? -17.833 -5.006 3.362 1.00 95.94 299 VAL A O 1
ATOM 2163 N N . THR A 1 300 ? -16.002 -5.728 2.284 1.00 94.75 300 THR A N 1
ATOM 2164 C CA . THR A 1 300 ? -15.744 -6.870 3.170 1.00 94.75 300 THR A CA 1
ATOM 2165 C C . THR A 1 300 ? -14.317 -6.822 3.700 1.00 94.75 300 THR A C 1
ATOM 2167 O O . THR A 1 300 ? -13.389 -6.626 2.927 1.00 94.75 300 THR A O 1
ATOM 2170 N N . MET A 1 301 ? -14.143 -7.026 5.000 1.00 96.19 301 MET A N 1
ATOM 2171 C CA . MET A 1 301 ? -12.849 -7.081 5.674 1.00 96.19 301 MET A CA 1
ATOM 2172 C C . MET A 1 301 ? -12.654 -8.469 6.290 1.00 96.19 301 MET A C 1
ATOM 2174 O O . MET A 1 301 ? -13.492 -8.912 7.073 1.00 96.19 301 MET A O 1
ATOM 2178 N N . TYR A 1 302 ? -11.563 -9.145 5.947 1.00 84.88 302 TYR A N 1
ATOM 2179 C CA . TYR A 1 302 ? -11.094 -10.375 6.584 1.00 84.88 302 TYR A CA 1
ATOM 2180 C C . TYR A 1 302 ? -9.802 -10.063 7.337 1.00 84.88 302 TYR A C 1
ATOM 2182 O O . TYR A 1 302 ? -8.870 -9.543 6.737 1.00 84.88 302 TYR A O 1
ATOM 2190 N N . GLY A 1 303 ? -9.731 -10.354 8.637 1.00 85.06 303 GLY A N 1
ATOM 2191 C CA . GLY A 1 303 ? -8.519 -10.114 9.426 1.00 85.06 303 GLY A CA 1
ATOM 2192 C C . GLY A 1 303 ? -8.137 -8.632 9.488 1.00 85.06 303 GLY A C 1
ATOM 2193 O O . GLY A 1 303 ? -7.126 -8.230 8.913 1.00 85.06 303 GLY A O 1
ATOM 2194 N N . LEU A 1 304 ? -8.957 -7.815 10.151 1.00 97.19 304 LEU A N 1
ATOM 2195 C CA . LEU A 1 304 ? -8.718 -6.378 10.295 1.00 97.19 304 LEU A CA 1
ATOM 2196 C C . LEU A 1 304 ? -8.073 -6.055 11.650 1.00 97.19 304 LEU A C 1
ATOM 2198 O O . LEU A 1 304 ? -8.635 -6.374 12.692 1.00 97.19 304 LEU A O 1
ATOM 2202 N N . PHE A 1 305 ? -6.932 -5.374 11.626 1.00 97.75 305 PHE A N 1
ATOM 2203 C CA . PHE A 1 305 ? -6.168 -4.945 12.794 1.00 97.75 305 PHE A CA 1
ATOM 2204 C C . PHE A 1 305 ? -5.982 -3.426 12.705 1.00 97.75 305 PHE A C 1
ATOM 2206 O O . PHE A 1 305 ? -5.396 -2.935 11.737 1.00 97.75 305 PHE A O 1
ATOM 2213 N N . VAL A 1 306 ? -6.511 -2.651 13.653 1.00 98.12 306 VAL A N 1
ATOM 2214 C CA . VAL A 1 306 ? -6.378 -1.180 13.632 1.00 98.12 306 VAL A CA 1
ATOM 2215 C C . VAL A 1 306 ? -6.092 -0.664 15.025 1.00 98.12 306 VAL A C 1
ATOM 2217 O O . VAL A 1 306 ? -6.874 -0.952 15.923 1.00 98.12 306 VAL A O 1
ATOM 2220 N N . GLU A 1 307 ? -5.007 0.087 15.225 1.00 98.00 307 GLU A N 1
ATOM 2221 C CA . GLU A 1 307 ? -4.493 0.332 16.579 1.00 98.00 307 GLU A CA 1
ATOM 2222 C C . GLU A 1 307 ? -3.968 1.755 16.831 1.00 98.00 307 GLU A C 1
ATOM 2224 O O . GLU A 1 307 ? -3.376 2.408 15.967 1.00 98.00 307 GLU A O 1
ATOM 2229 N N . HIS A 1 308 ? -4.168 2.183 18.079 1.00 98.12 308 HIS A N 1
ATOM 2230 C CA . HIS A 1 308 ? -3.615 3.346 18.774 1.00 98.12 308 HIS A CA 1
ATOM 2231 C C . HIS A 1 308 ? -3.907 4.737 18.204 1.00 98.12 308 HIS A C 1
ATOM 2233 O O . HIS A 1 308 ? -3.260 5.708 18.607 1.00 98.12 308 HIS A O 1
ATOM 2239 N N . PHE A 1 309 ? -4.882 4.885 17.309 1.00 98.12 309 PHE A N 1
ATOM 2240 C CA . PHE A 1 309 ? -5.300 6.194 16.798 1.00 98.12 309 PHE A CA 1
ATOM 2241 C C . PHE A 1 309 ? -5.901 7.077 17.901 1.00 98.12 309 PHE A C 1
ATOM 2243 O O . PHE A 1 309 ? -6.432 6.584 18.893 1.00 98.12 309 PHE A O 1
ATOM 2250 N N . GLN A 1 310 ? -5.808 8.397 17.746 1.00 98.38 310 GLN A N 1
ATOM 2251 C CA . GLN A 1 310 ? -6.214 9.364 18.772 1.00 98.38 310 GLN A CA 1
ATOM 2252 C C . GLN A 1 310 ? -7.732 9.548 18.862 1.00 98.38 310 GLN A C 1
ATOM 2254 O O . GLN A 1 310 ? -8.227 10.028 19.881 1.00 98.38 310 GLN A O 1
ATOM 2259 N N . LYS A 1 311 ? -8.472 9.175 17.816 1.00 98.44 311 LYS A N 1
ATOM 2260 C CA . LYS A 1 311 ? -9.937 9.194 17.759 1.00 98.44 311 LYS A CA 1
ATOM 2261 C C . LYS A 1 311 ? -10.456 7.799 17.396 1.00 98.44 311 LYS A C 1
ATOM 2263 O O . LYS A 1 311 ? -9.944 6.802 17.904 1.00 98.44 311 LYS A O 1
ATOM 2268 N N . TYR A 1 312 ? -11.487 7.717 16.554 1.00 98.56 312 TYR A N 1
ATOM 2269 C CA . TYR A 1 312 ? -12.023 6.446 16.074 1.00 98.56 312 TYR A CA 1
ATOM 2270 C C . TYR A 1 312 ? -10.951 5.640 15.346 1.00 98.56 312 TYR A C 1
ATOM 2272 O O . TYR A 1 312 ? -10.238 6.178 14.498 1.00 98.56 312 TYR A O 1
ATOM 2280 N N . GLN A 1 313 ? -10.859 4.348 15.644 1.00 98.38 313 GLN A N 1
ATOM 2281 C CA . GLN A 1 313 ? -9.910 3.459 14.968 1.00 98.38 313 GLN A CA 1
ATOM 2282 C C . GLN A 1 313 ? -10.484 3.084 13.599 1.00 98.38 313 GLN A C 1
ATOM 2284 O O . GLN A 1 313 ? -9.827 3.277 12.576 1.00 98.38 313 GLN A O 1
ATOM 2289 N N . VAL A 1 314 ? -11.756 2.676 13.575 1.00 98.88 314 VAL A N 1
ATOM 2290 C CA . VAL A 1 314 ? -12.544 2.418 12.365 1.00 98.88 314 VAL A CA 1
ATOM 2291 C C . VAL A 1 314 ? -13.828 3.247 12.382 1.00 98.88 314 VAL A C 1
ATOM 2293 O O . VAL A 1 314 ? -14.529 3.270 13.389 1.00 98.88 314 VAL A O 1
ATOM 2296 N N . ILE A 1 315 ? -14.156 3.879 11.251 1.00 98.81 315 ILE A N 1
ATOM 2297 C CA . ILE A 1 315 ? -15.473 4.462 10.958 1.00 98.81 315 ILE A CA 1
ATOM 2298 C C . ILE A 1 315 ? -16.049 3.766 9.725 1.00 98.81 315 ILE A C 1
ATOM 2300 O O . ILE A 1 315 ? -15.410 3.729 8.669 1.00 98.81 315 ILE A O 1
ATOM 2304 N N . TRP A 1 316 ? -17.274 3.261 9.826 1.00 98.88 316 TRP A N 1
ATOM 2305 C CA . TRP A 1 316 ? -17.973 2.580 8.745 1.00 98.88 316 TRP A CA 1
ATOM 2306 C C . TRP A 1 316 ? -19.256 3.315 8.352 1.00 98.88 316 TRP A C 1
ATOM 2308 O O . TRP A 1 316 ? -20.242 3.317 9.081 1.00 98.88 316 TRP A O 1
ATOM 2318 N N . ASN A 1 317 ? -19.253 3.903 7.156 1.00 98.62 317 ASN A N 1
ATOM 2319 C CA . ASN A 1 317 ? -20.352 4.699 6.603 1.00 98.62 317 ASN A CA 1
ATOM 2320 C C . ASN A 1 317 ? -21.148 3.961 5.506 1.00 98.62 317 ASN A C 1
ATOM 2322 O O . ASN A 1 317 ? -22.277 4.343 5.207 1.00 98.62 317 ASN A O 1
ATOM 2326 N N . GLY A 1 318 ? -20.566 2.935 4.873 1.00 96.12 318 GLY A N 1
ATOM 2327 C CA . GLY A 1 318 ? -21.193 2.189 3.772 1.00 96.12 318 GLY A CA 1
ATOM 2328 C C . GLY A 1 318 ? -22.156 1.083 4.224 1.00 96.12 318 GLY A C 1
ATOM 2329 O O . GLY A 1 318 ? -21.930 0.416 5.234 1.00 96.12 318 GLY A O 1
ATOM 2330 N N . ASN A 1 319 ? -23.213 0.837 3.445 1.00 97.06 319 ASN A N 1
ATOM 2331 C CA . ASN A 1 319 ? -24.171 -0.250 3.684 1.00 97.06 319 ASN A CA 1
ATOM 2332 C C . ASN A 1 319 ? -23.618 -1.613 3.248 1.00 97.06 319 ASN A C 1
ATOM 2334 O O . ASN A 1 319 ? -22.705 -1.685 2.434 1.00 97.06 319 ASN A O 1
ATOM 2338 N N . GLY A 1 320 ? -24.179 -2.711 3.762 1.00 95.75 320 GLY A N 1
ATOM 2339 C CA . GLY A 1 320 ? -23.790 -4.074 3.368 1.00 95.75 320 GLY A CA 1
ATOM 2340 C C . GLY A 1 320 ? -22.392 -4.486 3.846 1.00 95.75 320 GLY A C 1
ATOM 2341 O O . GLY A 1 320 ? -21.841 -5.492 3.387 1.00 95.75 320 GLY A O 1
ATOM 2342 N N . GLY A 1 321 ? -21.811 -3.704 4.759 1.00 98.62 321 GLY A N 1
ATOM 2343 C CA . GLY A 1 321 ? -20.467 -3.919 5.269 1.00 98.62 321 GLY A CA 1
ATOM 2344 C C . GLY A 1 321 ? -20.337 -5.227 6.039 1.00 98.62 321 GLY A C 1
ATOM 2345 O O . GLY A 1 321 ? -21.242 -5.606 6.784 1.00 98.62 321 GLY A O 1
ATOM 2346 N N . ARG A 1 322 ? -19.218 -5.929 5.847 1.00 98.50 322 ARG A N 1
ATOM 2347 C CA . ARG A 1 322 ? -18.923 -7.193 6.531 1.00 98.50 322 ARG A CA 1
ATOM 2348 C C . ARG A 1 322 ? -17.511 -7.190 7.095 1.00 98.50 322 ARG A C 1
ATOM 2350 O O . ARG A 1 322 ? -16.573 -6.933 6.351 1.00 98.50 322 ARG A O 1
ATOM 2357 N N . THR A 1 323 ? -17.355 -7.535 8.367 1.00 98.62 323 THR A N 1
ATOM 2358 C CA . THR A 1 323 ? -16.045 -7.752 8.997 1.00 98.62 323 THR A CA 1
ATOM 2359 C C . THR A 1 323 ? -15.973 -9.149 9.599 1.00 98.62 323 THR A C 1
ATOM 2361 O O . THR A 1 323 ? -16.814 -9.535 10.407 1.00 98.62 323 THR A O 1
ATOM 2364 N N . TYR A 1 324 ? -14.954 -9.910 9.223 1.00 95.31 324 TYR A N 1
ATOM 2365 C CA . TYR A 1 324 ? -14.646 -11.220 9.775 1.00 95.31 324 TYR A CA 1
ATOM 2366 C C . TYR A 1 324 ? -13.281 -11.136 10.435 1.00 95.31 324 TYR A C 1
ATOM 2368 O O . TYR A 1 324 ? -12.270 -11.040 9.744 1.00 95.31 324 TYR A O 1
ATOM 2376 N N . PHE A 1 325 ? -13.278 -11.205 11.760 1.00 96.75 325 PHE A N 1
ATOM 2377 C CA . PHE A 1 325 ? -12.147 -10.933 12.632 1.00 96.75 325 PHE A CA 1
ATOM 2378 C C . PHE A 1 325 ? -11.747 -9.448 12.674 1.00 96.75 325 PHE A C 1
ATOM 2380 O O . PHE A 1 325 ? -11.351 -8.863 11.664 1.00 96.75 325 PHE A O 1
ATOM 2387 N N . PHE A 1 326 ? -11.820 -8.861 13.869 1.00 98.75 326 PHE A N 1
ATOM 2388 C CA . PHE A 1 326 ? -11.301 -7.532 14.181 1.00 98.75 326 PHE A CA 1
ATOM 2389 C C . PHE A 1 326 ? -10.466 -7.573 15.459 1.00 98.75 326 PHE A C 1
ATOM 2391 O O . PHE A 1 326 ? -10.897 -8.136 16.464 1.00 98.75 326 PHE A O 1
ATOM 2398 N N . GLN A 1 327 ? -9.304 -6.939 15.424 1.00 98.50 327 GLN A N 1
ATOM 2399 C CA . GLN A 1 327 ? -8.429 -6.735 16.567 1.00 98.50 327 GLN A CA 1
ATOM 2400 C C . GLN A 1 327 ? -8.105 -5.238 16.650 1.00 98.50 327 GLN A C 1
ATOM 2402 O O . GLN A 1 327 ? -7.855 -4.578 15.639 1.00 98.50 327 GLN A O 1
ATOM 2407 N N . ASN A 1 328 ? -8.163 -4.690 17.859 1.00 98.75 328 ASN A N 1
ATOM 2408 C CA . ASN A 1 328 ? -7.810 -3.305 18.115 1.00 98.75 328 ASN A CA 1
ATOM 2409 C C . ASN A 1 328 ? -7.192 -3.128 19.493 1.00 98.75 328 ASN A C 1
ATOM 2411 O O . ASN A 1 328 ? -7.784 -3.545 20.479 1.00 98.75 328 ASN A O 1
ATOM 2415 N N . GLU A 1 329 ? -6.135 -2.333 19.575 1.00 97.69 329 GLU A N 1
ATOM 2416 C CA . GLU A 1 329 ? -5.684 -1.711 20.813 1.00 97.69 329 GLU A CA 1
ATOM 2417 C C . GLU A 1 329 ? -5.955 -0.199 20.787 1.00 97.69 329 GLU A C 1
ATOM 2419 O O . GLU A 1 329 ? -5.609 0.509 19.839 1.00 97.69 329 GLU A O 1
ATOM 2424 N N . MET A 1 330 ? -6.625 0.316 21.817 1.00 98.44 330 MET A N 1
ATOM 2425 C CA . MET A 1 330 ? -6.862 1.752 22.013 1.00 98.44 330 MET A CA 1
ATOM 2426 C C . MET A 1 330 ? -5.526 2.502 22.217 1.00 98.44 330 MET A C 1
ATOM 2428 O O . MET A 1 330 ? -4.517 1.872 22.551 1.00 98.44 330 MET A O 1
ATOM 2432 N N . PRO A 1 331 ? -5.457 3.835 22.021 1.00 98.12 331 PRO A N 1
ATOM 2433 C CA . PRO A 1 331 ? -4.213 4.571 22.237 1.00 98.12 331 PRO A CA 1
ATOM 2434 C C . PRO A 1 331 ? -3.772 4.437 23.692 1.00 98.12 331 PRO A C 1
ATOM 2436 O O . PRO A 1 331 ? -4.567 4.636 24.604 1.00 98.12 331 PRO A O 1
ATOM 2439 N N . TYR A 1 332 ? -2.504 4.120 23.917 1.00 98.12 332 TYR A N 1
ATOM 2440 C CA . TYR A 1 332 ? -1.962 3.963 25.271 1.00 98.12 332 TYR A CA 1
ATOM 2441 C C . TYR A 1 332 ? -1.664 5.299 25.950 1.00 98.12 332 TYR A C 1
ATOM 2443 O O . TYR A 1 332 ? -1.670 5.424 27.176 1.00 98.12 332 TYR A O 1
ATOM 2451 N N . ASP A 1 333 ? -1.403 6.304 25.122 1.00 97.62 333 ASP A N 1
ATOM 2452 C CA . ASP A 1 333 ? -0.812 7.576 25.478 1.00 97.62 333 ASP A CA 1
ATOM 2453 C C . ASP A 1 333 ? -1.754 8.798 25.602 1.00 97.62 333 ASP A C 1
ATOM 2455 O O . ASP A 1 333 ? -1.225 9.915 25.617 1.00 97.62 333 ASP A O 1
ATOM 2459 N N . PRO A 1 334 ? -3.099 8.688 25.742 1.00 98.25 334 PRO A N 1
ATOM 2460 C CA . PRO A 1 334 ? -3.904 9.814 26.204 1.00 98.25 334 PRO A CA 1
ATOM 2461 C C . PRO A 1 334 ? -3.335 10.387 27.513 1.00 98.25 334 PRO A C 1
ATOM 2463 O O . PRO A 1 334 ? -3.199 9.656 28.494 1.00 98.25 334 PRO A O 1
ATOM 2466 N N . PRO A 1 335 ? -3.006 11.690 27.575 1.00 97.94 335 PRO A N 1
ATOM 2467 C CA . PRO A 1 335 ? -2.309 12.254 28.730 1.00 97.94 335 PRO A CA 1
ATOM 2468 C C . PRO A 1 335 ? -3.220 12.470 29.945 1.00 97.94 335 PRO A C 1
ATOM 2470 O O . PRO A 1 335 ? -2.725 12.764 31.029 1.00 97.94 335 PRO A O 1
ATOM 2473 N N . ASN A 1 336 ? -4.538 12.455 29.736 1.00 98.31 336 ASN A N 1
ATOM 2474 C CA . ASN A 1 336 ? -5.593 12.514 30.745 1.00 98.31 336 ASN A CA 1
ATOM 2475 C C . ASN A 1 336 ? -6.961 12.377 30.063 1.00 98.31 336 ASN A C 1
ATOM 2477 O O . ASN A 1 336 ? -7.075 12.482 28.839 1.00 98.31 336 ASN A O 1
ATOM 2481 N N . GLN A 1 337 ? -8.018 12.215 30.863 1.00 98.50 337 GLN A N 1
ATOM 2482 C CA . GLN A 1 337 ? -9.375 12.063 30.338 1.00 98.50 337 GLN A CA 1
ATOM 2483 C C . GLN A 1 337 ? -9.841 13.259 29.496 1.00 98.50 337 GLN A C 1
ATOM 2485 O O . GLN A 1 337 ? -10.484 13.045 28.476 1.00 98.50 337 GLN A O 1
ATOM 2490 N N . SER A 1 338 ? -9.540 14.507 29.881 1.00 98.12 338 SER A N 1
ATOM 2491 C CA . SER A 1 338 ? -10.051 15.683 29.156 1.00 98.12 338 SER A CA 1
ATOM 2492 C C . SER A 1 338 ? -9.423 15.853 27.772 1.00 98.12 338 SER A C 1
ATOM 2494 O O . SER A 1 338 ? -10.069 16.396 26.878 1.00 98.12 338 SER A O 1
ATOM 2496 N N . ALA A 1 339 ? -8.202 15.352 27.573 1.00 97.69 339 ALA A N 1
ATOM 2497 C CA . ALA A 1 339 ? -7.554 15.291 26.267 1.00 97.69 339 ALA A CA 1
ATOM 2498 C C . ALA A 1 339 ? -8.174 14.239 25.330 1.00 97.69 339 ALA A C 1
ATOM 2500 O O . ALA A 1 339 ? -7.975 14.320 24.119 1.00 97.69 339 ALA A O 1
ATOM 2501 N N . TRP A 1 340 ? -8.922 13.273 25.872 1.00 98.31 340 TRP A N 1
ATOM 2502 C CA . TRP A 1 340 ? -9.519 12.174 25.117 1.00 98.31 340 TRP A CA 1
ATOM 2503 C C . TRP A 1 340 ? -11.015 12.041 25.418 1.00 98.31 340 TRP A C 1
ATOM 2505 O O . TRP A 1 340 ? -11.493 11.106 26.060 1.00 98.31 340 TRP A O 1
ATOM 2515 N N . MET A 1 341 ? -11.755 13.041 24.945 1.00 98.44 341 MET A N 1
ATOM 2516 C CA . MET A 1 341 ? -13.216 13.102 24.963 1.00 98.44 341 MET A CA 1
ATOM 2517 C C . MET A 1 341 ? -13.739 13.270 23.535 1.00 98.44 341 MET A C 1
ATOM 2519 O O . MET A 1 341 ? -13.141 13.996 22.733 1.00 98.44 341 MET A O 1
ATOM 2523 N N . ASN A 1 342 ? -14.889 12.670 23.249 1.00 97.50 342 ASN A N 1
ATOM 2524 C CA . ASN A 1 342 ? -15.697 12.948 22.069 1.00 97.50 342 ASN A CA 1
ATOM 2525 C C . ASN A 1 342 ? -17.003 13.631 22.501 1.00 97.50 342 ASN A C 1
ATOM 2527 O O . ASN A 1 342 ? -18.001 12.983 22.817 1.00 97.50 342 ASN A O 1
ATOM 2531 N N . GLY A 1 343 ? -16.981 14.962 22.601 1.00 96.81 343 GLY A N 1
ATOM 2532 C CA . GLY A 1 343 ? -18.088 15.710 23.196 1.00 96.81 343 GLY A CA 1
ATOM 2533 C C . GLY A 1 343 ? -18.303 15.308 24.660 1.00 96.81 343 GLY A C 1
ATOM 2534 O O . GLY A 1 343 ? -17.424 15.518 25.494 1.00 96.81 343 GLY A O 1
ATOM 2535 N N . SER A 1 344 ? -19.473 14.747 24.976 1.00 97.00 344 SER A N 1
ATOM 2536 C CA . SER A 1 344 ? -19.784 14.204 26.309 1.00 97.00 344 SER A CA 1
ATOM 2537 C C . SER A 1 344 ? -19.342 12.753 26.512 1.00 97.00 344 SER A C 1
ATOM 2539 O O . SER A 1 344 ? -19.336 12.295 27.653 1.00 97.00 344 SER A O 1
ATOM 2541 N N . THR A 1 345 ? -18.996 12.041 25.440 1.00 97.88 345 THR A N 1
ATOM 2542 C CA . THR A 1 345 ? -18.558 10.642 25.478 1.00 97.88 345 THR A CA 1
ATOM 2543 C C . THR A 1 345 ? -17.087 10.575 25.873 1.00 97.88 345 THR A C 1
ATOM 2545 O O . THR A 1 345 ? -16.259 11.343 25.372 1.00 97.88 345 THR A O 1
ATOM 2548 N N . LYS A 1 346 ? -16.743 9.670 26.789 1.00 98.62 346 LYS A N 1
ATOM 2549 C CA . LYS A 1 346 ? -15.352 9.431 27.183 1.00 98.62 346 LYS A CA 1
ATOM 2550 C C . LYS A 1 346 ? -14.656 8.564 26.140 1.00 98.62 346 LYS A C 1
ATOM 2552 O O . LYS A 1 346 ? -15.054 7.422 25.913 1.00 98.62 346 LYS A O 1
ATOM 2557 N N . GLY A 1 347 ? -13.597 9.099 25.541 1.00 98.31 347 GLY A N 1
ATOM 2558 C CA . GLY A 1 347 ? -12.864 8.442 24.466 1.00 98.31 347 GLY A CA 1
ATOM 2559 C C . GLY A 1 347 ? -13.643 8.335 23.153 1.00 98.31 347 GLY A C 1
ATOM 2560 O O . GLY A 1 347 ? -14.650 9.009 22.937 1.00 98.31 347 GLY A O 1
ATOM 2561 N N . TYR A 1 348 ? -13.122 7.491 22.268 1.00 98.81 348 TYR A N 1
ATOM 2562 C CA . TYR A 1 348 ? -13.674 7.187 20.950 1.00 98.81 348 TYR A CA 1
ATOM 2563 C C . TYR A 1 348 ? -13.738 5.668 20.790 1.00 98.81 348 TYR A C 1
ATOM 2565 O O . TYR A 1 348 ? -12.834 4.968 21.253 1.00 98.81 348 TYR A O 1
ATOM 2573 N N . ALA A 1 349 ? -14.777 5.163 20.127 1.00 98.69 349 ALA A N 1
ATOM 2574 C CA . ALA A 1 349 ? -14.923 3.736 19.880 1.00 98.69 349 ALA A CA 1
ATOM 2575 C C . ALA A 1 349 ? -13.788 3.189 18.992 1.00 98.69 349 ALA A C 1
ATOM 2577 O O . ALA A 1 349 ? -13.265 3.863 18.096 1.00 98.69 349 ALA A O 1
ATOM 2578 N N . ALA A 1 350 ? -13.437 1.926 19.216 1.00 98.81 350 ALA A N 1
ATOM 2579 C CA . ALA A 1 350 ? -12.584 1.154 18.326 1.00 98.81 350 ALA A CA 1
ATOM 2580 C C . ALA A 1 350 ? -13.251 0.927 16.964 1.00 98.81 350 ALA A C 1
ATOM 2582 O O . ALA A 1 350 ? -12.593 0.961 15.927 1.00 98.81 350 ALA A O 1
ATOM 2583 N N . TYR A 1 351 ? -14.564 0.725 16.955 1.00 98.88 351 TYR A N 1
ATOM 2584 C CA . TYR A 1 351 ? -15.321 0.496 15.734 1.00 98.88 351 TYR A CA 1
ATOM 2585 C C . TYR A 1 351 ? -16.642 1.252 15.799 1.00 98.88 351 TYR A C 1
ATOM 2587 O O . TYR A 1 351 ? -17.501 0.908 16.607 1.00 98.88 351 TYR A O 1
ATOM 2595 N N . GLU A 1 352 ? -16.782 2.253 14.937 1.00 98.81 352 GLU A N 1
ATOM 2596 C CA . GLU A 1 352 ? -18.003 3.036 14.764 1.00 98.81 352 GLU A CA 1
ATOM 2597 C C . GLU A 1 352 ? -18.708 2.624 13.470 1.00 98.81 352 GLU A C 1
ATOM 2599 O O . GLU A 1 352 ? -18.103 2.650 12.394 1.00 98.81 352 GLU A O 1
ATOM 2604 N N . VAL A 1 353 ? -19.990 2.274 13.554 1.00 98.88 353 VAL A N 1
ATOM 2605 C CA . VAL A 1 353 ? -20.886 2.169 12.395 1.00 98.88 353 VAL A CA 1
ATOM 2606 C C . VAL A 1 353 ? -21.807 3.376 12.430 1.00 98.88 353 VAL A C 1
ATOM 2608 O O . VAL A 1 353 ? -22.570 3.525 13.371 1.00 98.88 353 VAL A O 1
ATOM 2611 N N . ALA A 1 354 ? -21.773 4.210 11.394 1.00 98.44 354 ALA A N 1
ATOM 2612 C CA . ALA A 1 354 ? -22.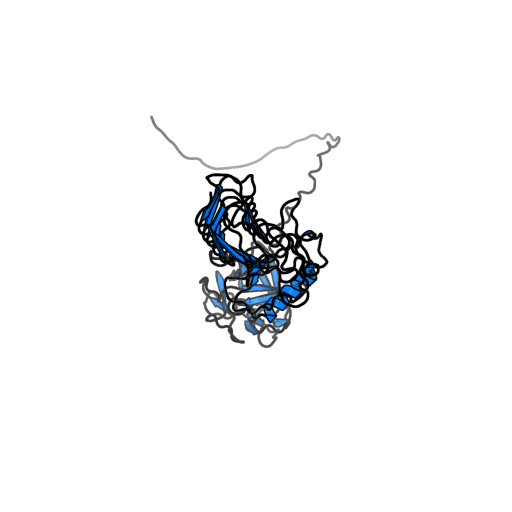528 5.457 11.392 1.00 98.44 354 ALA A CA 1
ATOM 2613 C C . ALA A 1 354 ? -24.047 5.228 11.451 1.00 98.44 354 ALA A C 1
ATOM 2615 O O . ALA A 1 354 ? -24.575 4.330 10.790 1.00 98.44 354 ALA A O 1
ATOM 2616 N N . ASP A 1 355 ? -24.767 6.142 12.110 1.00 97.88 355 ASP A N 1
ATOM 2617 C CA . ASP A 1 355 ? -26.230 6.093 12.288 1.00 97.88 355 ASP A CA 1
ATOM 2618 C C . ASP A 1 355 ? -27.036 5.890 10.992 1.00 97.88 355 ASP A C 1
ATOM 2620 O O . ASP A 1 355 ? -28.124 5.315 10.986 1.00 97.88 355 ASP A O 1
ATOM 2624 N N . SER A 1 356 ? -26.510 6.378 9.865 1.00 97.00 356 SER A N 1
ATOM 2625 C CA . SER A 1 356 ? -27.155 6.254 8.552 1.00 97.00 356 SER A CA 1
ATOM 2626 C C . SER A 1 356 ? -27.082 4.849 7.936 1.00 97.00 356 SER A C 1
ATOM 2628 O O . SER A 1 356 ? -27.750 4.587 6.931 1.00 97.00 356 SER A O 1
ATOM 2630 N N . VAL A 1 357 ? -26.270 3.947 8.495 1.00 98.44 357 VAL A N 1
ATOM 2631 C CA . VAL A 1 357 ? -26.068 2.597 7.966 1.00 98.44 357 VAL A CA 1
ATOM 2632 C C . VAL A 1 357 ? -27.283 1.726 8.269 1.00 98.44 357 VAL A C 1
ATOM 2634 O O . VAL A 1 357 ? -27.730 1.564 9.401 1.00 98.44 357 VAL A O 1
ATOM 2637 N N . THR A 1 358 ? -27.814 1.109 7.219 1.00 97.81 358 THR A N 1
ATOM 2638 C CA . THR A 1 358 ? -29.019 0.276 7.286 1.00 97.81 358 THR A CA 1
ATOM 2639 C C . THR A 1 358 ? -28.730 -1.220 7.350 1.00 97.81 358 THR A C 1
ATOM 2641 O O . THR A 1 358 ? -29.639 -1.998 7.633 1.00 97.81 358 THR A O 1
ATOM 2644 N N . SER A 1 359 ? -27.492 -1.641 7.069 1.00 98.25 359 SER A N 1
ATOM 2645 C CA . SER A 1 359 ? -27.051 -3.035 7.171 1.00 98.25 359 SER A CA 1
ATOM 2646 C C . SER A 1 359 ? -25.538 -3.138 7.355 1.00 98.25 359 SER A C 1
ATOM 2648 O O . SER A 1 359 ? -24.774 -2.525 6.609 1.00 98.25 359 SER A O 1
ATOM 2650 N N . HIS A 1 360 ? -25.115 -3.937 8.332 1.00 98.81 360 HIS A N 1
ATOM 2651 C CA . HIS A 1 360 ? -23.710 -4.216 8.617 1.00 98.81 360 HIS A CA 1
ATOM 2652 C C . HIS A 1 360 ? -23.591 -5.523 9.413 1.00 98.81 360 HIS A C 1
ATOM 2654 O O . HIS A 1 360 ? -24.477 -5.853 10.201 1.00 98.81 360 HIS A O 1
ATOM 2660 N N . GLN A 1 361 ? -22.523 -6.293 9.222 1.00 98.62 361 GLN A N 1
ATOM 2661 C CA . GLN A 1 361 ? -22.281 -7.514 9.990 1.00 98.62 361 GLN A CA 1
ATOM 2662 C C . GLN A 1 361 ? -20.822 -7.633 10.411 1.00 98.62 361 GLN A C 1
ATOM 2664 O O . GLN A 1 361 ? -19.933 -7.539 9.570 1.00 98.62 361 GLN A O 1
ATOM 2669 N N . ALA A 1 362 ? -20.570 -7.933 11.680 1.00 98.56 362 ALA A N 1
ATOM 2670 C CA . ALA A 1 362 ? -19.222 -8.162 12.173 1.00 98.56 362 ALA A CA 1
ATOM 2671 C C . ALA A 1 362 ? -19.134 -9.409 13.066 1.00 98.56 362 ALA A C 1
ATOM 2673 O O . ALA A 1 362 ? -20.021 -9.679 13.878 1.00 98.56 362 ALA A O 1
ATOM 2674 N N . TYR A 1 363 ? -18.055 -10.178 12.911 1.00 98.38 363 TYR A N 1
ATOM 2675 C CA . TYR A 1 363 ? -17.855 -11.466 13.574 1.00 98.38 363 TYR A CA 1
ATOM 2676 C C . TYR A 1 363 ? -16.458 -11.550 14.191 1.00 98.38 363 TYR A C 1
ATOM 2678 O O . TYR A 1 363 ? -15.476 -11.387 13.474 1.00 98.38 363 TYR A O 1
ATOM 2686 N N . GLY A 1 364 ? -16.363 -11.878 15.482 1.00 97.00 364 GLY A N 1
ATOM 2687 C CA . GLY A 1 364 ? -15.089 -12.071 16.179 1.00 97.00 364 GLY A CA 1
ATOM 2688 C C . GLY A 1 364 ? -14.320 -10.764 16.352 1.00 97.00 364 GLY A C 1
ATOM 2689 O O . GLY A 1 364 ? -13.361 -10.529 15.628 1.00 97.00 364 GLY A O 1
ATOM 2690 N N . LEU A 1 365 ? -14.739 -9.907 17.281 1.00 98.75 365 LEU A N 1
ATOM 2691 C CA . LEU A 1 365 ? -14.136 -8.589 17.484 1.00 98.75 365 LEU A CA 1
ATOM 2692 C C . LEU A 1 365 ? -13.495 -8.484 18.864 1.00 98.75 365 LEU A C 1
ATOM 2694 O O . LEU A 1 365 ? -14.135 -8.807 19.859 1.00 98.75 365 LEU A O 1
ATOM 2698 N N . GLY A 1 366 ? -12.265 -7.984 18.926 1.00 98.31 366 GLY A N 1
ATOM 2699 C CA . GLY A 1 366 ? -11.548 -7.691 20.162 1.00 98.31 366 GLY A CA 1
ATOM 2700 C C . GLY A 1 366 ? -11.105 -6.234 20.225 1.00 98.31 366 GLY A C 1
ATOM 2701 O O . GLY A 1 366 ? -10.542 -5.731 19.255 1.00 98.31 366 GLY A O 1
ATOM 2702 N N . SER A 1 367 ? -11.329 -5.571 21.361 1.00 98.81 367 SER A N 1
ATOM 2703 C CA . SER A 1 367 ? -10.725 -4.265 21.657 1.00 98.81 367 SER A CA 1
ATOM 2704 C C . SER A 1 367 ? -10.060 -4.263 23.033 1.00 98.81 367 SER A C 1
ATOM 2706 O O . SER A 1 367 ? -10.673 -4.643 24.033 1.00 98.81 367 SER A O 1
ATOM 2708 N N . TYR A 1 368 ? -8.799 -3.844 23.089 1.00 98.75 368 TYR A N 1
ATOM 2709 C CA . TYR A 1 368 ? -7.991 -3.832 24.304 1.00 98.75 368 TYR A CA 1
ATOM 2710 C C . TYR A 1 368 ? -7.628 -2.394 24.690 1.00 98.75 368 TYR A C 1
ATOM 2712 O O . TYR A 1 368 ? -7.339 -1.564 23.828 1.00 98.75 368 TYR A O 1
ATOM 2720 N N . CYS A 1 369 ? -7.590 -2.095 25.989 1.00 98.25 369 CYS A N 1
ATOM 2721 C CA . CYS A 1 369 ? -7.011 -0.858 26.506 1.00 98.25 369 CYS A CA 1
ATOM 2722 C C . CYS A 1 369 ? -5.767 -1.132 27.357 1.00 98.25 369 CYS A C 1
ATOM 2724 O O . CYS A 1 369 ? -5.707 -2.107 28.109 1.00 98.25 369 CYS A O 1
ATOM 2726 N N . TYR A 1 370 ? -4.798 -0.222 27.266 1.00 98.06 370 TYR A N 1
ATOM 2727 C CA . TYR A 1 370 ? -3.627 -0.149 28.137 1.00 98.06 370 TYR A CA 1
ATOM 2728 C C . TYR A 1 370 ? -3.228 1.320 28.310 1.00 98.06 370 TYR A C 1
ATOM 2730 O O . TYR A 1 370 ? -2.208 1.767 27.794 1.00 98.06 370 TYR A O 1
ATOM 2738 N N . PHE A 1 371 ? -4.071 2.106 28.988 1.00 98.00 371 PHE A N 1
ATOM 2739 C CA . PHE A 1 371 ? -3.845 3.546 29.191 1.00 98.00 371 PHE A CA 1
ATOM 2740 C C . PHE A 1 371 ? -2.705 3.792 30.193 1.00 98.00 371 PHE A C 1
ATOM 2742 O O . PHE A 1 371 ? -2.926 4.218 31.320 1.00 98.00 371 PHE A O 1
ATOM 2749 N N . ASN A 1 372 ? -1.472 3.450 29.833 1.00 95.81 372 ASN A N 1
ATOM 2750 C CA . ASN A 1 372 ? -0.324 3.505 30.734 1.00 95.81 372 ASN A CA 1
ATOM 2751 C C . ASN A 1 372 ? 0.149 4.936 31.024 1.00 95.81 372 ASN A C 1
ATOM 2753 O O . ASN A 1 372 ? 0.741 5.165 32.079 1.00 95.81 372 ASN A O 1
ATOM 2757 N N . ALA A 1 373 ? -0.128 5.892 30.131 1.00 96.81 373 ALA A N 1
ATOM 2758 C CA . ALA A 1 373 ? 0.167 7.303 30.362 1.00 96.81 373 ALA A CA 1
ATOM 2759 C C . ALA A 1 373 ? -0.717 7.900 31.470 1.00 96.81 373 ALA A C 1
ATOM 2761 O O . ALA A 1 373 ? -0.225 8.668 32.295 1.00 96.81 373 ALA A O 1
ATOM 2762 N N . ASP A 1 374 ? -1.992 7.506 31.523 1.00 98.06 374 ASP A N 1
ATOM 2763 C CA . ASP A 1 374 ? -2.911 7.806 32.622 1.00 98.06 374 ASP A CA 1
ATOM 2764 C C . ASP A 1 374 ? -3.922 6.654 32.810 1.00 98.06 374 ASP A C 1
ATOM 2766 O O . ASP A 1 374 ? -4.954 6.609 32.133 1.00 98.06 374 ASP A O 1
ATOM 2770 N N . PRO A 1 375 ? -3.676 5.734 33.766 1.00 97.88 375 PRO A N 1
ATOM 2771 C CA . PRO A 1 375 ? -4.552 4.585 34.007 1.00 97.88 375 PRO A CA 1
ATOM 2772 C C . PRO A 1 375 ? -5.964 4.933 34.496 1.00 97.88 375 PRO A C 1
ATOM 2774 O O . PRO A 1 375 ? -6.799 4.033 34.599 1.00 97.88 375 PRO A O 1
ATOM 2777 N N . SER A 1 376 ? -6.240 6.202 34.829 1.00 97.62 376 SER A N 1
ATOM 2778 C CA . SER A 1 376 ? -7.584 6.667 35.192 1.00 97.62 376 SER A CA 1
ATOM 2779 C C . SER A 1 376 ? -8.481 6.937 33.978 1.00 97.62 376 SER A C 1
ATOM 2781 O O . SER A 1 376 ? -9.699 7.069 34.131 1.00 97.62 376 SER A O 1
ATOM 2783 N N . VAL A 1 377 ? -7.901 6.986 32.773 1.00 98.56 377 VAL A N 1
ATOM 2784 C CA . VAL A 1 377 ? -8.640 7.167 31.523 1.00 98.56 377 VAL A CA 1
ATOM 2785 C C . VAL A 1 377 ? -9.640 6.029 31.323 1.00 98.56 377 VAL A C 1
ATOM 2787 O O . VAL A 1 377 ? -9.378 4.850 31.580 1.00 98.56 377 VAL A O 1
ATOM 2790 N N . THR A 1 378 ? -10.827 6.413 30.870 1.00 98.44 378 THR A N 1
ATOM 2791 C CA . THR A 1 378 ? -11.931 5.522 30.540 1.00 98.44 378 THR A CA 1
ATOM 2792 C C . THR A 1 378 ? -12.363 5.765 29.096 1.00 98.44 378 THR A C 1
ATOM 2794 O O . THR A 1 378 ? -12.517 6.913 28.680 1.00 98.44 378 THR A O 1
ATOM 2797 N N . ALA A 1 379 ? -12.596 4.687 28.353 1.00 98.69 379 ALA A N 1
ATOM 2798 C CA . ALA A 1 379 ? -13.422 4.687 27.153 1.00 98.69 379 ALA A CA 1
ATOM 2799 C C . ALA A 1 379 ? -14.835 4.243 27.545 1.00 98.69 379 ALA A C 1
ATOM 2801 O O . ALA A 1 379 ? -14.979 3.232 28.232 1.00 98.69 379 ALA A O 1
ATOM 2802 N N . ASP A 1 380 ? -15.883 4.956 27.134 1.00 98.62 380 ASP A N 1
ATOM 2803 C CA . ASP A 1 380 ? -17.256 4.565 27.488 1.00 98.62 380 ASP A CA 1
ATOM 2804 C C . ASP A 1 380 ? -17.644 3.216 26.862 1.00 98.62 380 ASP A C 1
ATOM 2806 O O . ASP A 1 380 ? -18.346 2.426 27.493 1.00 98.62 380 ASP A O 1
ATOM 2810 N N . ARG A 1 381 ? -17.164 2.938 25.644 1.00 98.69 381 ARG A N 1
ATOM 2811 C CA . ARG A 1 381 ? -17.459 1.722 24.872 1.00 98.69 381 ARG A CA 1
ATOM 2812 C C . ARG A 1 381 ? -16.338 1.381 23.894 1.00 98.69 381 ARG A C 1
ATOM 2814 O O . ARG A 1 381 ? -15.606 2.274 23.471 1.00 98.69 381 ARG A O 1
ATOM 2821 N N . ALA A 1 382 ? -16.222 0.111 23.511 1.00 98.75 382 ALA A N 1
ATOM 2822 C CA . ALA A 1 382 ? -15.327 -0.295 22.424 1.00 98.75 382 ALA A CA 1
ATOM 2823 C C . ALA A 1 382 ? -15.990 -0.217 21.045 1.00 98.75 382 ALA A C 1
ATOM 2825 O O . ALA A 1 382 ? -15.339 0.166 20.078 1.00 98.75 382 ALA A O 1
ATOM 2826 N N . PHE A 1 383 ? -17.271 -0.554 20.944 1.00 98.88 383 PHE A N 1
ATOM 2827 C CA . PHE A 1 383 ? -18.010 -0.548 19.684 1.00 98.88 383 PHE A CA 1
ATOM 2828 C C . PHE A 1 383 ? -19.222 0.384 19.794 1.00 98.88 383 PHE A C 1
ATOM 2830 O O . PHE A 1 383 ? -19.861 0.437 20.846 1.00 98.88 383 PHE A O 1
ATOM 2837 N N . GLU A 1 384 ? -19.521 1.131 18.736 1.00 98.56 384 GLU A N 1
ATOM 2838 C CA . GLU A 1 384 ? -20.632 2.088 18.676 1.00 98.56 384 GLU A CA 1
ATOM 2839 C C . GLU A 1 384 ? -21.358 1.920 17.332 1.00 98.56 384 GLU A C 1
ATOM 2841 O O . GLU A 1 384 ? -20.723 1.793 16.281 1.00 98.56 384 GLU A O 1
ATOM 2846 N N . VAL A 1 385 ? -22.680 1.720 17.382 1.00 98.75 385 VAL A N 1
ATOM 2847 C CA . VAL A 1 385 ? -23.482 1.337 16.206 1.00 98.75 385 VAL A CA 1
ATOM 2848 C C . VAL A 1 385 ? -24.923 1.867 16.304 1.00 98.75 385 VAL A C 1
ATOM 2850 O O . VAL A 1 385 ? -25.426 2.070 17.410 1.00 98.75 385 VAL A O 1
ATOM 2853 N N . PRO A 1 386 ? -25.657 2.024 15.184 1.00 98.25 386 PRO A N 1
ATOM 2854 C CA . PRO A 1 386 ? -27.078 2.353 15.234 1.00 98.25 386 PRO A CA 1
ATOM 2855 C C . PRO A 1 386 ? -27.916 1.225 15.835 1.00 98.25 386 PRO A C 1
ATOM 2857 O O . PRO A 1 386 ? -27.685 0.041 15.569 1.00 98.25 386 PRO A O 1
ATOM 2860 N N . ASP A 1 387 ? -29.000 1.607 16.513 1.00 96.62 387 ASP A N 1
ATOM 2861 C CA . ASP A 1 387 ? -30.093 0.698 16.869 1.00 96.62 387 ASP A CA 1
ATOM 2862 C C . ASP A 1 387 ? -30.852 0.261 15.604 1.00 96.62 387 ASP A C 1
ATOM 2864 O O . ASP A 1 387 ? -31.827 0.877 15.162 1.00 96.62 387 ASP A O 1
ATOM 2868 N N . ASN A 1 388 ? -30.341 -0.787 14.958 1.00 97.12 388 ASN A N 1
ATOM 2869 C CA . ASN A 1 388 ? -30.889 -1.330 13.726 1.00 97.12 388 ASN A CA 1
ATOM 2870 C C . ASN A 1 388 ? -30.781 -2.866 13.712 1.00 97.12 388 ASN A C 1
ATOM 2872 O O . ASN A 1 388 ? -29.677 -3.406 13.779 1.00 97.12 388 ASN A O 1
ATOM 2876 N N . PRO A 1 389 ? -31.886 -3.612 13.509 1.00 96.88 389 PRO A N 1
ATOM 2877 C CA . PRO A 1 389 ? -31.876 -5.081 13.526 1.00 96.88 389 PRO A CA 1
ATOM 2878 C C . PRO A 1 389 ? -31.049 -5.735 12.401 1.00 96.88 389 PRO A C 1
ATOM 2880 O O . PRO A 1 389 ? -30.869 -6.959 12.395 1.00 96.88 389 PRO A O 1
ATOM 2883 N N . ASN A 1 390 ? -30.578 -4.959 11.422 1.00 97.31 390 ASN A N 1
ATOM 2884 C CA . ASN A 1 390 ? -29.707 -5.408 10.335 1.00 97.31 390 ASN A CA 1
ATOM 2885 C C . ASN A 1 390 ? -28.235 -5.005 10.523 1.00 97.31 390 ASN A C 1
ATOM 2887 O O . ASN A 1 390 ? -27.415 -5.349 9.671 1.00 97.31 390 ASN A O 1
ATOM 2891 N N . VAL A 1 391 ? -27.897 -4.309 11.609 1.00 98.81 391 VAL A N 1
ATOM 2892 C CA . VAL A 1 391 ? -26.523 -4.021 12.033 1.00 98.81 391 VAL A CA 1
ATOM 2893 C C . VAL A 1 391 ? -26.193 -4.977 13.173 1.00 98.81 391 VAL A C 1
ATOM 2895 O O . VAL A 1 391 ? -26.701 -4.827 14.274 1.00 98.81 391 VAL A O 1
ATOM 2898 N N . ARG A 1 392 ? -25.434 -6.039 12.879 1.00 98.38 392 ARG A N 1
ATOM 2899 C CA . ARG A 1 392 ? -25.267 -7.191 13.780 1.00 98.38 392 ARG A CA 1
ATOM 2900 C C . ARG A 1 392 ? -23.811 -7.484 14.082 1.00 98.38 392 ARG A C 1
ATOM 2902 O O . ARG A 1 392 ? -23.005 -7.635 13.170 1.00 98.38 392 ARG A O 1
ATOM 2909 N N . PHE A 1 393 ? -23.504 -7.671 15.353 1.00 98.75 393 PHE A N 1
ATOM 2910 C CA . PHE A 1 393 ? -22.185 -8.016 15.856 1.00 98.75 393 PHE A CA 1
ATOM 2911 C C . PHE A 1 393 ? -22.264 -9.352 16.594 1.00 98.75 393 PHE A C 1
ATOM 2913 O O . PHE A 1 393 ? -23.227 -9.635 17.305 1.00 98.75 393 PHE A O 1
ATOM 2920 N N . THR A 1 394 ? -21.280 -10.222 16.388 1.00 98.25 394 THR A N 1
ATOM 2921 C CA . THR A 1 394 ? -21.227 -11.561 16.989 1.00 98.25 394 THR A CA 1
ATOM 2922 C C . THR A 1 394 ? -19.829 -11.842 17.519 1.00 98.25 394 THR A C 1
ATOM 2924 O O . THR A 1 394 ? -18.848 -11.601 16.822 1.00 98.25 394 THR A O 1
ATOM 2927 N N . SER A 1 395 ? -19.746 -12.412 18.721 1.00 97.69 395 SER A N 1
ATOM 2928 C CA . SER A 1 395 ? -18.502 -12.775 19.406 1.00 97.69 395 SER A CA 1
ATOM 2929 C C . SER A 1 395 ? -17.570 -11.577 19.599 1.00 97.69 395 SER A C 1
ATOM 2931 O O . SER A 1 395 ? -16.542 -11.467 18.938 1.00 97.69 395 SER A O 1
ATOM 2933 N N . MET A 1 396 ? -17.953 -10.670 20.491 1.00 98.75 396 MET A N 1
ATOM 2934 C CA . MET A 1 396 ? -17.154 -9.514 20.886 1.00 98.75 396 MET A CA 1
ATOM 2935 C C . MET A 1 396 ? -16.470 -9.757 22.230 1.00 98.75 396 MET A C 1
ATOM 2937 O O . MET A 1 396 ? -17.059 -10.376 23.118 1.00 98.75 396 MET A O 1
ATOM 2941 N N . VAL A 1 397 ? -15.273 -9.205 22.393 1.00 98.62 397 VAL A N 1
ATOM 2942 C CA . VAL A 1 397 ? -14.534 -9.164 23.653 1.00 98.62 397 VAL A CA 1
ATOM 2943 C C . VAL A 1 397 ? -13.895 -7.791 23.842 1.00 98.62 397 VAL A C 1
ATOM 2945 O O . VAL A 1 397 ? -13.351 -7.206 22.904 1.00 98.62 397 VAL A O 1
ATOM 2948 N N . THR A 1 398 ? -13.935 -7.280 25.066 1.00 98.81 398 THR A N 1
ATOM 2949 C CA . THR A 1 398 ? -13.097 -6.161 25.496 1.00 98.81 398 THR A CA 1
ATOM 2950 C C . THR A 1 398 ? -12.154 -6.599 26.598 1.00 98.81 398 THR A C 1
ATOM 2952 O O . THR A 1 398 ? -12.465 -7.513 27.369 1.00 98.81 398 THR A O 1
ATOM 2955 N N . VAL A 1 399 ? -10.980 -5.971 26.665 1.00 98.62 399 VAL A N 1
ATOM 2956 C CA . VAL A 1 399 ? -9.951 -6.335 27.641 1.00 98.62 399 VAL A CA 1
ATOM 2957 C C . VAL A 1 399 ? -9.226 -5.103 28.174 1.00 98.62 399 VAL A C 1
ATOM 2959 O O . VAL A 1 399 ? -8.790 -4.248 27.414 1.00 98.62 399 VAL A O 1
ATOM 2962 N N . SER A 1 400 ? -9.021 -5.046 29.486 1.00 98.56 400 SER A N 1
ATOM 2963 C CA . SER A 1 400 ? -8.076 -4.129 30.124 1.00 98.56 400 SER A CA 1
ATOM 2964 C C . SER A 1 400 ? -6.771 -4.872 30.394 1.00 98.56 400 SER A C 1
ATOM 2966 O O . SER A 1 400 ? -6.696 -5.761 31.254 1.00 98.56 400 SER A O 1
ATOM 2968 N N . LEU A 1 401 ? -5.734 -4.552 29.619 1.00 96.94 401 LEU A N 1
ATOM 2969 C CA . LEU A 1 401 ? -4.443 -5.229 29.690 1.00 96.94 401 LEU A CA 1
ATOM 2970 C C . LEU A 1 401 ? -3.779 -4.914 31.031 1.00 96.94 401 LEU A C 1
ATOM 2972 O O . LEU A 1 401 ? -3.621 -3.758 31.422 1.00 96.94 401 LEU A O 1
ATOM 2976 N N . ALA A 1 402 ? -3.448 -5.968 31.781 1.00 94.69 402 ALA A N 1
ATOM 2977 C CA . ALA A 1 402 ? -2.958 -5.870 33.158 1.00 94.69 402 ALA A CA 1
ATOM 2978 C C . ALA A 1 402 ? -3.842 -5.006 34.094 1.00 94.69 402 ALA A C 1
ATOM 2980 O O . ALA A 1 402 ? -3.355 -4.514 35.109 1.00 94.69 402 ALA A O 1
ATOM 2981 N N . GLY A 1 403 ? -5.128 -4.811 33.769 1.00 94.38 403 GLY A N 1
ATOM 2982 C CA . GLY A 1 403 ? -6.028 -3.942 34.533 1.00 94.38 403 GLY A CA 1
ATOM 2983 C C . GLY A 1 403 ? -5.738 -2.440 34.396 1.00 94.38 403 GLY A C 1
ATOM 2984 O O . GLY A 1 403 ? -6.128 -1.669 35.273 1.00 94.38 403 GLY A O 1
ATOM 2985 N N . THR A 1 404 ? -5.020 -2.023 33.348 1.00 97.31 404 THR A N 1
ATOM 2986 C CA . THR A 1 404 ? -4.613 -0.628 33.121 1.00 97.31 404 THR A CA 1
ATOM 2987 C C . THR A 1 404 ? -5.616 0.091 32.220 1.00 97.31 404 THR A C 1
ATOM 2989 O O . THR A 1 404 ? -5.697 -0.179 31.020 1.00 97.31 404 THR A O 1
ATOM 2992 N N . GLY A 1 405 ? -6.359 1.041 32.790 1.00 97.94 405 GLY A N 1
ATOM 2993 C CA . GLY A 1 405 ? -7.441 1.730 32.089 1.00 97.94 405 GLY A CA 1
ATOM 2994 C C . GLY A 1 405 ? -8.776 0.985 32.143 1.00 97.94 405 GLY A C 1
ATOM 2995 O O . GLY A 1 405 ? -8.856 -0.153 32.618 1.00 97.94 405 GLY A O 1
ATOM 2996 N N . THR A 1 406 ? -9.838 1.644 31.677 1.00 98.69 406 THR A N 1
ATOM 2997 C CA . THR A 1 406 ? -11.198 1.080 31.658 1.00 98.69 406 THR A CA 1
ATOM 2998 C C . THR A 1 406 ? -11.854 1.213 30.289 1.00 98.69 406 THR A C 1
ATOM 3000 O O . THR A 1 406 ? -11.858 2.295 29.708 1.00 98.69 406 THR A O 1
ATOM 3003 N N . ILE A 1 407 ? -12.493 0.137 29.831 1.00 98.81 407 ILE A N 1
ATOM 3004 C CA . ILE A 1 407 ? -13.544 0.170 28.807 1.00 98.81 407 ILE A CA 1
ATOM 3005 C C . ILE A 1 407 ? -14.871 -0.058 29.537 1.00 98.81 407 ILE A C 1
ATOM 3007 O O . ILE A 1 407 ? -15.009 -1.058 30.235 1.00 98.81 407 ILE A O 1
ATOM 3011 N N . GLY A 1 408 ? -15.817 0.878 29.450 1.00 98.56 408 GLY A N 1
ATOM 3012 C CA . GLY A 1 408 ? -17.063 0.861 30.223 1.00 98.56 408 GLY A CA 1
ATOM 3013 C C . GLY A 1 408 ? -18.057 -0.207 29.764 1.00 98.56 408 GLY A C 1
ATOM 3014 O O . GLY A 1 408 ? -18.671 -0.871 30.599 1.00 98.56 408 GLY A O 1
ATOM 3015 N N . HIS A 1 409 ? -18.165 -0.393 28.450 1.00 98.88 409 HIS A N 1
ATOM 3016 C CA . HIS A 1 409 ? -19.070 -1.338 27.805 1.00 98.88 409 HIS A CA 1
ATOM 3017 C C . HIS A 1 409 ? -18.430 -1.976 26.571 1.00 98.88 409 HIS A C 1
ATOM 3019 O O . HIS A 1 409 ? -17.571 -1.383 25.917 1.00 98.88 409 HIS A O 1
ATOM 3025 N N . VAL A 1 410 ? -18.886 -3.178 26.219 1.00 98.88 410 VAL A N 1
ATOM 3026 C CA . VAL A 1 410 ? -18.420 -3.861 25.006 1.00 98.88 410 VAL A CA 1
ATOM 3027 C C . VAL A 1 410 ? -18.920 -3.114 23.772 1.00 98.88 410 VAL A C 1
ATOM 3029 O O . VAL A 1 410 ? -18.123 -2.675 22.949 1.00 98.88 410 VAL A O 1
ATOM 3032 N N . ILE A 1 411 ? -20.232 -2.912 23.670 1.00 98.81 411 ILE A N 1
ATOM 3033 C CA . ILE A 1 411 ? -20.879 -2.221 22.551 1.00 98.81 411 ILE A CA 1
ATOM 3034 C C . ILE A 1 411 ? -21.992 -1.328 23.074 1.00 98.81 411 ILE A C 1
ATOM 3036 O O . ILE A 1 411 ? -22.790 -1.743 23.914 1.00 98.81 411 ILE A O 1
ATOM 3040 N N . ASP A 1 412 ? -22.037 -0.095 22.597 1.00 98.50 412 ASP A N 1
ATOM 3041 C CA . ASP A 1 412 ? -22.945 0.938 23.066 1.00 98.50 412 ASP A CA 1
ATOM 3042 C C . ASP A 1 412 ? -23.024 1.045 24.599 1.00 98.50 412 ASP A C 1
ATOM 3044 O O . ASP A 1 412 ? -22.080 1.472 25.258 1.00 98.50 412 ASP A O 1
ATOM 3048 N N . ASN A 1 413 ? -24.163 0.657 25.177 1.00 97.94 413 ASN A N 1
ATOM 3049 C CA . ASN A 1 413 ? -24.410 0.626 26.620 1.00 97.94 413 ASN A CA 1
ATOM 3050 C C . ASN A 1 413 ? -24.523 -0.818 27.157 1.00 97.94 413 ASN A C 1
ATOM 3052 O O . ASN A 1 413 ? -25.100 -1.047 28.221 1.00 97.94 413 ASN A O 1
ATOM 3056 N N . THR A 1 414 ? -24.040 -1.804 26.395 1.00 98.44 414 THR A N 1
ATOM 3057 C CA . THR A 1 414 ? -24.233 -3.243 26.623 1.00 98.44 414 THR A CA 1
ATOM 3058 C C . THR A 1 414 ? -22.899 -3.970 26.787 1.00 98.44 414 THR A C 1
ATOM 3060 O O . THR A 1 414 ? -21.904 -3.687 26.122 1.00 98.44 414 THR A O 1
ATOM 3063 N N . GLY A 1 415 ? -22.888 -4.966 27.673 1.00 97.75 415 GLY A N 1
ATOM 3064 C CA . GLY A 1 415 ? -21.675 -5.672 28.079 1.00 97.75 415 GLY A CA 1
ATOM 3065 C C . GLY A 1 415 ? -21.028 -5.015 29.296 1.00 97.75 415 GLY A C 1
ATOM 3066 O O . GLY A 1 415 ? -21.185 -3.816 29.536 1.00 97.75 415 GLY A O 1
ATOM 3067 N N . GLY A 1 416 ? -20.369 -5.838 30.110 1.00 91.94 416 GLY A N 1
ATOM 3068 C CA . GLY A 1 416 ? -19.696 -5.375 31.320 1.00 91.94 416 GLY A CA 1
ATOM 3069 C C . GLY A 1 416 ? -18.440 -4.562 31.005 1.00 91.94 416 GLY A C 1
ATOM 3070 O O . GLY A 1 416 ? -17.927 -4.638 29.887 1.00 91.94 416 GLY A O 1
ATOM 3071 N N . PRO A 1 417 ? -17.926 -3.813 31.990 1.00 98.00 417 PRO A N 1
ATOM 3072 C CA . PRO A 1 417 ? -16.675 -3.110 31.817 1.00 98.00 417 PRO A CA 1
ATOM 3073 C C . PRO A 1 417 ? -15.502 -4.088 31.785 1.00 98.00 417 PRO A C 1
ATOM 3075 O O . PRO A 1 417 ? -15.527 -5.137 32.433 1.00 98.00 417 PRO A O 1
ATOM 3078 N N . SER A 1 418 ? -14.434 -3.688 31.108 1.00 98.31 418 SER A N 1
ATOM 3079 C CA . SER A 1 418 ? -13.108 -4.280 31.257 1.00 98.31 418 SER A CA 1
ATOM 3080 C C . SER A 1 418 ? -12.210 -3.295 31.995 1.00 98.31 418 SER A C 1
ATOM 3082 O O . SER A 1 418 ? -11.974 -2.191 31.511 1.00 98.31 418 SER A O 1
ATOM 3084 N N . ASN A 1 419 ? -11.749 -3.661 33.190 1.00 98.19 419 ASN A N 1
ATOM 3085 C CA . ASN A 1 419 ? -10.949 -2.814 34.082 1.00 98.19 419 ASN A CA 1
ATOM 3086 C C . ASN A 1 419 ? -10.109 -3.663 35.056 1.00 98.19 419 ASN A C 1
ATOM 3088 O O . ASN A 1 419 ? -10.039 -4.881 34.927 1.00 98.19 419 ASN A O 1
ATOM 3092 N N . SER A 1 420 ? -9.504 -3.036 36.066 1.00 96.25 420 SER A N 1
ATOM 3093 C CA . SER A 1 420 ? -8.668 -3.705 37.077 1.00 96.25 420 SER A CA 1
ATOM 3094 C C . SER A 1 420 ? -9.376 -4.748 37.951 1.00 96.25 420 SER A C 1
ATOM 3096 O O . SER A 1 420 ? -8.708 -5.570 38.574 1.00 96.25 420 SER A O 1
ATOM 3098 N N . SER A 1 421 ? -10.708 -4.711 38.041 1.00 95.81 421 SER A N 1
ATOM 3099 C CA . SER A 1 421 ? -11.500 -5.687 38.808 1.00 95.81 421 SER A CA 1
ATOM 3100 C C . SER A 1 421 ? -11.998 -6.845 37.943 1.00 95.81 421 SER A C 1
ATOM 3102 O O . SER A 1 421 ? -12.226 -7.940 38.453 1.00 95.81 421 SER A O 1
ATOM 3104 N N . ALA A 1 422 ? -12.178 -6.605 36.646 1.00 94.06 422 ALA A N 1
ATOM 3105 C CA . ALA A 1 422 ? -12.609 -7.588 35.665 1.00 94.06 422 ALA A CA 1
ATOM 3106 C C . ALA A 1 422 ? -11.893 -7.303 34.344 1.00 94.06 422 ALA A C 1
ATOM 3108 O O . ALA A 1 422 ? -12.333 -6.474 33.554 1.00 94.06 422 ALA A O 1
ATOM 3109 N N . ASN A 1 423 ? -10.762 -7.968 34.115 1.00 94.62 423 ASN A N 1
ATOM 3110 C CA . ASN A 1 423 ? -9.895 -7.634 32.986 1.00 94.62 423 ASN A CA 1
ATOM 3111 C C . ASN A 1 423 ? -10.514 -7.949 31.621 1.00 94.62 423 ASN A C 1
ATOM 3113 O O . ASN A 1 423 ? -10.043 -7.398 30.639 1.00 94.62 423 ASN A O 1
ATOM 3117 N N . VAL A 1 424 ? -11.516 -8.827 31.540 1.00 97.75 424 VAL A N 1
ATOM 3118 C CA . VAL A 1 424 ? -12.123 -9.290 30.283 1.00 97.75 424 VAL A CA 1
ATOM 3119 C C . VAL A 1 424 ? -13.641 -9.193 30.395 1.00 97.75 424 VAL A C 1
ATOM 3121 O O . VAL A 1 424 ? -14.203 -9.582 31.420 1.00 97.75 424 VAL A O 1
ATOM 3124 N N . ALA A 1 425 ? -14.297 -8.706 29.343 1.00 98.19 425 ALA A N 1
ATOM 3125 C CA . ALA A 1 425 ? -15.746 -8.766 29.195 1.00 98.19 425 ALA A CA 1
ATOM 3126 C C . ALA A 1 425 ? -16.121 -9.280 27.800 1.00 98.19 425 ALA A C 1
ATOM 3128 O O . ALA A 1 425 ? -15.678 -8.735 26.793 1.00 98.19 425 ALA A O 1
ATOM 3129 N N . ASP A 1 426 ? -16.965 -10.310 27.750 1.00 97.94 426 ASP A N 1
ATOM 3130 C CA . ASP A 1 426 ? -17.441 -10.922 26.509 1.00 97.94 426 ASP A CA 1
ATOM 3131 C C . ASP A 1 426 ? -18.901 -10.546 26.227 1.00 97.94 426 ASP A C 1
ATOM 3133 O O . ASP A 1 426 ? -19.730 -10.456 27.138 1.00 97.94 426 ASP A O 1
ATOM 3137 N N . LEU A 1 427 ? -19.246 -10.408 24.946 1.00 98.25 427 LEU A N 1
ATOM 3138 C CA . LEU A 1 427 ? -20.625 -10.285 24.483 1.00 98.25 427 LEU A CA 1
ATOM 3139 C C . LEU A 1 427 ? -20.834 -11.098 23.203 1.00 98.25 427 LEU A C 1
ATOM 3141 O O . LEU A 1 427 ? -20.243 -10.842 22.157 1.00 98.25 427 LEU A O 1
ATOM 3145 N N . VAL A 1 428 ? -21.712 -12.098 23.273 1.00 97.88 428 VAL A N 1
ATOM 3146 C CA . VAL A 1 428 ? -21.858 -13.084 22.192 1.00 97.88 428 VAL A CA 1
ATOM 3147 C C . VAL A 1 428 ? -22.594 -12.518 20.975 1.00 97.88 428 VAL A C 1
ATOM 3149 O O . VAL A 1 428 ? -22.274 -12.911 19.855 1.00 97.88 428 VAL A O 1
ATOM 3152 N N . ARG A 1 429 ? -23.580 -11.631 21.157 1.00 97.44 429 ARG A N 1
ATOM 3153 C CA . ARG A 1 429 ? -24.395 -11.048 20.074 1.00 97.44 429 ARG A CA 1
ATOM 3154 C C . ARG A 1 429 ? -24.869 -9.640 20.419 1.00 97.44 429 ARG A C 1
ATOM 3156 O O . ARG A 1 429 ? -25.048 -9.350 21.600 1.00 97.44 429 ARG A O 1
ATOM 3163 N N . TYR A 1 430 ? -25.084 -8.826 19.387 1.00 96.06 430 TYR A N 1
ATOM 3164 C CA . TYR A 1 430 ? -25.734 -7.519 19.465 1.00 96.06 430 TYR A CA 1
ATOM 3165 C C . TYR A 1 430 ? -26.307 -7.083 18.094 1.00 96.06 430 TYR A C 1
ATOM 3167 O O . TYR A 1 430 ? -25.651 -7.345 17.081 1.00 96.06 430 TYR A O 1
ATOM 3175 N N . PRO A 1 431 ? -27.470 -6.409 18.035 1.00 83.44 431 PRO A N 1
ATOM 3176 C CA . PRO A 1 431 ? -28.475 -6.432 19.092 1.00 83.44 431 PRO A CA 1
ATOM 3177 C C . PRO A 1 431 ? -28.948 -7.868 19.375 1.00 83.44 431 PRO A C 1
ATOM 3179 O O . PRO A 1 431 ? -29.097 -8.672 18.419 1.00 83.44 431 PRO A O 1
#

Nearest PDB structures (foldseek):
  4pew-assembly2_B  TM=9.251E-01  e=9.273E-22  Streptomyces sp. SirexAA-E
  4tyv-assembly2_B  TM=8.854E-01  e=1.960E-20  Streptomyces sp. SirexAA-E
  3pg0-assembly1_A  TM=9.798E-01  e=6.405E-16  synthetic construct
  3vsf-assembly4_D  TM=9.566E-01  e=1.311E-09  Acetivibrio thermocellus ATCC 27405
  8bad-assembly1_A  TM=8.642E-01  e=6.354E-10  Bacillus thuringiensis

Radius of gyration: 32.62 Å; Cα contacts (8 Å, |Δi|>4): 1045; chains: 1; bounding box: 77×62×113 Å

Sequence (431 aa):
MLPLSRRGPTAVALVAAAAAALLTTAPTPLLGAGPAHAATAQAAALPTGFATVVNAASGKCLDAKAAATANGTAVQQYACNGTTAQQWSFTDAGSGYVHIDSRNDTNQVVDVSDVSTADNAPVHLWSYGGGANQQWQAVHDGGGAFHFVNKNSGKCLDDPSASTAESVQFVQYTCNGTAAQRFQVVPVTPSSSDPDLGPNVVVFDPSMSSSTIQSRLDTIFKQQETNQFGSQRYAVLFKPGAYSADGGAGVGKAVTSLVVNSRNVIGDHMWIWRADHGSGVGWTSNTADTGLVVNGDDVTMYGLFVEHFQKYQVIWNGNGGRTYFFQNEMPYDPPNQSAWMNGSTKGYAAYEVADSVTSHQAYGLGSYCYFNADPSVTADRAFEVPDNPNVRFTSMVTVSLAGTGTIGHVIDNTGGPSNSSANVADLVRYP

Secondary structure (DSSP, 8-state):
--------------------------------------------PPPSS-EEEEETTT-PEEEEGGG--STT-BEEEE----SGGG-EEEEEEETTEEEEEETTEEEEEEEEGGG--STTEEEEEEE----GGG-EEEEEEETTEEEEEETTT-PEEE-GGG--SSSEEPEEE----SGGG-EEEEE-PPPTTS----TTEEEE-TTS-HHHHHHHHHHHHHHHTT-TTSS---EEEE-SS-----S-SS---EEEEEEE-STT-EEEEEEEE--SSSTT-STTTS-EEEEEEE-STT-EEEEEEEE--SS-SEEE-STTEEEEEEEEE--S---SGGGSEETTEES--SEEE-TT-S-EEEEEEEEEE---S-TT-EEEEEEE--S-TTEEEEEEEEEEGGG-SEEEEEETTBS--BSSS-SEEEEEEE-

Foldseek 3Di:
DDDDDDDDDDDDDDDDDDDDDDDDDDDDDDPDPDPPPPPPPPQDDFDQFKWWKAQQLQRFTFFQPPLDQDAFRFGWTAHDDPDQRRIWHWDDLDPQKTWTARSSGRQWTFFQPPLDLDAFGFTHTDGDPSDQRRIWRWDDPDPQKTWTQGRSRRWTFFQPPSDNDGPRGIHTHHDDPDSRRMIRTGDPPDDPPDDPPDDQEAEAEQVDALVRVLVVVVVVCVVVVPCPPDPRDHHYHYDDDDYPHPPPSDQAEEQENEEAQAAQAEAEADAFDQDQDDHQDACPGNAYAEYYEYNYALYEYENAEFEQHLAAHYEYEYENYEYEAYEYEYRQHPQDQVSADDVPFGHHANEEYDQPYAAYEYEHYEYEYNNPNAQAGEGQERAEYHPHPRHKYAKFKYFYVCQRHKYQAHYDNHWHMQGNVHGMIIDGMDD

InterPro domains:
  IPR000772 Ricin B, lectin domain [PF00652] (52-183)
  IPR000772 Ricin B, lectin domain [SM00458] (48-186)
  IPR035992 Ricin B-like lectins [SSF50370] (49-187)
  IPR060344 Exo-beta-1,3-glucanase-like domain [PF27525] (246-329)

Solvent-accessible surface area (backbone atoms only — not comparable to full-atom values): 23226 Å² total; per-residue (Å²): 133,87,84,88,82,88,84,85,87,88,87,80,90,79,92,85,86,88,88,87,86,90,84,90,81,83,83,78,84,72,77,72,80,65,81,76,76,72,76,74,76,73,78,80,68,80,56,95,51,48,21,31,41,27,33,61,56,53,69,22,19,46,24,34,49,92,56,51,74,51,71,70,30,41,28,17,31,30,79,74,75,87,51,56,37,34,26,32,33,64,44,83,66,56,96,75,26,26,31,45,20,34,63,78,38,70,56,26,21,53,23,39,49,93,68,52,68,55,69,69,33,48,28,20,29,30,70,71,77,84,51,46,37,36,26,27,31,75,43,79,71,58,93,62,24,28,33,39,30,29,64,62,54,68,22,19,47,25,39,66,91,53,48,76,63,69,73,44,56,28,20,31,27,74,73,74,88,47,45,34,36,29,26,38,59,44,65,54,74,61,59,100,84,54,79,87,81,52,97,45,49,46,75,46,52,55,88,56,51,49,67,59,54,46,56,50,51,52,52,51,43,70,60,46,75,80,37,83,86,57,90,80,66,74,47,82,46,64,50,81,70,72,72,82,62,76,52,35,89,55,70,53,68,38,67,59,72,41,75,42,65,58,59,62,41,74,48,70,54,44,79,41,74,42,64,89,50,58,51,54,49,44,71,85,53,34,39,33,36,27,28,40,37,34,56,13,36,47,24,35,32,36,44,37,33,34,27,34,23,72,37,39,19,27,41,37,55,20,36,57,25,36,36,42,36,36,42,31,40,51,39,35,48,48,78,37,51,85,80,32,50,49,86,92,41,39,26,52,28,51,38,33,39,40,74,86,41,74,27,31,40,36,36,42,36,39,39,33,34,41,18,73,63,27,49,85,30,47,25,47,21,36,26,36,65,44,100,41,98,46,36,37,41,32,42,36,37,28,30,10,50,96,32,26,12,34,34,48,10,38,38,54,92,38,50,53,43,9,19,68,90,36,38,63,23,68,40,66,66,35,120

Organism: NCBI:txid164348

Mean predicted aligned error: 17.84 Å

pLDDT: mean 84.41, std 20.55, range [26.72, 98.88]